Protein AF-A0A4Q3ESS9-F1 (afdb_monomer)

Nearest PDB structures (foldseek):
  6jr7-assembly4_D  TM=2.085E-01  e=3.904E-06  Flavobacterium johnsoniae UW101
  3m6d-assembly1_A  TM=2.127E-01  e=8.753E-04  Blautia obeum ATCC 29174
  5dky-assembly1_A  TM=2.239E-01  e=2.500E-03  Thermochaetoides thermophila DSM 1495
  4e2g-assembly2_D  TM=2.349E-01  e=6.991E-01  Sphaerobacter thermophilus DSM 20745
  2yc4-assembly1_B  TM=2.174E-01  e=2.939E+00  Chlamydomonas reinhardtii

Foldseek 3Di:
DDADDDDDDDEDDDDDDFDFDQPPDDPDRQWTWGFDDDDQKTKTKIFGQAWHQAQWDKDKYKAFADDWKWWQDLLRDTDTQDAKDKDQALFWGWMWGHDPNFIKTKTFQFFDFIKMWGDPDRIITIMTTQFHLLQQFAAALVVLARDRPQSDTDGHGDMFIGMIGIDTFDPLQPDWGFDLDFQLALAAEEEAAEQQQADLLLLVQLCVLFAPLLFEYAYEFAQDEAPDDDPRGGDHCVDPSNVVSVVRNLVSPYAYEHAQRYNDDEDDLVCNLVSVVVNCVVRVHQEHRYNDDHYCCGVNNPVCPDPNVNQVSSLVSPRAAYASPAAQQADLLVALFSLDPHHQDLVQLVVCVVVVVNVLSVVSVLRNVVLVPQASLVNVLSVVLVVVVVVCVVVVHDPVVSVVSNVVSVVPRPGDHHPDGSVSSSRNHRQKDWSHRGRLLPDDSSTYIYGYAHEQQQCLSNQALVNVVVSLSSSGYGYYHAHASDQDSNRYQQADNPDSHGDPRNSNSSNSVSVCVVVSNYDRDYPCVSSVLSNQSSQWGWADPDNFKIKIFRAAQAKNARRKIKAALSNPPDWDWAPDDWDWDQDPVNIIMTTGMAGHGGMTMTGD

pLDDT: mean 82.89, std 17.15, range [20.33, 98.75]

Sequence (608 aa):
MAGAYLRYHTSFSGEVLTKRFTANELNGELFDVELVPQGNTFALRIKLLGELVIELLAISFHISKQGAVQCLNKQYQLQHLQGEIHNNDLTPLHIQYQYEGQHYLISNTHGWFSWSAKDEGDQINFTIYPDAAAMHPAWSHRESQRKPDAVAMQNRDHEYALSFACNEIDLALAPPILSRYPFGAEAGFIITDHCDYDQADTLRTFLDAWLGKGLKMTKGVFALKSNYAKDGLAATLEDEDYHRLINELYNDGSEIAPHALNQSGQISKKQFDAALDSISKAYNCRTWIDHGSYQKYTYSVGGSGNEYQLSKRLKDLGYTSLWSYYDAAIDPTRSLNIFAATHTSYKQFTKHLLRGNFATAGHYLKTVLEQRAQTSGRRSTMSKLMGAVRKNLVAKKSIGGLVKDIGKVFRYSAAQALPYTEEELNYFSPVLHTELKQPLYTREAHELVLFATQEVVHTQDAYTETALEQMIAERGLHIGHTYLLNKLPYLNGVFDKGSNELSEGWITFVESLSGQVKAGNIWNPTMQEFVGYMLQLQSLRVTHLSPRSMLIENKRNKDIVGLSFMAGSNVLIGLAWGSVQPQYKQTSNGQILFWGNIPAGNSITVSW

Secondary structure (DSSP, 8-state):
-------------------EEE-TTSSS--EEEEEEEETTEEEEEEEESS-B--SEEEEEEEEE-EEEEEEE-TTS-EEE--SEEEE-SSPPPEEEEEETTEEEEEEEEES--EEEEEE-SSEEEEEEEEEEGGGS---BGGGTB---TT-PPBPTT-EEEEEEEEEE--GGGPPPEEPSSSTT-SEEEEEEE--TT--HHHHHHHHHHHTTSS---EEEE-SS--SS--TTPPP-TTSHHHHHHHHHHHHTT-EEEEBSSSSSS---HHHHHHHHHHHHHHH---EEB---TT-TTSGGGTTTSSTT-HHHHHHHTT--EEEEEEE-S--TTT-S-TT---PPPHHHHHHHHHTT-HHHHHHHHHHHHHHH--SHHHHHHHHHHHHHHHHHHHTT--HHHHHHHHHHHTT----PPPSS-HHHHHHH--SEEESSSS-GGG--TTSPEEEEEEEE--HHHHS-HHHHHHHHHTT-EEEEEE-TT---TTT--SB-TTSSSBPHHHHHHHHHHHHHHHTTSEE---HHHHHHHHHHHHTEEEEEEETTEEEEEE-SSS-EEEEEEEE-TT-TTS-EETTBPPEEEE-TTSPEEEEEEE-TT-EEEEE-

Solvent-accessible surface area (backbone atoms only — not comparable to full-atom values): 32242 Å² total; per-residue (Å²): 133,85,82,74,85,67,86,76,86,63,85,60,82,94,72,100,62,92,56,79,44,74,57,86,87,53,102,61,70,50,43,44,43,37,63,43,76,59,82,55,32,38,37,40,36,41,29,26,62,41,70,42,68,68,62,52,44,63,51,54,43,56,43,77,41,41,80,71,42,32,30,55,44,79,58,74,42,79,39,70,56,78,52,75,48,76,43,48,73,76,60,61,57,43,38,37,37,27,44,96,93,40,39,36,35,39,31,49,26,42,33,67,74,34,35,36,40,26,62,67,75,58,29,33,46,37,31,37,36,65,34,40,44,49,34,39,62,29,45,31,50,88,73,72,38,71,40,48,83,48,72,56,67,40,53,54,66,43,67,50,77,48,37,35,28,55,40,75,47,46,81,96,46,56,75,63,41,71,46,86,38,47,62,42,20,45,17,39,44,30,42,41,32,48,32,79,50,31,40,49,69,51,50,50,50,52,42,75,74,42,64,90,50,82,62,34,28,23,37,27,36,20,55,36,75,46,82,58,97,59,90,85,67,42,52,22,56,76,37,67,70,35,33,53,53,50,50,52,48,39,74,63,63,24,39,52,22,44,28,45,49,36,87,44,64,80,74,54,67,69,54,49,53,54,46,51,54,50,50,39,68,74,53,70,35,27,39,41,38,58,72,44,81,79,34,64,56,25,63,40,51,47,2,49,81,45,97,59,26,32,59,59,52,39,34,77,70,58,29,44,35,34,43,42,82,39,58,50,84,35,30,35,67,79,42,45,22,74,78,47,96,39,69,64,58,69,64,59,22,52,53,27,46,76,70,67,38,53,68,40,12,54,48,44,47,50,51,42,52,51,72,69,39,78,32,64,43,47,54,64,37,47,54,52,45,51,52,48,50,52,51,35,62,76,63,70,58,58,71,69,59,55,55,55,54,52,60,55,48,74,73,69,50,75,75,57,79,52,88,62,52,71,65,50,35,70,66,41,40,33,54,65,30,37,66,57,87,48,41,63,52,76,56,59,92,71,49,44,32,28,35,46,30,30,57,42,53,43,36,55,67,27,52,36,57,68,41,52,53,49,22,41,73,41,35,20,41,29,41,31,40,32,44,68,62,31,78,51,80,46,39,32,26,42,40,36,93,92,54,72,45,71,20,70,61,34,53,52,24,50,51,48,51,33,50,36,38,77,70,36,40,30,39,52,40,26,61,52,55,46,53,53,50,55,56,50,57,25,54,32,35,49,42,80,76,51,65,46,31,32,39,38,35,34,77,44,93,54,63,43,72,25,50,18,32,37,33,59,67,87,46,75,90,50,61,34,45,53,97,41,79,53,51,71,48,75,44,99,87,51,34,32,26,32,22,41,70,43,53,44,66,36,71,39,48,39,33,74

Mean predicted aligned error: 8.26 Å

Radius of gyration: 25.33 Å; Cα contacts (8 Å, |Δi|>4): 1353; chains: 1; bounding box: 65×62×71 Å

Structure (mmCIF, N/CA/C/O backbone):
data_AF-A0A4Q3ESS9-F1
#
_entry.id   AF-A0A4Q3ESS9-F1
#
loop_
_atom_site.group_PDB
_atom_site.id
_atom_site.type_symbol
_atom_site.label_atom_id
_atom_site.label_alt_id
_atom_site.label_comp_id
_atom_site.label_asym_id
_atom_site.label_entity_id
_atom_site.label_seq_id
_atom_site.pdbx_PDB_ins_code
_atom_site.Cartn_x
_atom_site.Cartn_y
_atom_site.Cartn_z
_atom_site.occupancy
_atom_site.B_iso_or_equiv
_atom_site.auth_seq_id
_atom_site.auth_comp_id
_atom_site.auth_asym_id
_atom_site.auth_atom_id
_atom_site.pdbx_PDB_model_num
ATOM 1 N N . MET A 1 1 ? -27.242 21.278 -15.028 1.00 25.30 1 MET A N 1
ATOM 2 C CA . MET A 1 1 ? -27.163 20.508 -13.773 1.00 25.30 1 MET A CA 1
ATOM 3 C C . MET A 1 1 ? -26.239 21.274 -12.849 1.00 25.30 1 MET A C 1
ATOM 5 O O . MET A 1 1 ? -25.050 21.342 -13.129 1.00 25.30 1 MET A O 1
ATOM 9 N N . ALA A 1 2 ? -26.796 21.983 -11.869 1.00 20.33 2 ALA A N 1
ATOM 10 C CA . ALA A 1 2 ? -26.003 22.672 -10.858 1.00 20.33 2 ALA A CA 1
ATOM 11 C C . ALA A 1 2 ? -25.476 21.608 -9.885 1.00 20.33 2 ALA A C 1
ATOM 13 O O . ALA A 1 2 ? -26.277 20.892 -9.292 1.00 20.33 2 ALA A O 1
ATOM 14 N N . GLY A 1 3 ? -24.153 21.453 -9.792 1.00 23.19 3 GLY A N 1
ATOM 15 C CA . GLY A 1 3 ? -23.531 20.613 -8.771 1.00 23.19 3 GLY A CA 1
ATOM 16 C C . GLY A 1 3 ? -23.811 21.222 -7.402 1.00 23.19 3 GLY A C 1
ATOM 17 O O . GLY A 1 3 ? -23.500 22.390 -7.171 1.00 23.19 3 GLY A O 1
ATOM 18 N N . ALA A 1 4 ? -24.468 20.467 -6.528 1.00 22.62 4 ALA A N 1
ATOM 19 C CA . ALA A 1 4 ? -24.655 20.867 -5.145 1.00 22.62 4 ALA A CA 1
ATOM 20 C C . ALA A 1 4 ? -23.333 20.640 -4.398 1.00 22.62 4 ALA A C 1
ATOM 22 O O . ALA A 1 4 ? -22.893 19.504 -4.248 1.00 22.62 4 ALA A O 1
ATOM 23 N N . TYR A 1 5 ? -22.700 21.723 -3.950 1.00 27.77 5 TYR A N 1
ATOM 24 C CA . TYR A 1 5 ? -21.599 21.673 -2.991 1.00 27.77 5 TYR A CA 1
ATOM 25 C C . TYR A 1 5 ? -22.204 21.495 -1.602 1.00 27.77 5 TYR A C 1
ATOM 27 O O . TYR A 1 5 ? -22.880 22.396 -1.106 1.00 27.77 5 TYR A O 1
ATOM 35 N N . LEU A 1 6 ? -22.000 20.336 -0.983 1.00 30.77 6 LEU A N 1
ATOM 36 C CA . LEU A 1 6 ? -22.538 20.038 0.341 1.00 30.77 6 LEU A CA 1
ATOM 37 C C . LEU A 1 6 ? -21.380 19.837 1.322 1.00 30.77 6 LEU A C 1
ATOM 39 O O . LEU A 1 6 ? -20.637 18.867 1.239 1.00 30.77 6 LEU A O 1
ATOM 43 N N . ARG A 1 7 ? -21.234 20.789 2.249 1.00 31.88 7 ARG A N 1
ATOM 44 C CA . ARG A 1 7 ? -20.410 20.689 3.459 1.00 31.88 7 ARG A CA 1
ATOM 45 C C . ARG A 1 7 ? -21.401 20.710 4.623 1.00 31.88 7 ARG A C 1
ATOM 47 O O . ARG A 1 7 ? -21.978 21.759 4.901 1.00 31.88 7 ARG A O 1
ATOM 54 N N . TYR A 1 8 ? -21.688 19.551 5.211 1.00 34.88 8 TYR A N 1
ATOM 55 C CA . TYR A 1 8 ? -22.741 19.397 6.221 1.00 34.88 8 TYR A CA 1
ATOM 56 C C . TYR A 1 8 ? -22.145 19.194 7.618 1.00 34.88 8 TYR A C 1
ATOM 58 O O . TYR A 1 8 ? -21.204 18.423 7.784 1.00 34.88 8 TYR A O 1
ATOM 66 N N . HIS A 1 9 ? -22.701 19.896 8.608 1.00 30.31 9 HIS A N 1
ATOM 67 C CA . HIS A 1 9 ? -22.378 19.777 10.030 1.00 30.31 9 HIS A CA 1
ATOM 68 C C . HIS A 1 9 ? -23.671 19.452 10.787 1.00 30.31 9 HIS A C 1
ATOM 70 O O . HIS A 1 9 ? -24.604 20.253 10.760 1.00 30.31 9 HIS A O 1
ATOM 76 N N . THR A 1 10 ? -23.722 18.324 11.496 1.00 31.20 10 THR A N 1
ATOM 77 C CA . THR A 1 10 ? -24.777 18.040 12.486 1.00 31.20 10 THR A CA 1
ATOM 78 C C . THR A 1 10 ? -24.171 17.736 13.837 1.00 31.20 10 THR A C 1
ATOM 80 O O . THR A 1 10 ? -23.229 16.955 13.923 1.00 31.20 10 THR A O 1
ATOM 83 N N . SER A 1 11 ? -24.740 18.328 14.886 1.00 27.80 11 SER A N 1
ATOM 84 C CA . SER A 1 11 ? -24.399 18.073 16.282 1.00 27.80 11 SER A CA 1
ATOM 85 C C . SER A 1 11 ? -25.496 17.255 16.971 1.00 27.80 11 SER A C 1
ATOM 87 O O . SER A 1 11 ? -26.685 17.430 16.702 1.00 27.80 11 SER A O 1
ATOM 89 N N . PHE A 1 12 ? -25.096 16.368 17.886 1.00 31.53 12 PHE A N 1
ATOM 90 C CA . PHE A 1 12 ? -26.000 15.615 18.757 1.00 31.53 12 PHE A CA 1
ATOM 91 C C . PHE A 1 12 ? -25.479 15.617 20.197 1.00 31.53 12 PHE A C 1
ATOM 93 O O . PHE A 1 12 ? -24.292 15.399 20.425 1.00 31.53 12 PHE A O 1
ATOM 100 N N . SER A 1 13 ? -26.386 15.829 21.156 1.00 31.09 13 SER A N 1
ATOM 101 C CA . SER A 1 13 ? -26.189 15.627 22.598 1.00 31.09 13 SER A CA 1
ATOM 102 C C . SER A 1 13 ? -27.100 14.488 23.076 1.00 31.09 13 SER A C 1
ATOM 104 O O . SER A 1 13 ? -28.268 14.432 22.685 1.00 31.09 13 SER A O 1
ATOM 106 N N . GLY A 1 14 ? -26.551 13.567 23.868 1.00 28.00 14 GLY A N 1
ATOM 107 C CA . GLY A 1 14 ? -27.090 12.224 24.099 1.00 28.00 14 GLY A CA 1
ATOM 108 C C . GLY A 1 14 ? -28.379 12.100 24.925 1.00 28.00 14 GLY A C 1
ATOM 109 O O . GLY A 1 14 ? -28.511 12.676 25.995 1.00 28.00 14 GLY A O 1
ATOM 110 N N . GLU A 1 15 ? -29.280 11.257 24.417 1.00 27.17 15 GLU A N 1
ATOM 111 C CA . GLU A 1 15 ? -29.949 10.135 25.099 1.00 27.17 15 GLU A CA 1
ATOM 112 C C . GLU A 1 15 ? -30.293 9.125 23.982 1.00 27.17 15 GLU A C 1
ATOM 114 O O . GLU A 1 15 ? -30.761 9.531 22.912 1.00 27.17 15 GLU A O 1
ATOM 119 N N . VAL A 1 16 ? -29.985 7.831 24.164 1.00 33.44 16 VAL A N 1
ATOM 120 C CA . VAL A 1 16 ? -30.105 6.800 23.109 1.00 33.44 16 VAL A CA 1
ATOM 121 C C . VAL A 1 16 ? -31.580 6.492 22.837 1.00 33.44 16 VAL A C 1
ATOM 123 O O . VAL A 1 16 ? -32.174 5.576 23.396 1.00 33.44 16 VAL A O 1
ATOM 126 N N . LEU A 1 17 ? -32.168 7.280 21.944 1.00 26.69 17 LEU A N 1
ATOM 127 C CA . LEU A 1 17 ? -33.402 6.981 21.231 1.00 26.69 17 LEU A CA 1
ATOM 128 C C . LEU A 1 17 ? -33.016 6.485 19.838 1.00 26.69 17 LEU A C 1
ATOM 130 O O . LEU A 1 17 ? -32.198 7.118 19.171 1.00 26.69 17 LEU A O 1
ATOM 134 N N . THR A 1 18 ? -33.621 5.391 19.372 1.00 27.84 18 THR A N 1
ATOM 135 C CA . THR A 1 18 ? -33.609 5.006 17.954 1.00 27.84 18 THR A CA 1
ATOM 136 C C . THR A 1 18 ? -34.223 6.160 17.154 1.00 27.84 18 THR A C 1
ATOM 138 O O . THR A 1 18 ? -35.440 6.261 17.021 1.00 27.84 18 THR A O 1
ATOM 141 N N . LYS A 1 19 ? -33.402 7.108 16.700 1.00 32.62 19 LYS A N 1
ATOM 142 C CA . LYS A 1 19 ? -33.840 8.245 15.893 1.00 32.62 19 LYS A CA 1
ATOM 143 C C . LYS A 1 19 ? -33.400 7.998 14.460 1.00 32.62 19 LYS A C 1
ATOM 145 O O . LYS A 1 19 ? -32.213 7.941 14.162 1.00 32.62 19 LYS A O 1
ATOM 150 N N . ARG A 1 20 ? -34.389 7.848 13.585 1.00 30.88 20 ARG A N 1
ATOM 151 C CA . ARG A 1 20 ? -34.220 7.956 12.140 1.00 30.88 20 ARG A CA 1
ATOM 152 C C . ARG A 1 20 ? -34.108 9.441 11.810 1.00 30.88 20 ARG A C 1
ATOM 154 O O . ARG A 1 20 ? -35.007 10.200 12.179 1.00 30.88 20 ARG A O 1
ATOM 161 N N . PHE A 1 21 ? -33.018 9.861 11.178 1.00 39.19 21 PHE A N 1
ATOM 162 C CA . PHE A 1 21 ? -32.810 11.261 10.822 1.00 39.19 21 PHE A CA 1
ATOM 163 C C . PHE A 1 21 ? -33.030 11.444 9.323 1.00 39.19 21 PHE A C 1
ATOM 165 O O . PHE A 1 21 ? -32.187 11.075 8.509 1.00 39.19 21 PHE A O 1
ATOM 172 N N . THR A 1 22 ? -34.161 12.044 8.953 1.00 37.97 22 THR A N 1
ATOM 173 C CA . THR A 1 22 ? -34.316 12.675 7.641 1.00 37.97 22 THR A CA 1
ATOM 174 C C . THR A 1 22 ? -33.581 14.011 7.676 1.00 37.97 22 THR A C 1
ATOM 176 O O . THR A 1 22 ? -33.834 14.840 8.552 1.00 37.97 22 THR A O 1
ATOM 179 N N . ALA A 1 23 ? -32.648 14.210 6.745 1.00 37.25 23 ALA A N 1
ATOM 180 C CA . ALA A 1 23 ? -31.874 15.439 6.605 1.00 37.25 23 ALA A CA 1
ATOM 181 C C . ALA A 1 23 ? -32.786 16.637 6.260 1.00 37.25 23 ALA A C 1
ATOM 183 O O . ALA A 1 23 ? -32.956 16.993 5.098 1.00 37.25 23 ALA A O 1
ATOM 184 N N . ASN A 1 24 ? -33.392 17.268 7.266 1.00 34.78 24 ASN A N 1
ATOM 185 C CA . ASN A 1 24 ? -34.130 18.515 7.100 1.00 34.78 24 ASN A CA 1
ATOM 186 C C . ASN A 1 24 ? -33.171 19.693 7.268 1.00 34.78 24 ASN A C 1
ATOM 188 O O . ASN A 1 24 ? -32.921 20.137 8.381 1.00 34.78 24 ASN A O 1
ATOM 192 N N . GLU A 1 25 ? -32.594 20.123 6.146 1.00 36.81 25 GLU A N 1
ATOM 193 C CA . GLU A 1 25 ? -32.532 21.524 5.681 1.00 36.81 25 GLU A CA 1
ATOM 194 C C . GLU A 1 25 ? -31.593 21.645 4.468 1.00 36.81 25 GLU A C 1
ATOM 196 O O . GLU A 1 25 ? -30.629 22.397 4.439 1.00 36.81 25 GLU A O 1
ATOM 201 N N . LEU A 1 26 ? -31.913 20.892 3.419 1.00 39.16 26 LEU A N 1
ATOM 202 C CA . LEU A 1 26 ? -31.814 21.320 2.027 1.00 39.16 26 LEU A CA 1
ATOM 203 C C . LEU A 1 26 ? -33.043 20.702 1.363 1.00 39.16 26 LEU A C 1
ATOM 205 O O . LEU A 1 26 ? -33.350 19.543 1.613 1.00 39.16 26 LEU A O 1
ATOM 209 N N . ASN A 1 27 ? -33.802 21.481 0.598 1.00 39.00 27 ASN A N 1
ATOM 210 C CA . ASN A 1 27 ? -35.029 21.023 -0.055 1.00 39.00 27 ASN A CA 1
ATOM 211 C C . ASN A 1 27 ? -34.775 19.745 -0.885 1.00 39.00 27 ASN A C 1
ATOM 213 O O . ASN A 1 27 ? -34.305 19.835 -2.018 1.00 39.00 27 ASN A O 1
ATOM 217 N N . GLY A 1 28 ? -35.088 18.576 -0.317 1.00 46.88 28 GLY A N 1
ATOM 218 C CA . GLY A 1 28 ? -34.950 17.260 -0.939 1.00 46.88 28 GLY A CA 1
ATOM 219 C C . GLY A 1 28 ? -34.231 16.249 -0.041 1.00 46.88 28 GLY A C 1
ATOM 220 O O . GLY A 1 28 ? -33.062 16.408 0.284 1.00 46.88 28 GLY A O 1
ATOM 221 N N . GLU A 1 29 ? -34.938 15.186 0.326 1.00 67.19 29 GLU A N 1
ATOM 222 C CA . GLU A 1 29 ? -34.448 13.974 0.985 1.00 67.19 29 GLU A CA 1
ATOM 223 C C . GLU A 1 29 ? -33.257 13.363 0.211 1.00 67.19 29 GLU A C 1
ATOM 225 O O . GLU A 1 29 ? -33.464 12.623 -0.746 1.00 67.19 29 GLU A O 1
ATOM 230 N N . LEU A 1 30 ? -32.008 13.692 0.562 1.00 71.19 30 LEU A N 1
ATOM 231 C CA . LEU A 1 30 ? -30.817 13.175 -0.141 1.00 71.19 30 LEU A CA 1
ATOM 232 C C . LEU A 1 30 ? -30.172 11.969 0.551 1.00 71.19 30 LEU A C 1
ATOM 234 O O . LEU A 1 30 ? -29.610 11.109 -0.127 1.00 71.19 30 LEU A O 1
ATOM 238 N N . PHE A 1 31 ? -30.281 11.890 1.877 1.00 77.12 31 PHE A N 1
ATOM 239 C CA . PHE A 1 31 ? -29.695 10.829 2.693 1.00 77.12 31 PHE A CA 1
ATOM 240 C C . PHE A 1 31 ? -30.683 10.377 3.777 1.00 77.12 31 PHE A C 1
ATOM 242 O O . PHE A 1 31 ? -31.363 11.211 4.379 1.00 77.12 31 PHE A O 1
ATOM 249 N N . ASP A 1 32 ? -30.724 9.074 4.048 1.00 80.31 32 ASP A N 1
ATOM 250 C CA . ASP A 1 32 ? -31.294 8.479 5.263 1.00 80.31 32 ASP A CA 1
ATOM 251 C C . ASP A 1 32 ? -30.119 8.025 6.134 1.00 80.31 32 ASP A C 1
ATOM 253 O O . ASP A 1 32 ? -29.331 7.174 5.711 1.00 80.31 32 ASP A O 1
ATOM 257 N N . VAL A 1 33 ? -29.950 8.647 7.303 1.00 79.25 33 VAL A N 1
ATOM 258 C CA . VAL A 1 33 ? -28.863 8.322 8.235 1.00 79.25 33 VAL A CA 1
ATOM 259 C C . VAL A 1 33 ? -29.452 7.648 9.463 1.00 79.25 33 VAL A C 1
ATOM 261 O O . VAL A 1 33 ? -30.271 8.224 10.184 1.00 79.25 33 VAL A O 1
ATOM 264 N N . GLU A 1 34 ? -29.003 6.426 9.714 1.00 81.25 34 GLU A N 1
ATOM 265 C CA . GLU A 1 34 ? -29.454 5.597 10.819 1.00 81.25 34 GLU A CA 1
ATOM 266 C C . GLU A 1 34 ? -28.249 5.163 11.657 1.00 81.25 34 GLU A C 1
ATOM 268 O O . GLU A 1 34 ? -27.321 4.531 11.157 1.00 81.25 34 GLU A O 1
ATOM 273 N N . LEU A 1 35 ? -28.262 5.489 12.950 1.00 79.44 35 LEU A N 1
ATOM 274 C CA . LEU A 1 35 ? -27.321 4.937 13.921 1.00 79.44 35 LEU A CA 1
ATOM 275 C C . LEU A 1 35 ? -28.059 3.886 14.753 1.00 79.44 35 LEU A C 1
ATOM 277 O O . LEU A 1 35 ? -28.871 4.221 15.616 1.00 79.44 35 LEU A O 1
ATOM 281 N N . VAL A 1 36 ? -27.791 2.612 14.478 1.00 79.62 36 VAL A N 1
ATOM 282 C CA . VAL A 1 36 ? -28.464 1.478 15.116 1.00 79.62 36 VAL A CA 1
ATOM 283 C C . VAL A 1 36 ? -27.590 0.930 16.245 1.00 79.62 36 VAL A C 1
ATOM 285 O O . VAL A 1 36 ? -26.533 0.353 15.965 1.00 79.62 36 VAL A O 1
ATOM 288 N N . PRO A 1 37 ? -28.006 1.059 17.517 1.00 80.44 37 PRO A N 1
ATOM 289 C CA . PRO A 1 37 ? -27.335 0.379 18.616 1.00 80.44 37 PRO A CA 1
ATOM 290 C C . PRO A 1 37 ? -27.594 -1.135 18.548 1.00 80.44 37 PRO A C 1
ATOM 292 O O . PRO A 1 37 ? -28.718 -1.590 18.334 1.00 80.44 37 PRO A O 1
ATOM 295 N N . GLN A 1 38 ? -26.543 -1.922 18.750 1.00 78.50 38 GLN A N 1
ATOM 296 C CA . GLN A 1 38 ? -26.535 -3.385 18.771 1.00 78.50 38 GLN A CA 1
ATOM 297 C C . GLN A 1 38 ? -25.714 -3.855 19.982 1.00 78.50 38 GLN A C 1
ATOM 299 O O . GLN A 1 38 ? -24.595 -4.355 19.854 1.00 78.50 38 GLN A O 1
ATOM 304 N N . GLY A 1 39 ? -26.246 -3.623 21.186 1.00 82.38 39 GLY A N 1
ATOM 305 C CA . GLY A 1 39 ? -25.477 -3.758 22.428 1.00 82.38 39 GLY A CA 1
ATOM 306 C C . GLY A 1 39 ? -24.407 -2.667 22.516 1.00 82.38 39 GLY A C 1
ATOM 307 O O . GLY A 1 39 ? -24.723 -1.495 22.342 1.00 82.38 39 GLY A O 1
ATOM 308 N N . ASN A 1 40 ? -23.144 -3.053 22.718 1.00 77.12 40 ASN A N 1
ATOM 309 C CA . ASN A 1 40 ? -21.998 -2.127 22.751 1.00 77.12 40 ASN A CA 1
ATOM 310 C C . ASN A 1 40 ? -21.478 -1.746 21.351 1.00 77.12 40 ASN A C 1
ATOM 312 O O . ASN A 1 40 ? -20.503 -1.006 21.217 1.00 77.12 40 ASN A O 1
ATOM 316 N N . THR A 1 41 ? -22.088 -2.291 20.295 1.00 79.88 41 THR A N 1
ATOM 317 C CA . THR A 1 41 ? -21.753 -1.977 18.902 1.00 79.88 41 THR A CA 1
ATOM 318 C C . THR A 1 41 ? -22.743 -0.967 18.341 1.00 79.88 41 THR A C 1
ATOM 320 O O . THR A 1 41 ? -23.935 -1.026 18.622 1.00 79.88 41 THR A O 1
ATOM 323 N N . PHE A 1 42 ? -22.252 -0.073 17.499 1.00 81.75 42 PHE A N 1
ATOM 324 C CA . PHE A 1 42 ? -23.019 0.901 16.747 1.00 81.75 42 PHE A CA 1
ATOM 325 C C . PHE A 1 42 ? -22.838 0.611 15.261 1.00 81.75 42 PHE A C 1
ATOM 327 O O . PHE A 1 42 ? -21.711 0.544 14.763 1.00 81.75 42 PHE A O 1
ATOM 334 N N . ALA A 1 43 ? -23.949 0.439 14.552 1.00 83.00 43 ALA A N 1
ATOM 335 C CA . ALA A 1 43 ? -23.964 0.380 13.098 1.00 83.00 43 ALA A CA 1
ATOM 336 C C . ALA A 1 43 ? -24.462 1.723 12.559 1.00 83.00 43 ALA A C 1
ATOM 338 O O . ALA A 1 43 ? -25.602 2.104 12.809 1.00 83.00 43 ALA A O 1
ATOM 339 N N . LEU A 1 44 ? -23.609 2.440 11.834 1.00 83.62 44 LEU A N 1
ATOM 340 C CA . LEU A 1 44 ? -23.970 3.665 11.131 1.00 83.62 44 LEU A CA 1
ATOM 341 C C . LEU A 1 44 ? -24.290 3.315 9.679 1.00 83.62 44 LEU A C 1
ATOM 343 O O . LEU A 1 44 ? -23.414 2.853 8.952 1.00 83.62 44 LEU A O 1
ATOM 347 N N . ARG A 1 45 ? -25.530 3.549 9.258 1.00 84.06 45 ARG A N 1
ATOM 348 C CA . ARG A 1 45 ? -25.996 3.363 7.884 1.00 84.06 45 ARG A CA 1
ATOM 349 C C . ARG A 1 45 ? -26.325 4.709 7.271 1.00 84.06 45 ARG A C 1
ATOM 351 O O . ARG A 1 45 ? -27.020 5.516 7.881 1.00 84.06 45 ARG A O 1
ATOM 358 N N . ILE A 1 46 ? -25.820 4.946 6.071 1.00 82.50 46 ILE A N 1
ATOM 359 C CA . ILE A 1 46 ? -26.049 6.164 5.300 1.00 82.50 46 ILE A CA 1
ATOM 360 C C . ILE A 1 46 ? -26.556 5.712 3.942 1.00 82.50 46 ILE A C 1
ATOM 362 O O . ILE A 1 46 ? -25.783 5.204 3.134 1.00 82.50 46 ILE A O 1
ATOM 366 N N . LYS A 1 47 ? -27.846 5.885 3.682 1.00 84.25 47 LYS A N 1
ATOM 367 C CA . LYS A 1 47 ? -28.456 5.491 2.417 1.00 84.25 47 LYS A CA 1
ATOM 368 C C . LYS A 1 47 ? -28.729 6.712 1.550 1.00 84.25 47 LYS A C 1
ATOM 370 O O . LYS A 1 47 ? -29.377 7.651 2.002 1.00 84.25 47 LYS A O 1
ATOM 375 N N . LEU A 1 48 ? -28.285 6.687 0.297 1.00 80.81 48 LEU A N 1
ATOM 376 C CA . LEU A 1 48 ? -28.605 7.721 -0.682 1.00 80.81 48 LEU A CA 1
ATOM 377 C C . LEU A 1 48 ? -30.057 7.591 -1.137 1.00 80.81 48 LEU A C 1
ATOM 379 O O . LEU A 1 48 ? -30.500 6.530 -1.576 1.00 80.81 48 LEU A O 1
ATOM 383 N N . LEU A 1 49 ? -30.801 8.687 -1.073 1.00 83.19 49 LEU A N 1
ATOM 384 C CA . LEU A 1 49 ? -32.204 8.746 -1.489 1.00 83.19 49 LEU A CA 1
ATOM 385 C C . LEU A 1 49 ? -32.368 9.249 -2.935 1.00 83.19 49 LEU A C 1
ATOM 387 O O . LEU A 1 49 ? -33.448 9.120 -3.517 1.00 83.19 49 LEU A O 1
ATOM 391 N N . GLY A 1 50 ? -31.276 9.720 -3.546 1.00 80.88 50 GLY A N 1
ATOM 392 C CA . GLY A 1 50 ? -31.179 10.111 -4.952 1.00 80.88 50 GLY A CA 1
ATOM 393 C C . GLY A 1 50 ? -29.787 9.856 -5.532 1.00 80.88 50 GLY A C 1
ATOM 394 O O . GLY A 1 50 ? -28.878 9.426 -4.826 1.00 80.88 50 GLY A O 1
ATOM 395 N N . GLU A 1 51 ? -29.631 10.116 -6.829 1.00 78.19 51 GLU A N 1
ATOM 396 C CA . GLU A 1 51 ? -28.335 10.032 -7.506 1.00 78.19 51 GLU A CA 1
ATOM 397 C C . GLU A 1 51 ? -27.513 11.298 -7.241 1.00 78.19 51 GLU A C 1
ATOM 399 O O . GLU A 1 51 ? -27.999 12.413 -7.449 1.00 78.19 51 GLU A O 1
ATOM 404 N N . LEU A 1 52 ? -26.275 11.145 -6.762 1.00 75.25 52 LEU A N 1
ATOM 405 C CA . LEU A 1 52 ? -25.467 12.268 -6.280 1.00 75.25 52 LEU A CA 1
ATOM 406 C C . LEU A 1 52 ? -24.005 12.153 -6.688 1.00 75.25 52 LEU A C 1
ATOM 408 O O . LEU A 1 52 ? -23.406 11.083 -6.673 1.00 75.25 52 LEU A O 1
ATOM 412 N N . VAL A 1 53 ? -23.398 13.297 -6.984 1.00 71.25 53 VAL A N 1
ATOM 413 C CA . VAL A 1 53 ? -21.945 13.420 -7.058 1.00 71.25 53 VAL A CA 1
ATOM 414 C C . VAL A 1 53 ? -21.443 13.884 -5.696 1.00 71.25 53 VAL A C 1
ATOM 416 O O . VAL A 1 53 ? -21.756 14.991 -5.269 1.00 71.25 53 VAL A O 1
ATOM 419 N N . ILE A 1 54 ? -20.659 13.041 -5.026 1.00 69.31 54 ILE A N 1
ATOM 420 C CA . ILE A 1 54 ? -20.096 13.336 -3.705 1.00 69.31 54 ILE A CA 1
ATOM 421 C C . ILE A 1 54 ? -18.648 13.820 -3.869 1.00 69.31 54 ILE A C 1
ATOM 423 O O . ILE A 1 54 ? -17.798 13.121 -4.436 1.00 69.31 54 ILE A O 1
ATOM 427 N N . GLU A 1 55 ? -18.375 15.042 -3.403 1.00 69.56 55 GLU A N 1
ATOM 428 C CA . GLU A 1 55 ? -17.011 15.579 -3.271 1.00 69.56 55 GLU A CA 1
ATOM 429 C C . GLU A 1 55 ? -16.381 15.201 -1.929 1.00 69.56 55 GLU A C 1
ATOM 431 O O . GLU A 1 55 ? -15.213 14.829 -1.884 1.00 69.56 55 GLU A O 1
ATOM 436 N N . LEU A 1 56 ? -17.158 15.272 -0.851 1.00 76.44 56 LEU A N 1
ATOM 437 C CA . LEU A 1 56 ? -16.779 14.846 0.489 1.00 76.44 56 LEU A CA 1
ATOM 438 C C . LEU A 1 56 ? -18.050 14.459 1.241 1.00 76.44 56 LEU A C 1
ATOM 440 O O . LEU A 1 56 ? -18.949 15.284 1.399 1.00 76.44 56 LEU A O 1
ATOM 444 N N . LEU A 1 57 ? -18.110 13.223 1.719 1.00 79.50 57 LEU A N 1
ATOM 445 C CA . LEU A 1 57 ? -19.078 12.787 2.710 1.00 79.50 57 LEU A CA 1
ATOM 446 C C . LEU A 1 57 ? -18.338 12.669 4.041 1.00 79.50 57 LEU A C 1
ATOM 448 O O . LEU A 1 57 ? -17.363 11.932 4.162 1.00 79.50 57 LEU A O 1
ATOM 452 N N . ALA A 1 58 ? -18.794 13.420 5.035 1.00 84.06 58 ALA A N 1
ATOM 453 C CA . ALA A 1 58 ? -18.256 13.385 6.384 1.00 84.06 58 ALA A CA 1
ATOM 454 C C . ALA A 1 58 ? -19.413 13.388 7.383 1.00 84.06 58 ALA A C 1
ATOM 456 O O . ALA A 1 58 ? -20.402 14.093 7.181 1.00 84.06 58 ALA A O 1
ATOM 457 N N . ILE A 1 59 ? -19.292 12.600 8.449 1.00 83.50 59 ILE A N 1
ATOM 458 C CA . ILE A 1 59 ? -20.263 12.567 9.544 1.00 83.50 59 ILE A CA 1
ATOM 459 C C . ILE A 1 59 ? -19.526 12.779 10.852 1.00 83.50 59 ILE A C 1
ATOM 461 O O . ILE A 1 59 ? -18.680 11.968 11.222 1.00 83.50 59 ILE A O 1
ATOM 465 N N . SER A 1 60 ? -19.869 13.862 11.543 1.00 84.94 60 SER A N 1
ATOM 466 C CA . SER A 1 60 ? -19.284 14.225 12.830 1.00 84.94 60 SER A CA 1
ATOM 467 C C . SER A 1 60 ? -20.217 13.876 13.987 1.00 84.94 60 SER A C 1
ATOM 469 O O . SER A 1 60 ? -21.437 14.012 13.893 1.00 84.94 60 SER A O 1
ATOM 471 N N . PHE A 1 61 ? -19.620 13.449 15.093 1.00 83.62 61 PHE A N 1
ATOM 472 C CA . PHE A 1 61 ? -20.269 13.106 16.349 1.00 83.62 61 PHE A CA 1
ATOM 473 C C . PHE A 1 61 ? -19.547 13.815 17.489 1.00 83.62 61 PHE A C 1
ATOM 475 O O . PHE A 1 61 ? -18.321 13.927 17.479 1.00 83.62 61 PHE A O 1
ATOM 482 N N . HIS A 1 62 ? -20.303 14.229 18.501 1.00 87.56 62 HIS A N 1
ATOM 483 C CA . HIS A 1 62 ? -19.741 14.733 19.747 1.00 87.56 62 HIS A CA 1
ATOM 484 C C . HIS A 1 62 ? -19.877 13.664 20.825 1.00 87.56 62 HIS A C 1
ATOM 486 O O . HIS A 1 62 ? -20.968 13.147 21.062 1.00 87.56 62 HIS A O 1
ATOM 492 N N . ILE A 1 63 ? -18.763 13.325 21.468 1.00 87.81 63 ILE A N 1
ATOM 493 C CA . ILE A 1 63 ? -18.714 12.306 22.517 1.00 87.81 63 ILE A CA 1
ATOM 494 C C . ILE A 1 63 ? -18.289 12.988 23.805 1.00 87.81 63 ILE A C 1
ATOM 496 O O . ILE A 1 63 ? -17.160 13.464 23.907 1.00 87.81 63 ILE A O 1
ATOM 500 N N . SER A 1 64 ? -19.193 13.054 24.779 1.00 90.31 64 SER A N 1
ATOM 501 C CA . SER A 1 64 ? -18.879 13.604 26.096 1.00 90.31 64 SER A CA 1
ATOM 502 C C . SER A 1 64 ? -17.781 12.793 26.776 1.00 90.31 64 SER A C 1
ATOM 504 O O . SER A 1 64 ? -17.773 11.562 26.728 1.00 90.31 64 SER A O 1
ATOM 506 N N . LYS A 1 65 ? -16.865 13.492 27.441 1.00 93.00 65 LYS A N 1
ATOM 507 C CA . LYS A 1 65 ? -15.747 12.886 28.156 1.00 93.00 65 LYS A CA 1
ATOM 508 C C . LYS A 1 65 ? -15.397 13.638 29.432 1.00 93.00 65 LYS A C 1
ATOM 510 O O . LYS A 1 65 ? -15.782 14.780 29.658 1.00 93.00 65 LYS A O 1
ATOM 515 N N . GLN A 1 66 ? -14.578 12.987 30.235 1.00 93.69 66 GLN A N 1
ATOM 516 C CA . GLN A 1 66 ? -13.842 13.529 31.359 1.00 93.69 66 GLN A CA 1
ATOM 517 C C . GLN A 1 66 ? -12.358 13.227 31.127 1.00 93.69 66 GLN A C 1
ATOM 519 O O . GLN A 1 66 ? -11.998 12.196 30.565 1.00 93.69 66 GLN A O 1
ATOM 524 N N . GLY A 1 67 ? -11.483 14.139 31.541 1.00 91.62 67 GLY A N 1
ATOM 525 C CA . GLY A 1 67 ? -10.041 13.918 31.468 1.00 91.62 67 GLY A CA 1
ATOM 526 C C . GLY A 1 67 ? -9.464 13.855 30.048 1.00 91.62 67 GLY A C 1
ATOM 527 O O . GLY A 1 67 ? -10.002 14.412 29.084 1.00 91.62 67 GLY A O 1
ATOM 528 N N . ALA A 1 68 ? -8.291 13.230 29.959 1.00 93.12 68 ALA A N 1
ATOM 529 C CA . ALA A 1 68 ? -7.504 13.166 28.738 1.00 93.12 68 ALA A CA 1
ATOM 530 C C . ALA A 1 68 ? -7.981 12.040 27.814 1.00 93.12 68 ALA A C 1
ATOM 532 O O . ALA A 1 68 ? -8.342 10.955 28.264 1.00 93.12 68 ALA A O 1
ATOM 533 N N . VAL A 1 69 ? -7.905 12.294 26.511 1.00 94.81 69 VAL A N 1
ATOM 534 C CA . VAL A 1 69 ? -8.161 11.296 25.469 1.00 94.81 69 VAL A CA 1
ATOM 535 C C . VAL A 1 69 ? -6.835 10.743 24.996 1.00 94.81 69 VAL A C 1
ATOM 537 O O . VAL A 1 69 ? -5.880 11.501 24.803 1.00 94.81 69 VAL A O 1
ATOM 540 N N . GLN A 1 70 ? -6.774 9.435 24.791 1.00 95.06 70 GLN A N 1
ATOM 541 C CA . GLN A 1 70 ? -5.665 8.784 24.113 1.00 95.06 70 GLN A CA 1
ATOM 542 C C . GLN A 1 70 ? -6.159 8.170 22.812 1.00 95.06 70 GLN A C 1
ATOM 544 O O . GLN A 1 70 ? -7.261 7.638 22.737 1.00 95.06 70 GLN A O 1
ATOM 549 N N . CYS A 1 71 ? -5.346 8.240 21.773 1.00 94.50 71 CYS A N 1
ATOM 550 C CA . CYS A 1 71 ? -5.645 7.624 20.492 1.00 94.50 71 CYS A CA 1
ATOM 551 C C . CYS A 1 71 ? -4.419 6.880 19.983 1.00 94.50 71 CYS A C 1
ATOM 553 O O . CYS A 1 71 ? -3.277 7.236 20.292 1.00 94.50 71 CYS A O 1
ATOM 555 N N . LEU A 1 72 ? -4.668 5.826 19.219 1.00 92.62 72 LEU A N 1
ATOM 556 C CA . LEU A 1 72 ? -3.616 5.081 18.554 1.00 92.62 72 LEU A CA 1
ATOM 557 C C . LEU A 1 72 ? -3.093 5.871 17.352 1.00 92.62 72 LEU A C 1
ATOM 559 O O . LEU A 1 72 ? -3.859 6.246 16.465 1.00 92.62 72 LEU A O 1
ATOM 563 N N . ASN A 1 73 ? -1.786 6.112 17.323 1.00 91.44 73 ASN A N 1
ATOM 564 C CA . ASN A 1 73 ? -1.116 6.725 16.182 1.00 91.44 73 ASN A CA 1
ATOM 565 C C . ASN A 1 73 ? -0.632 5.676 15.166 1.00 91.44 73 ASN A C 1
ATOM 567 O O . ASN A 1 73 ? -0.676 4.470 15.406 1.00 91.44 73 ASN A O 1
ATOM 571 N N . LYS A 1 74 ? -0.097 6.148 14.039 1.00 88.94 74 LYS A N 1
ATOM 572 C CA . LYS A 1 74 ? 0.391 5.315 12.929 1.00 88.94 74 LYS A CA 1
ATOM 573 C C . LYS A 1 74 ? 1.595 4.426 13.245 1.00 88.94 74 LYS A C 1
ATOM 575 O O . LYS A 1 74 ? 1.872 3.486 12.500 1.00 88.94 74 LYS A O 1
ATOM 580 N N . GLN A 1 75 ? 2.309 4.727 14.331 1.00 89.06 75 GLN A N 1
ATOM 581 C CA . GLN A 1 75 ? 3.373 3.899 14.907 1.00 89.06 75 GLN A CA 1
ATOM 582 C C . GLN A 1 75 ? 2.831 2.890 15.929 1.00 89.06 75 GLN A C 1
ATOM 584 O O . GLN A 1 75 ? 3.610 2.229 16.618 1.00 89.06 75 GLN A O 1
ATOM 589 N N . TYR A 1 76 ? 1.505 2.762 16.038 1.00 89.75 76 TYR A N 1
ATOM 590 C CA . TYR A 1 76 ? 0.835 1.896 16.998 1.00 89.75 76 TYR A CA 1
ATOM 591 C C . TYR A 1 76 ? 1.182 2.240 18.458 1.00 89.75 76 TYR A C 1
ATOM 593 O O . TYR A 1 76 ? 1.370 1.374 19.316 1.00 89.75 76 TYR A O 1
ATOM 601 N N . GLN A 1 77 ? 1.270 3.533 18.757 1.00 89.38 77 GLN A N 1
ATOM 602 C CA . GLN A 1 77 ? 1.454 4.042 20.111 1.00 89.38 77 GLN A CA 1
ATOM 603 C C . GLN A 1 77 ? 0.210 4.809 20.548 1.00 89.38 77 GLN A C 1
ATOM 605 O O . GLN A 1 77 ? -0.321 5.628 19.797 1.00 89.38 77 GLN A O 1
ATOM 610 N N . LEU A 1 78 ? -0.245 4.547 21.774 1.00 90.62 78 LEU A N 1
ATOM 611 C CA . LEU A 1 78 ? -1.263 5.372 22.411 1.00 90.62 78 LEU A CA 1
ATOM 612 C C . LEU A 1 78 ? -0.630 6.708 22.794 1.00 90.62 78 LEU A C 1
ATOM 614 O O . LEU A 1 78 ? 0.327 6.753 23.565 1.00 90.62 78 LEU A O 1
ATOM 618 N N . GLN A 1 79 ? -1.170 7.791 22.250 1.00 93.19 79 GLN A N 1
ATOM 619 C CA . GLN A 1 79 ? -0.734 9.149 22.546 1.00 93.19 79 GLN A CA 1
ATOM 620 C C . GLN A 1 79 ? -1.920 10.005 22.962 1.00 93.19 79 GLN A C 1
ATOM 622 O O . GLN A 1 79 ? -3.046 9.780 22.516 1.00 93.19 79 GLN A O 1
ATOM 627 N N . HIS A 1 80 ? -1.664 11.011 23.793 1.00 95.31 80 HIS A N 1
ATOM 628 C CA . HIS A 1 80 ? -2.682 12.003 24.106 1.00 95.31 80 HIS A CA 1
ATOM 629 C C . HIS A 1 80 ? -3.139 12.716 22.832 1.00 95.31 80 HIS A C 1
ATOM 631 O O . HIS A 1 80 ? -2.312 13.120 22.013 1.00 95.31 80 HIS A O 1
ATOM 637 N N . LEU A 1 81 ? -4.451 12.874 22.678 1.00 93.38 81 LEU A N 1
ATOM 638 C CA . LEU A 1 81 ? -5.038 13.611 21.567 1.00 93.38 81 LEU A CA 1
ATOM 639 C C . LEU A 1 81 ? -4.724 15.105 21.734 1.00 93.38 81 LEU A C 1
ATOM 641 O O . LEU A 1 81 ? -5.387 15.814 22.486 1.00 93.38 81 LEU A O 1
ATOM 645 N N . GLN A 1 82 ? -3.666 15.570 21.069 1.00 89.00 82 GLN A N 1
ATOM 646 C CA . GLN A 1 82 ? -3.252 16.972 21.051 1.00 89.00 82 GLN A CA 1
ATOM 647 C C . GLN A 1 82 ? -3.627 17.590 19.702 1.00 89.00 82 GLN A C 1
ATOM 649 O O . GLN A 1 82 ? -2.909 17.432 18.719 1.00 89.00 82 GLN A O 1
ATOM 654 N N . GLY A 1 83 ? -4.761 18.291 19.660 1.00 90.31 83 GLY A N 1
ATOM 655 C CA . GLY A 1 83 ? -5.317 18.833 18.418 1.00 90.31 83 GLY A CA 1
ATOM 656 C C . GLY A 1 83 ? -6.164 17.811 17.663 1.00 90.31 83 GLY A C 1
ATOM 657 O O . GLY A 1 83 ? -6.782 16.941 18.276 1.00 90.31 83 GLY A O 1
ATOM 658 N N . GLU A 1 84 ? -6.233 17.962 16.342 1.00 91.31 84 GLU A N 1
ATOM 659 C CA . GLU A 1 84 ? -6.942 17.027 15.472 1.00 91.31 84 GLU A CA 1
ATOM 660 C C . GLU A 1 84 ? -5.981 15.955 14.951 1.00 91.31 84 GLU A C 1
ATOM 662 O O . GLU A 1 84 ? -4.872 16.254 14.505 1.00 91.31 84 GLU A O 1
ATOM 667 N N . ILE A 1 85 ? -6.404 14.697 15.035 1.00 90.31 85 ILE A N 1
ATOM 668 C CA . ILE A 1 85 ? -5.699 13.550 14.471 1.00 90.31 85 ILE A CA 1
ATOM 669 C C . ILE A 1 85 ? -6.550 12.963 13.364 1.00 90.31 85 ILE A C 1
ATOM 671 O O . ILE A 1 85 ? -7.759 12.824 13.517 1.00 90.31 85 ILE A O 1
ATOM 675 N N . HIS A 1 86 ? -5.887 12.577 12.281 1.00 88.50 86 HIS A N 1
ATOM 676 C CA . HIS A 1 86 ? -6.486 11.957 11.109 1.00 88.50 86 HIS A CA 1
ATOM 677 C C . HIS A 1 86 ? -5.926 10.560 10.935 1.00 88.50 86 HIS A C 1
ATOM 679 O O . HIS A 1 86 ? -4.729 10.338 11.124 1.00 88.50 86 HIS A O 1
ATOM 685 N N . ASN A 1 87 ? -6.793 9.640 10.544 1.00 88.06 87 ASN A N 1
ATOM 686 C CA . ASN A 1 87 ? -6.438 8.267 10.263 1.00 88.06 87 ASN A CA 1
ATOM 687 C C . ASN A 1 87 ? -6.879 7.915 8.841 1.00 88.06 87 ASN A C 1
ATOM 689 O O . ASN A 1 87 ? -8.069 7.864 8.523 1.00 88.06 87 ASN A O 1
ATOM 693 N N . ASN A 1 88 ? -5.889 7.703 7.981 1.00 84.06 88 ASN A N 1
ATOM 694 C CA . ASN A 1 88 ? -6.025 7.238 6.601 1.00 84.06 88 ASN A CA 1
ATOM 695 C C . ASN A 1 88 ? -4.931 6.206 6.246 1.00 84.06 88 ASN A C 1
ATOM 697 O O . ASN A 1 88 ? -4.707 5.883 5.080 1.00 84.06 88 ASN A O 1
ATOM 701 N N . ASP A 1 89 ? -4.249 5.684 7.266 1.00 85.44 89 ASP A N 1
ATOM 702 C CA . ASP A 1 89 ? -2.987 4.945 7.181 1.00 85.44 89 ASP A CA 1
ATOM 703 C C . ASP A 1 89 ? -3.136 3.464 7.557 1.00 85.44 89 ASP A C 1
ATOM 705 O O . ASP A 1 89 ? -2.179 2.805 7.984 1.00 85.44 89 ASP A O 1
ATOM 709 N N . LEU A 1 90 ? -4.357 2.942 7.388 1.00 86.56 90 LEU A N 1
ATOM 710 C CA . LEU A 1 90 ? -4.725 1.560 7.689 1.00 86.56 90 LEU A CA 1
ATOM 711 C C . LEU A 1 90 ? -4.577 1.197 9.183 1.00 86.56 90 LEU A C 1
ATOM 713 O O . LEU A 1 90 ? -4.576 0.018 9.535 1.00 86.56 90 LEU A O 1
ATOM 717 N N . THR A 1 91 ? -4.447 2.186 10.073 1.00 88.88 91 THR A N 1
ATOM 718 C CA . THR A 1 91 ? -4.422 1.963 11.522 1.00 88.88 91 THR A CA 1
ATOM 719 C C . THR A 1 91 ? -5.856 1.761 12.034 1.00 88.88 91 THR A C 1
ATOM 721 O O . THR A 1 91 ? -6.733 2.563 11.707 1.00 88.88 91 THR A O 1
ATOM 724 N N . PRO A 1 92 ? -6.141 0.732 12.854 1.00 89.75 92 PRO A N 1
ATOM 725 C CA . PRO A 1 92 ? -7.466 0.541 13.440 1.00 89.75 92 PRO A CA 1
ATOM 726 C C . PRO A 1 92 ? -7.948 1.770 14.218 1.00 89.75 92 PRO A C 1
ATOM 728 O O . PRO A 1 92 ? -7.156 2.486 14.836 1.00 89.75 92 PRO A O 1
ATOM 731 N N . LEU A 1 93 ? -9.264 1.987 14.235 1.00 91.94 93 LEU A N 1
ATOM 732 C CA . LEU A 1 93 ? -9.868 2.956 15.144 1.00 91.94 93 LEU A CA 1
ATOM 733 C C . LEU A 1 93 ? -9.638 2.462 16.575 1.00 91.94 93 LEU A C 1
ATOM 735 O O . LEU A 1 93 ? -10.032 1.347 16.907 1.00 91.94 93 LEU A O 1
ATOM 739 N N . HIS A 1 94 ? -8.983 3.273 17.403 1.00 93.06 94 HIS A N 1
ATOM 740 C CA . HIS A 1 94 ? -8.730 2.959 18.809 1.00 93.06 94 HIS A CA 1
ATOM 741 C C . HIS A 1 94 ? -8.580 4.263 19.594 1.00 93.06 94 HIS A C 1
ATOM 743 O O . HIS A 1 94 ? -7.505 4.869 19.624 1.00 93.06 94 HIS A O 1
ATOM 749 N N . ILE A 1 95 ? -9.676 4.712 20.207 1.00 94.25 95 ILE A N 1
ATOM 750 C CA . ILE A 1 95 ? -9.734 5.940 21.011 1.00 94.25 95 ILE A CA 1
ATOM 751 C C . ILE A 1 95 ? -10.152 5.575 22.431 1.00 94.25 95 ILE A C 1
ATOM 753 O O . ILE A 1 95 ? -11.240 5.047 22.641 1.00 94.25 95 ILE A O 1
ATOM 757 N N . GLN A 1 96 ? -9.289 5.869 23.397 1.00 94.75 96 GLN A N 1
ATOM 758 C CA . GLN A 1 96 ? -9.538 5.679 24.819 1.00 94.75 96 GLN A CA 1
ATOM 759 C C . GLN A 1 96 ? -9.901 7.010 25.470 1.00 94.75 96 GLN A C 1
ATOM 761 O O . GLN A 1 96 ? -9.217 8.017 25.274 1.00 94.75 96 GLN A O 1
ATOM 766 N N . TYR A 1 97 ? -10.962 7.017 26.266 1.00 94.81 97 TYR A N 1
ATOM 767 C CA . TYR A 1 97 ? -11.407 8.198 27.002 1.00 94.81 97 TYR A CA 1
ATOM 768 C C . TYR A 1 97 ? -12.032 7.794 28.338 1.00 94.81 97 TYR A C 1
ATOM 770 O O . TYR A 1 97 ? -12.291 6.615 28.577 1.00 94.81 97 TYR A O 1
ATOM 778 N N . GLN A 1 98 ? -12.240 8.761 29.231 1.00 94.25 98 GLN A N 1
ATOM 779 C CA . GLN A 1 98 ? -12.938 8.541 30.496 1.00 94.25 98 GLN A CA 1
ATOM 780 C C . GLN A 1 98 ? -14.303 9.233 30.459 1.00 94.25 98 GLN A C 1
ATOM 782 O O . GLN A 1 98 ? -14.438 10.300 29.867 1.00 94.25 98 GLN A O 1
ATOM 787 N N . TYR A 1 99 ? -15.320 8.647 31.080 1.00 92.69 99 TYR A N 1
ATOM 788 C CA . TYR A 1 99 ? -16.634 9.258 31.271 1.00 92.69 99 TYR A CA 1
ATOM 789 C C . TYR A 1 99 ? -17.273 8.689 32.541 1.00 92.69 99 TYR A C 1
ATOM 791 O O . TYR A 1 99 ? -17.225 7.484 32.768 1.00 92.69 99 TYR A O 1
ATOM 799 N N . GLU A 1 100 ? -17.806 9.558 33.401 1.00 92.75 100 GLU A N 1
ATOM 800 C CA . GLU A 1 100 ? -18.387 9.184 34.705 1.00 92.75 100 GLU A CA 1
ATOM 801 C C . GLU A 1 100 ? -17.481 8.272 35.555 1.00 92.75 100 GLU A C 1
ATOM 803 O O . GLU A 1 100 ? -17.920 7.320 36.194 1.00 92.75 100 GLU A O 1
ATOM 808 N N . GLY A 1 101 ? -16.176 8.556 35.552 1.00 92.06 101 GLY A N 1
ATOM 809 C CA . GLY A 1 101 ? -15.183 7.766 36.283 1.00 92.06 101 GLY A CA 1
ATOM 810 C C . GLY A 1 101 ? -14.765 6.448 35.619 1.00 92.06 101 GLY A C 1
ATOM 811 O O . GLY A 1 101 ? -13.760 5.889 36.047 1.00 92.06 101 GLY A O 1
ATOM 812 N N . GLN A 1 102 ? -15.445 5.996 34.560 1.00 92.75 102 GLN A N 1
ATOM 813 C CA . GLN A 1 102 ? -15.133 4.762 33.829 1.00 92.75 102 GLN A CA 1
ATOM 814 C C . GLN A 1 102 ? -14.313 5.023 32.566 1.00 92.75 102 GLN A C 1
ATOM 816 O O . GLN A 1 102 ? -14.391 6.104 31.981 1.00 92.75 102 GLN A O 1
ATOM 821 N N . HIS A 1 103 ? -13.535 4.031 32.130 1.00 92.62 103 HIS A N 1
ATOM 822 C CA . HIS A 1 103 ? -12.758 4.100 30.894 1.00 92.62 103 HIS A CA 1
ATOM 823 C C . HIS A 1 103 ? -13.480 3.398 29.750 1.00 92.62 103 HIS A C 1
ATOM 825 O O . HIS A 1 103 ? -13.987 2.291 29.901 1.00 92.62 103 HIS A O 1
ATOM 831 N N . TYR A 1 104 ? -13.469 4.032 28.584 1.00 92.44 104 TYR A N 1
ATOM 832 C CA . TYR A 1 104 ? -14.125 3.546 27.381 1.00 92.44 104 TYR A CA 1
ATOM 833 C C . TYR A 1 104 ? -13.138 3.462 26.222 1.00 92.44 104 TYR A C 1
ATOM 835 O O . TYR A 1 104 ? -12.185 4.239 26.139 1.00 92.44 104 TYR A O 1
ATOM 843 N N . LEU A 1 105 ? -13.396 2.524 25.315 1.00 92.81 105 LEU A N 1
ATOM 844 C CA . LEU A 1 105 ? -12.692 2.332 24.058 1.00 92.81 105 LEU A CA 1
ATOM 845 C C . LEU A 1 105 ? -13.669 2.408 22.893 1.00 92.81 105 LEU A C 1
ATOM 847 O O . LEU A 1 105 ? -14.569 1.575 22.786 1.00 92.81 105 LEU A O 1
ATOM 851 N N . ILE A 1 106 ? -13.408 3.335 21.978 1.00 92.56 106 ILE A N 1
ATOM 852 C CA . ILE A 1 106 ? -13.997 3.336 20.643 1.00 92.56 106 ILE A CA 1
ATOM 853 C C . ILE A 1 106 ? -13.088 2.525 19.727 1.00 92.56 106 ILE A C 1
ATOM 855 O O . ILE A 1 106 ? -11.922 2.890 19.548 1.00 92.56 106 ILE A O 1
ATOM 859 N N . SER A 1 107 ? -13.615 1.452 19.139 1.00 91.62 107 SER A N 1
ATOM 860 C CA . SER A 1 107 ? -12.880 0.611 18.193 1.00 91.62 107 SER A CA 1
ATOM 861 C C . SER A 1 107 ? -13.704 0.219 16.972 1.00 91.62 107 SER A C 1
ATOM 863 O O . SER A 1 107 ? -14.931 0.169 17.022 1.00 91.62 107 SER A O 1
ATOM 865 N N . ASN A 1 108 ? -13.054 -0.051 15.840 1.00 86.69 108 ASN A N 1
ATOM 866 C CA . ASN A 1 108 ? -13.750 -0.598 14.677 1.00 86.69 108 ASN A CA 1
ATOM 867 C C . ASN A 1 108 ? -14.110 -2.070 14.930 1.00 86.69 108 ASN A C 1
ATOM 869 O O . ASN A 1 108 ? -13.276 -2.861 15.365 1.00 86.69 108 ASN A O 1
ATOM 873 N N . THR A 1 109 ? -15.351 -2.450 14.622 1.00 80.00 109 THR A N 1
ATOM 874 C CA . THR A 1 109 ? -15.776 -3.863 14.706 1.00 80.00 109 THR A CA 1
ATOM 875 C C . THR A 1 109 ? -15.622 -4.578 13.378 1.00 80.00 109 THR A C 1
ATOM 877 O O . THR A 1 109 ? -15.469 -5.796 13.356 1.00 80.00 109 THR A O 1
ATOM 880 N N . HIS A 1 110 ? -15.669 -3.835 12.272 1.00 81.31 110 HIS A N 1
ATOM 881 C CA . HIS A 1 110 ? -15.569 -4.358 10.920 1.00 81.31 110 HIS A CA 1
ATOM 882 C C . HIS A 1 110 ? -14.982 -3.302 9.987 1.00 81.31 110 HIS A C 1
ATOM 884 O O . HIS A 1 110 ? -15.424 -2.153 10.019 1.00 81.31 110 HIS A O 1
ATOM 890 N N . GLY A 1 111 ? -14.019 -3.700 9.153 1.00 79.06 111 GLY A N 1
ATOM 891 C CA . GLY A 1 111 ? -13.387 -2.811 8.180 1.00 79.06 111 GLY A CA 1
ATOM 892 C C . GLY A 1 111 ? -12.579 -1.665 8.798 1.00 79.06 111 GLY A C 1
ATOM 893 O O . GLY A 1 111 ? -12.677 -1.346 9.984 1.00 79.06 111 GLY A O 1
ATOM 894 N N . TRP A 1 112 ? -11.745 -1.044 7.975 1.00 82.56 112 TRP A N 1
ATOM 895 C CA . TRP A 1 112 ? -11.129 0.245 8.249 1.00 82.56 112 TRP A CA 1
ATOM 896 C C . TRP A 1 112 ? -11.853 1.310 7.436 1.00 82.56 112 TRP A C 1
ATOM 898 O O . TRP A 1 112 ? -12.281 1.082 6.305 1.00 82.56 112 TRP A O 1
ATOM 908 N N . PHE A 1 113 ? -11.976 2.487 8.024 1.00 83.81 113 PHE A N 1
ATOM 909 C CA . PHE A 1 113 ? -12.518 3.667 7.375 1.00 83.81 113 PHE A CA 1
ATOM 910 C C . PHE A 1 113 ? -11.713 4.871 7.831 1.00 83.81 113 PHE A C 1
ATOM 912 O O . PHE A 1 113 ? -11.107 4.843 8.904 1.00 83.81 113 PHE A O 1
ATOM 919 N N . SER A 1 114 ? -11.701 5.922 7.020 1.00 86.88 114 SER A N 1
ATOM 920 C CA . SER A 1 114 ? -11.014 7.147 7.397 1.00 86.88 114 SER A CA 1
ATOM 921 C C . SER A 1 114 ? -11.802 7.900 8.457 1.00 86.88 114 SER A C 1
ATOM 923 O O . SER A 1 114 ? -13.029 7.991 8.394 1.00 86.88 114 SER A O 1
ATOM 925 N N . TRP A 1 115 ? -11.095 8.453 9.434 1.00 89.94 115 TRP A N 1
ATOM 926 C CA . TRP A 1 115 ? -11.699 9.234 10.508 1.00 89.94 115 TRP A CA 1
ATOM 927 C C . TRP A 1 115 ? -10.760 10.338 10.989 1.00 89.94 115 TRP A C 1
ATOM 929 O O . TRP A 1 115 ? -9.553 10.298 10.749 1.00 89.94 115 TRP A O 1
ATOM 939 N N . SER A 1 116 ? -11.319 11.334 11.669 1.00 92.25 116 SER A N 1
ATOM 940 C CA . SER A 1 116 ? -10.574 12.281 12.483 1.00 92.25 116 SER A CA 1
ATOM 941 C C . SER A 1 116 ? -11.179 12.416 13.868 1.00 92.25 116 SER A C 1
ATOM 943 O O . SER A 1 116 ? -12.362 12.157 14.081 1.00 92.25 116 SER A O 1
ATOM 945 N N . ALA A 1 117 ? -10.345 12.762 14.835 1.00 93.62 117 ALA A N 1
ATOM 946 C CA . ALA A 1 117 ? -10.772 13.039 16.193 1.00 93.62 117 ALA A CA 1
ATOM 947 C C . ALA A 1 117 ? -10.085 14.306 16.676 1.00 93.62 117 ALA A C 1
ATOM 949 O O . ALA A 1 117 ? -8.898 14.501 16.420 1.00 93.62 117 ALA A O 1
ATOM 950 N N . LYS A 1 118 ? -10.815 15.138 17.410 1.00 94.75 118 LYS A N 1
ATOM 951 C CA . LYS A 1 118 ? -10.290 16.346 18.035 1.00 94.75 118 LYS A CA 1
ATOM 952 C C . LYS A 1 118 ? -10.819 16.460 19.456 1.00 94.75 118 LYS A C 1
ATOM 954 O O . LYS A 1 118 ? -12.017 16.315 19.686 1.00 94.75 118 LYS A O 1
ATOM 959 N N . ASP A 1 119 ? -9.922 16.709 20.404 1.00 94.06 119 ASP A N 1
ATOM 960 C CA . ASP A 1 119 ? -10.302 17.035 21.779 1.00 94.06 119 ASP A CA 1
ATOM 961 C C . ASP A 1 119 ? -10.796 18.490 21.830 1.00 94.06 119 ASP A C 1
ATOM 963 O O . ASP A 1 119 ? -10.056 19.416 21.487 1.00 94.06 119 ASP A O 1
ATOM 967 N N . GLU A 1 120 ? -12.054 18.688 22.227 1.00 94.00 120 GLU A N 1
ATOM 968 C CA . GLU A 1 120 ? -12.700 19.999 22.356 1.00 94.00 120 GLU A CA 1
ATOM 969 C C . GLU A 1 120 ? -13.075 20.310 23.816 1.00 94.00 120 GLU A C 1
ATOM 971 O O . GLU A 1 120 ? -14.008 21.059 24.087 1.00 94.00 120 GLU A O 1
ATOM 976 N N . GLY A 1 121 ? -12.320 19.766 24.778 1.00 92.25 121 GLY A N 1
ATOM 977 C CA . GLY A 1 121 ? -12.471 20.063 26.202 1.00 92.25 121 GLY A CA 1
ATOM 978 C C . GLY A 1 121 ? -13.284 19.001 26.932 1.00 92.25 121 GLY A C 1
ATOM 979 O O . GLY A 1 121 ? -12.727 18.015 27.408 1.00 92.25 121 GLY A O 1
ATOM 980 N N . ASP A 1 122 ? -14.592 19.190 27.062 1.00 92.56 122 ASP A N 1
ATOM 981 C CA . ASP A 1 122 ? -15.509 18.210 27.666 1.00 92.56 122 ASP A CA 1
ATOM 982 C C . ASP A 1 122 ? -16.063 17.207 26.640 1.00 92.56 122 ASP A C 1
ATOM 984 O O . ASP A 1 122 ? -16.844 16.315 26.980 1.00 92.56 122 ASP A O 1
ATOM 988 N N . GLN A 1 123 ? -15.647 17.336 25.378 1.00 93.00 123 GLN A N 1
ATOM 989 C CA . GLN A 1 123 ? -16.115 16.520 24.267 1.00 93.00 123 GLN A CA 1
ATOM 990 C C . GLN A 1 123 ? -14.971 16.098 23.343 1.00 93.00 123 GLN A C 1
ATOM 992 O O . GLN A 1 123 ? -13.919 16.734 23.270 1.00 93.00 123 GLN A O 1
ATOM 997 N N . ILE A 1 124 ? -15.205 15.011 22.616 1.00 90.50 124 ILE A N 1
ATOM 998 C CA . ILE A 1 124 ? -14.434 14.596 21.447 1.00 90.50 124 ILE A CA 1
ATOM 999 C C . ILE A 1 124 ? -15.297 14.886 20.228 1.00 90.50 124 ILE A C 1
ATOM 1001 O O . ILE A 1 124 ? -16.398 14.348 20.125 1.00 90.50 124 ILE A O 1
ATOM 1005 N N . ASN A 1 125 ? -14.795 15.698 19.305 1.00 91.88 125 ASN A N 1
ATOM 1006 C CA . ASN A 1 125 ? -15.365 15.804 17.970 1.00 91.88 125 ASN A CA 1
ATOM 1007 C C . ASN A 1 125 ? -14.766 14.687 17.109 1.00 91.88 125 ASN A C 1
ATOM 1009 O O . ASN A 1 125 ? -13.584 14.726 16.764 1.00 91.88 125 ASN A O 1
ATOM 1013 N N . PHE A 1 126 ? -15.565 13.661 16.831 1.00 89.25 126 PHE A N 1
ATOM 1014 C CA . PHE A 1 126 ? -15.182 12.490 16.054 1.00 89.25 126 PHE A CA 1
ATOM 1015 C C . PHE A 1 126 ? -15.855 12.541 14.687 1.00 89.25 126 PHE A C 1
ATOM 1017 O O . PHE A 1 126 ? -17.077 12.506 14.603 1.00 89.25 126 PHE A O 1
ATOM 1024 N N . THR A 1 127 ? -15.075 12.607 13.614 1.00 89.25 127 THR A N 1
ATOM 1025 C CA . THR A 1 127 ? -15.577 12.672 12.239 1.00 89.25 127 THR A CA 1
ATOM 1026 C C . THR A 1 127 ? -15.207 11.407 11.484 1.00 89.25 127 THR A C 1
ATOM 1028 O O . THR A 1 127 ? -14.046 11.025 11.450 1.00 89.25 127 THR A O 1
ATOM 1031 N N . ILE A 1 128 ? -16.178 10.760 10.849 1.00 87.31 128 ILE A N 1
ATOM 1032 C CA . ILE A 1 128 ? -15.957 9.651 9.920 1.00 87.31 128 ILE A CA 1
ATOM 1033 C C . ILE A 1 128 ? -16.038 10.189 8.495 1.00 87.31 128 ILE A C 1
ATOM 1035 O O . ILE A 1 128 ? -16.913 10.999 8.193 1.00 87.31 128 ILE A O 1
ATOM 1039 N N . TYR A 1 129 ? -15.164 9.698 7.622 1.00 85.44 129 TYR A N 1
ATOM 1040 C CA . TYR A 1 129 ? -15.140 9.997 6.194 1.00 85.44 129 TYR A CA 1
ATOM 1041 C C . TYR A 1 129 ? -15.465 8.713 5.417 1.00 85.44 129 TYR A C 1
ATOM 1043 O O . TYR A 1 129 ? -14.551 7.948 5.098 1.00 85.44 129 TYR A O 1
ATOM 1051 N N . PRO A 1 130 ? -16.755 8.419 5.148 1.00 77.88 130 PRO A N 1
ATOM 1052 C CA . PRO A 1 130 ? -17.128 7.251 4.356 1.00 77.88 130 PRO A CA 1
ATOM 1053 C C . PRO A 1 130 ? -16.607 7.350 2.919 1.00 77.88 130 PRO A C 1
ATOM 1055 O O . PRO A 1 130 ? -16.259 6.335 2.324 1.00 77.88 130 PRO A O 1
ATOM 1058 N N . ASP A 1 131 ? -16.556 8.566 2.371 1.00 73.19 131 ASP A N 1
ATOM 1059 C CA . ASP A 1 131 ? -16.067 8.816 1.022 1.00 73.19 131 ASP A CA 1
ATOM 1060 C C . ASP A 1 131 ? -15.585 10.265 0.855 1.00 73.19 131 ASP A C 1
ATOM 1062 O O . ASP A 1 131 ? -16.168 11.204 1.399 1.00 73.19 131 ASP A O 1
ATOM 1066 N N . ALA A 1 132 ? -14.542 10.464 0.056 1.00 66.31 132 ALA A N 1
ATOM 1067 C CA . ALA A 1 132 ? -14.124 11.776 -0.414 1.00 66.31 132 ALA A CA 1
ATOM 1068 C C . ALA A 1 132 ? -13.537 11.647 -1.812 1.00 66.31 132 ALA A C 1
ATOM 1070 O O . ALA A 1 132 ? -12.765 10.742 -2.096 1.00 66.31 132 ALA A O 1
ATOM 1071 N N . ALA A 1 133 ? -13.807 12.597 -2.696 1.00 63.50 133 ALA A N 1
ATOM 1072 C CA . ALA A 1 133 ? -13.241 12.590 -4.038 1.00 63.50 133 ALA A CA 1
ATOM 1073 C C . ALA A 1 133 ? -11.701 12.647 -4.030 1.00 63.50 133 ALA A C 1
ATOM 1075 O O . ALA A 1 133 ? -11.069 12.061 -4.904 1.00 63.50 133 ALA A O 1
ATOM 1076 N N . ALA A 1 134 ? -11.103 13.275 -3.012 1.00 65.56 134 ALA A N 1
ATOM 1077 C CA . ALA A 1 134 ? -9.659 13.260 -2.782 1.00 65.56 134 ALA A CA 1
ATOM 1078 C C . ALA A 1 134 ? -9.107 11.879 -2.352 1.00 65.56 134 ALA A C 1
ATOM 1080 O O . ALA A 1 134 ? -7.905 11.664 -2.481 1.00 65.56 134 ALA A O 1
ATOM 1081 N N . MET A 1 135 ? -9.962 10.937 -1.919 1.00 69.44 135 MET A N 1
ATOM 1082 C CA . MET A 1 135 ? -9.604 9.520 -1.718 1.00 69.44 135 MET A CA 1
ATOM 1083 C C . MET A 1 135 ? -9.434 8.757 -3.034 1.00 69.44 135 MET A C 1
ATOM 1085 O O . MET A 1 135 ? -8.855 7.676 -3.032 1.00 69.44 135 MET A O 1
ATOM 1089 N N . HIS A 1 136 ? -9.912 9.316 -4.150 1.00 71.56 136 HIS A N 1
ATOM 1090 C CA . HIS A 1 136 ? -9.898 8.684 -5.473 1.00 71.56 136 HIS A CA 1
ATOM 1091 C C . HIS A 1 136 ? -9.165 9.565 -6.490 1.00 71.56 136 HIS A C 1
ATOM 1093 O O . HIS A 1 136 ? -9.766 10.013 -7.478 1.00 71.56 136 HIS A O 1
ATOM 1099 N N . PRO A 1 137 ? -7.879 9.893 -6.257 1.00 63.47 137 PRO A N 1
ATOM 1100 C CA . PRO A 1 137 ? -7.137 10.727 -7.182 1.00 63.47 137 PRO A CA 1
ATOM 1101 C C . PRO A 1 137 ? -6.951 9.970 -8.499 1.00 63.47 137 PRO A C 1
ATOM 1103 O O . PRO A 1 137 ? -6.182 9.019 -8.583 1.00 63.47 137 PRO A O 1
ATOM 1106 N N . ALA A 1 138 ? -7.626 10.422 -9.554 1.00 61.62 138 ALA A N 1
ATOM 1107 C CA . ALA A 1 138 ? -7.282 10.041 -10.915 1.00 61.62 138 ALA A CA 1
ATOM 1108 C C . ALA A 1 138 ? -6.549 11.198 -11.599 1.00 61.62 138 ALA A C 1
ATOM 1110 O O . ALA A 1 138 ? -6.783 12.384 -11.330 1.00 61.62 138 ALA A O 1
ATOM 1111 N N . TRP A 1 139 ? -5.619 10.843 -12.476 1.00 59.66 139 TRP A N 1
ATOM 1112 C CA . TRP A 1 139 ? -4.904 11.799 -13.300 1.00 59.66 139 TRP A CA 1
ATOM 1113 C C . TRP A 1 139 ? -5.319 11.617 -14.756 1.00 59.66 139 TRP A C 1
ATOM 1115 O O . TRP A 1 139 ? -5.068 10.562 -15.330 1.00 59.66 139 TRP A O 1
ATOM 1125 N N . SER A 1 140 ? -5.888 12.664 -15.364 1.00 57.72 140 SER A N 1
ATOM 1126 C CA . SER A 1 140 ? -6.220 12.672 -16.788 1.00 57.72 140 SER A CA 1
ATOM 1127 C C . SER A 1 140 ? -5.144 13.421 -17.570 1.00 57.72 140 SER A C 1
ATOM 1129 O O . SER A 1 140 ? -5.095 14.658 -17.617 1.00 57.72 140 SER A O 1
ATOM 1131 N N . HIS A 1 141 ? -4.252 12.675 -18.227 1.00 56.56 141 HIS A N 1
ATOM 1132 C CA . HIS A 1 141 ? -3.201 13.292 -19.051 1.00 56.56 141 HIS A CA 1
ATOM 1133 C C . HIS A 1 141 ? -3.746 13.980 -20.296 1.00 56.56 141 HIS A C 1
ATOM 1135 O O . HIS A 1 141 ? -3.180 14.984 -20.733 1.00 56.56 141 HIS A O 1
ATOM 1141 N N . ARG A 1 142 ? -4.868 13.490 -20.839 1.00 57.78 142 ARG A N 1
ATOM 1142 C CA . ARG A 1 142 ? -5.527 14.075 -22.015 1.00 57.78 142 ARG A CA 1
ATOM 1143 C C . ARG A 1 142 ? -5.843 15.554 -21.811 1.00 57.78 142 ARG A C 1
ATOM 1145 O O . ARG A 1 142 ? -5.751 16.340 -22.749 1.00 57.78 142 ARG A O 1
ATOM 1152 N N . GLU A 1 143 ? -6.188 15.923 -20.586 1.00 57.19 143 GLU A N 1
ATOM 1153 C CA . GLU A 1 143 ? -6.592 17.279 -20.237 1.00 57.19 143 GLU A CA 1
ATOM 1154 C C . GLU A 1 143 ? -5.493 18.049 -19.500 1.00 57.19 143 GLU A C 1
ATOM 1156 O O . GLU A 1 143 ? -5.663 19.229 -19.206 1.00 57.19 143 GLU A O 1
ATOM 1161 N N . SER A 1 144 ? -4.344 17.410 -19.226 1.00 56.28 144 SER A N 1
ATOM 1162 C CA . SER A 1 144 ? -3.270 17.966 -18.387 1.00 56.28 144 SER A CA 1
ATOM 1163 C C . SER A 1 144 ? -3.778 18.475 -17.028 1.00 56.28 144 SER A C 1
ATOM 1165 O O . SER A 1 144 ? -3.224 19.419 -16.455 1.00 56.28 144 SER A O 1
ATOM 1167 N N . GLN A 1 145 ? -4.843 17.857 -16.516 1.00 56.16 145 GLN A N 1
ATOM 1168 C CA . GLN A 1 145 ? -5.514 18.232 -15.279 1.00 56.16 145 GLN A CA 1
ATOM 1169 C C . GLN A 1 145 ? -5.615 17.014 -14.358 1.00 56.16 145 GLN A C 1
ATOM 1171 O O . GLN A 1 145 ? -5.873 15.894 -14.798 1.00 56.16 145 GLN A O 1
ATOM 1176 N N . ARG A 1 146 ? -5.469 17.255 -13.048 1.00 57.31 146 ARG A N 1
ATOM 1177 C CA . ARG A 1 146 ? -6.044 16.360 -12.041 1.00 57.31 146 ARG A CA 1
ATOM 1178 C C . ARG A 1 146 ? -7.548 16.508 -12.176 1.00 57.31 146 ARG A C 1
ATOM 1180 O O . ARG A 1 146 ? -8.101 17.473 -11.663 1.00 57.31 146 ARG A O 1
ATOM 1187 N N . LYS A 1 147 ? -8.186 15.620 -12.920 1.00 53.81 147 LYS A N 1
ATOM 1188 C CA . LYS A 1 147 ? -9.616 15.399 -12.791 1.00 53.81 147 LYS A CA 1
ATOM 1189 C C . LYS A 1 147 ? -9.776 14.007 -12.217 1.00 53.81 147 LYS A C 1
ATOM 1191 O O . LYS A 1 147 ? -9.174 13.087 -12.769 1.00 53.81 147 LYS A O 1
ATOM 1196 N N . PRO A 1 148 ? -10.559 13.834 -11.144 1.00 53.03 148 PRO A N 1
ATOM 1197 C CA . PRO A 1 148 ? -11.013 12.509 -10.803 1.00 53.03 148 PRO A CA 1
ATOM 1198 C C . PRO A 1 148 ? -11.892 12.043 -11.970 1.00 53.03 148 PR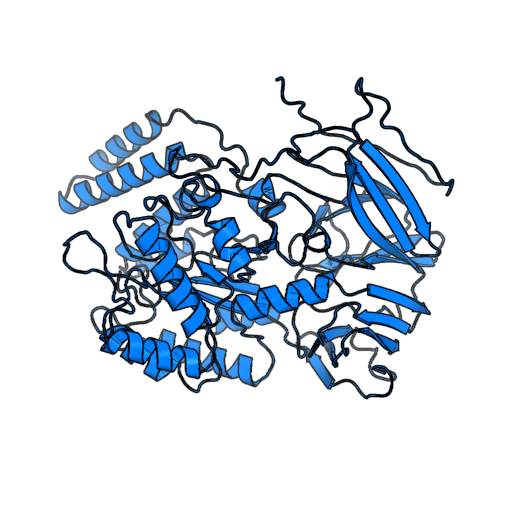O A C 1
ATOM 1200 O O . PRO A 1 148 ? -13.070 12.365 -12.040 1.00 53.03 148 PRO A O 1
ATOM 1203 N N . ASP A 1 149 ? -11.338 11.277 -12.907 1.00 48.00 149 ASP A N 1
ATOM 1204 C CA . ASP A 1 149 ? -12.146 10.474 -13.834 1.00 48.00 149 ASP A CA 1
ATOM 1205 C C . ASP A 1 149 ? -13.056 9.506 -13.037 1.00 48.00 149 ASP A C 1
ATOM 1207 O O . ASP A 1 149 ? -14.073 9.040 -13.538 1.00 48.00 149 ASP A O 1
ATOM 1211 N N . ALA A 1 150 ? -12.743 9.300 -11.749 1.00 49.72 150 ALA A N 1
ATOM 1212 C CA . ALA A 1 150 ? -13.547 8.614 -10.749 1.00 49.72 150 ALA A CA 1
ATOM 1213 C C . ALA A 1 150 ? -14.651 9.470 -10.088 1.00 49.72 150 ALA A C 1
ATOM 1215 O O . ALA A 1 150 ? -15.201 9.032 -9.080 1.00 49.72 150 ALA A O 1
ATOM 1216 N N . VAL A 1 151 ? -15.027 10.668 -10.583 1.00 54.38 151 VAL A N 1
ATOM 1217 C CA . VAL A 1 151 ? -16.287 11.320 -10.147 1.00 54.38 151 VAL A CA 1
ATOM 1218 C C . VAL A 1 151 ? -17.482 10.522 -10.682 1.00 54.38 151 VAL A C 1
ATOM 1220 O O . VAL A 1 151 ? -18.191 10.936 -11.594 1.00 54.38 151 VAL A O 1
ATOM 1223 N N . ALA A 1 152 ? -17.690 9.341 -10.110 1.00 61.56 152 ALA A N 1
ATOM 1224 C CA . ALA A 1 152 ? -18.851 8.521 -10.354 1.00 61.56 152 ALA A CA 1
ATOM 1225 C C . ALA A 1 152 ? -20.038 9.130 -9.610 1.00 61.56 152 ALA A C 1
ATOM 1227 O O . ALA A 1 152 ? -19.959 9.430 -8.412 1.00 61.56 152 ALA A O 1
ATOM 1228 N N . MET A 1 153 ? -21.132 9.309 -10.344 1.00 70.44 153 MET A N 1
ATOM 1229 C CA . MET A 1 153 ? -22.444 9.501 -9.753 1.00 70.44 153 MET A CA 1
ATOM 1230 C C . MET A 1 153 ? -22.741 8.276 -8.889 1.00 70.44 153 MET A C 1
ATOM 1232 O O . MET A 1 153 ? -22.697 7.146 -9.374 1.00 70.44 153 MET A O 1
ATOM 1236 N N . GLN A 1 154 ? -22.985 8.502 -7.607 1.00 75.25 154 GLN A N 1
ATOM 1237 C CA . GLN A 1 154 ? -23.466 7.466 -6.715 1.00 75.25 154 GLN A CA 1
ATOM 1238 C C . GLN A 1 154 ? -24.937 7.231 -7.014 1.00 75.25 154 GLN A C 1
ATOM 1240 O O . GLN A 1 154 ? -25.706 8.185 -7.157 1.00 75.25 154 GLN A O 1
ATOM 1245 N N . ASN A 1 155 ? -25.310 5.963 -7.148 1.00 80.19 155 ASN A N 1
ATOM 1246 C CA . ASN A 1 155 ? -26.674 5.595 -7.484 1.00 80.19 155 ASN A CA 1
ATOM 1247 C C . ASN A 1 155 ? -27.605 5.851 -6.297 1.00 80.19 155 ASN A C 1
ATOM 1249 O O . ASN A 1 155 ? -27.210 5.744 -5.132 1.00 80.19 155 ASN A O 1
ATOM 1253 N N . ARG A 1 156 ? -28.878 6.104 -6.608 1.00 83.06 156 ARG A N 1
ATOM 1254 C CA . ARG A 1 156 ? -29.948 6.002 -5.618 1.00 83.06 156 ARG A CA 1
ATOM 1255 C C . ARG A 1 156 ? -29.872 4.639 -4.919 1.00 83.06 156 ARG A C 1
ATOM 1257 O O . ARG A 1 156 ? -29.538 3.638 -5.545 1.00 83.06 156 ARG A O 1
ATOM 1264 N N . ASP A 1 157 ? -30.190 4.625 -3.630 1.00 83.62 157 ASP A N 1
ATOM 1265 C CA . ASP A 1 157 ? -30.161 3.460 -2.745 1.00 83.62 157 ASP A CA 1
ATOM 1266 C C . ASP A 1 157 ? -28.767 2.914 -2.399 1.00 83.62 157 ASP A C 1
ATOM 1268 O O . ASP A 1 157 ? -28.688 1.928 -1.667 1.00 83.62 157 ASP A O 1
ATOM 1272 N N . HIS A 1 158 ? -27.678 3.556 -2.842 1.00 82.06 158 HIS A N 1
ATOM 1273 C CA . HIS A 1 158 ? -26.339 3.221 -2.354 1.00 82.06 158 HIS A CA 1
ATOM 1274 C C . HIS A 1 158 ? -26.266 3.411 -0.832 1.00 82.06 158 HIS A C 1
ATOM 1276 O O . HIS A 1 158 ? -26.724 4.430 -0.311 1.00 82.06 158 HIS A O 1
ATOM 1282 N N . GLU A 1 159 ? -25.708 2.433 -0.119 1.00 84.44 159 GLU A N 1
ATOM 1283 C CA . GLU A 1 159 ? -25.644 2.420 1.342 1.00 84.44 159 GLU A CA 1
ATOM 1284 C C . GLU A 1 159 ? -24.193 2.324 1.819 1.00 84.44 159 GLU A C 1
ATOM 1286 O O . GLU A 1 159 ? -23.498 1.346 1.550 1.00 84.44 159 GLU A O 1
ATOM 1291 N N . TYR A 1 160 ? -23.759 3.313 2.596 1.00 82.38 160 TYR A N 1
ATOM 1292 C CA . TYR A 1 160 ? -22.535 3.232 3.382 1.00 82.38 160 TYR A CA 1
ATOM 1293 C C . TYR A 1 160 ? -22.878 2.643 4.753 1.00 82.38 160 TYR A C 1
ATOM 1295 O O . TYR A 1 160 ? -23.655 3.237 5.499 1.00 82.38 160 TYR A O 1
ATOM 1303 N N . ALA A 1 161 ? -22.299 1.495 5.105 1.00 82.06 161 ALA A N 1
ATOM 1304 C CA . ALA A 1 161 ? -22.615 0.791 6.350 1.00 82.06 161 ALA A CA 1
ATOM 1305 C C . ALA A 1 161 ? -21.368 0.599 7.213 1.00 82.06 161 ALA A C 1
ATOM 1307 O O . ALA A 1 161 ? -20.614 -0.345 7.002 1.00 82.06 161 ALA A O 1
ATOM 1308 N N . LEU A 1 162 ? -21.125 1.484 8.173 1.00 84.81 162 LEU A N 1
ATOM 1309 C CA . LEU A 1 162 ? -19.954 1.486 9.056 1.00 84.81 162 LEU A CA 1
ATOM 1310 C C . LEU A 1 162 ? -20.300 0.828 10.394 1.00 84.81 162 LEU A C 1
ATOM 1312 O O . LEU A 1 162 ? -21.441 0.893 10.852 1.00 84.81 162 LEU A O 1
ATOM 1316 N N . SER A 1 163 ? -19.338 0.174 11.048 1.00 85.31 163 SER A N 1
ATOM 1317 C CA . SER A 1 163 ? -19.576 -0.426 12.367 1.00 85.31 163 SER A CA 1
ATOM 1318 C C . SER A 1 163 ? -18.396 -0.237 13.312 1.00 85.31 163 SER A C 1
ATOM 1320 O O . SER A 1 163 ? -17.278 -0.694 13.063 1.00 85.31 163 SER A O 1
ATOM 1322 N N . PHE A 1 164 ? -18.665 0.387 14.450 1.00 89.50 164 PHE A N 1
ATOM 1323 C CA . PHE A 1 164 ? -17.708 0.607 15.530 1.00 89.50 164 PHE A CA 1
ATOM 1324 C C . PHE A 1 164 ? -18.353 0.232 16.862 1.00 89.50 164 PHE A C 1
ATOM 1326 O O . PHE A 1 164 ? -19.571 0.155 16.965 1.00 89.50 164 PHE A O 1
ATOM 1333 N N . ALA A 1 165 ? -17.558 -0.047 17.881 1.00 88.31 165 ALA A N 1
ATOM 1334 C CA . ALA A 1 165 ? -18.040 -0.344 19.218 1.00 88.31 165 ALA A CA 1
ATOM 1335 C C . ALA A 1 165 ? -17.526 0.698 20.199 1.00 88.31 165 ALA A C 1
ATOM 1337 O O . ALA A 1 165 ? -16.434 1.231 20.016 1.00 88.31 165 ALA A O 1
ATOM 1338 N N . CYS A 1 166 ? -18.317 0.957 21.237 1.00 90.06 166 CYS A N 1
ATOM 1339 C CA . CYS A 1 166 ? -17.869 1.658 22.429 1.00 90.06 166 CYS A CA 1
ATOM 1340 C C . CYS A 1 166 ? -17.962 0.682 23.596 1.00 90.06 166 CYS A C 1
ATOM 1342 O O . CYS A 1 166 ? -19.058 0.288 23.993 1.00 90.06 166 CYS A O 1
ATOM 1344 N N . ASN A 1 167 ? -16.813 0.245 24.101 1.00 89.19 167 ASN A N 1
ATOM 1345 C CA . ASN A 1 167 ? -16.739 -0.739 25.172 1.00 89.19 167 ASN A CA 1
ATOM 1346 C C . ASN A 1 167 ? -16.136 -0.101 26.414 1.00 89.19 167 ASN A C 1
ATOM 1348 O O . ASN A 1 167 ? -15.127 0.592 26.314 1.00 89.19 167 ASN A O 1
ATOM 1352 N N . GLU A 1 168 ? -16.711 -0.382 27.578 1.00 88.38 168 GLU A N 1
ATOM 1353 C CA . GLU A 1 168 ? -16.017 -0.163 28.844 1.00 88.38 168 GLU A CA 1
ATOM 1354 C C . GLU A 1 168 ? -14.761 -1.048 28.884 1.00 88.38 168 GLU A C 1
ATOM 1356 O O . GLU A 1 168 ? -14.797 -2.218 28.485 1.00 88.38 168 GLU A O 1
ATOM 1361 N N . ILE A 1 169 ? -13.636 -0.483 29.317 1.00 88.75 169 ILE A N 1
ATOM 1362 C CA . ILE A 1 169 ? -12.348 -1.173 29.387 1.00 88.75 169 ILE A CA 1
ATOM 1363 C C . ILE A 1 169 ? -11.682 -0.961 30.742 1.00 88.75 169 ILE A C 1
ATOM 1365 O O . ILE A 1 169 ? -11.831 0.075 31.382 1.00 88.75 169 ILE A O 1
ATOM 1369 N N . ASP A 1 170 ? -10.859 -1.928 31.134 1.00 86.69 170 ASP A N 1
ATOM 1370 C CA . ASP A 1 170 ? -9.877 -1.753 32.199 1.00 86.69 170 ASP A CA 1
ATOM 1371 C C . ASP A 1 170 ? -8.533 -1.392 31.552 1.00 86.69 170 ASP A C 1
ATOM 1373 O O . ASP A 1 170 ? -7.993 -2.164 30.756 1.00 86.69 170 ASP A O 1
ATOM 1377 N N . LEU A 1 171 ? -7.980 -0.217 31.872 1.00 83.50 171 LEU A N 1
ATOM 1378 C CA . LEU A 1 171 ? -6.688 0.227 31.335 1.00 83.50 171 LEU A CA 1
ATOM 1379 C C . LEU A 1 171 ? -5.536 -0.713 31.714 1.00 83.50 171 LEU A C 1
ATOM 1381 O O . LEU A 1 171 ? -4.578 -0.831 30.950 1.00 83.50 171 LEU A O 1
ATOM 1385 N N . ALA A 1 172 ? -5.629 -1.410 32.851 1.00 81.81 172 ALA A N 1
ATOM 1386 C CA . ALA A 1 172 ? -4.643 -2.417 33.238 1.00 81.81 172 ALA A CA 1
ATOM 1387 C C . ALA A 1 172 ? -4.681 -3.655 32.324 1.00 81.81 172 ALA A C 1
ATOM 1389 O O . ALA A 1 172 ? -3.723 -4.427 32.288 1.00 81.81 172 ALA A O 1
ATOM 1390 N N . LEU A 1 173 ? -5.771 -3.830 31.573 1.00 80.69 173 LEU A N 1
ATOM 1391 C CA . LEU A 1 173 ? -6.061 -4.966 30.701 1.00 80.69 173 LEU A CA 1
ATOM 1392 C C . LEU A 1 173 ? -6.429 -4.498 29.290 1.00 80.69 173 LEU A C 1
ATOM 1394 O O . LEU A 1 173 ? -7.266 -5.118 28.631 1.00 80.69 173 LEU A O 1
ATOM 1398 N N . ALA A 1 174 ? -5.838 -3.388 28.837 1.00 82.44 174 ALA A N 1
ATOM 1399 C CA . ALA A 1 174 ? -6.185 -2.786 27.558 1.00 82.44 174 ALA A CA 1
ATOM 1400 C C . ALA A 1 174 ? -6.171 -3.838 26.430 1.00 82.44 174 ALA A C 1
ATOM 1402 O O . ALA A 1 174 ? -5.211 -4.611 26.323 1.00 82.44 174 ALA A O 1
ATOM 1403 N N . PRO A 1 175 ? -7.223 -3.887 25.595 1.00 88.00 175 PRO A N 1
ATOM 1404 C CA . PRO A 1 175 ? -7.360 -4.937 24.605 1.00 88.00 175 PRO A CA 1
ATOM 1405 C C . PRO A 1 175 ? -6.239 -4.895 23.564 1.00 88.00 175 PRO A C 1
ATOM 1407 O O . PRO A 1 175 ? -5.810 -3.801 23.175 1.00 88.00 175 PRO A O 1
ATOM 1410 N N . PRO A 1 176 ? -5.789 -6.063 23.072 1.00 91.25 176 PRO A N 1
ATOM 1411 C CA . PRO A 1 176 ? -4.853 -6.134 21.974 1.00 91.25 176 PRO A CA 1
ATOM 1412 C C . PRO A 1 176 ? -5.388 -5.437 20.727 1.00 91.25 176 PRO A C 1
ATOM 1414 O O . PRO A 1 176 ? -6.565 -5.523 20.382 1.00 91.25 176 PRO A O 1
ATOM 1417 N N . ILE A 1 177 ? -4.480 -4.784 20.021 1.00 91.50 177 ILE A N 1
ATOM 1418 C CA . ILE A 1 177 ? -4.753 -3.965 18.849 1.00 91.50 177 ILE A CA 1
ATOM 1419 C C . ILE A 1 177 ? -4.427 -4.777 17.602 1.00 91.50 177 ILE A C 1
ATOM 1421 O O . ILE A 1 177 ? -3.330 -5.321 17.492 1.00 91.50 177 ILE A O 1
ATOM 1425 N N . LEU A 1 178 ? -5.351 -4.845 16.645 1.00 92.62 178 LEU A N 1
ATOM 1426 C CA . LEU A 1 178 ? -5.122 -5.531 15.374 1.00 92.62 178 LEU A CA 1
ATOM 1427 C C . LEU A 1 178 ? -3.956 -4.887 14.596 1.00 92.62 178 LEU A C 1
ATOM 1429 O O . LEU A 1 178 ? -4.009 -3.712 14.235 1.00 92.62 178 LEU A O 1
ATOM 1433 N N . SER A 1 179 ? -2.907 -5.653 14.303 1.00 92.88 179 SER A N 1
ATOM 1434 C CA . SER A 1 179 ? -1.758 -5.176 13.527 1.00 92.88 179 SER A CA 1
ATOM 1435 C C . SER A 1 179 ? -2.054 -5.158 12.025 1.00 92.88 179 SER A C 1
ATOM 1437 O O . SER A 1 179 ? -2.767 -6.016 11.502 1.00 92.88 179 SER A O 1
ATOM 1439 N N . ARG A 1 180 ? -1.448 -4.195 11.319 1.00 92.44 180 ARG A N 1
ATOM 1440 C CA . ARG A 1 180 ? -1.493 -4.077 9.855 1.00 92.44 180 ARG A CA 1
ATOM 1441 C C . ARG A 1 180 ? -0.822 -5.238 9.146 1.00 92.44 180 ARG A C 1
ATOM 1443 O O . ARG A 1 180 ? -1.223 -5.541 8.033 1.00 92.44 180 ARG A O 1
ATOM 1450 N N . TYR A 1 181 ? 0.218 -5.833 9.722 1.00 96.12 181 TYR A N 1
ATOM 1451 C CA . TYR A 1 181 ? 1.067 -6.793 9.012 1.00 96.12 181 TYR A CA 1
ATOM 1452 C C . TYR A 1 181 ? 0.931 -8.194 9.604 1.00 96.12 181 TYR A C 1
ATOM 1454 O O . TYR A 1 181 ? 0.716 -8.318 10.811 1.00 96.12 181 TYR A O 1
ATOM 1462 N N . PRO A 1 182 ? 1.037 -9.247 8.778 1.00 97.25 182 PRO A N 1
ATOM 1463 C CA . PRO A 1 182 ? 0.951 -10.614 9.252 1.00 97.25 182 PRO A CA 1
ATOM 1464 C C . PRO A 1 182 ? 2.255 -11.069 9.922 1.00 97.25 182 PRO A C 1
ATOM 1466 O O . PRO A 1 182 ? 3.291 -10.410 9.834 1.00 97.25 182 PRO A O 1
ATOM 1469 N N . PHE A 1 183 ? 2.206 -12.243 10.550 1.00 96.94 183 PHE A N 1
ATOM 1470 C CA . PHE A 1 183 ? 3.357 -12.970 11.099 1.00 96.94 183 PHE A CA 1
ATOM 1471 C C . PHE A 1 183 ? 4.165 -12.199 12.150 1.00 96.94 183 PHE A C 1
ATOM 1473 O O . PHE A 1 183 ? 5.365 -12.416 12.300 1.00 96.94 183 PHE A O 1
ATOM 1480 N N . GLY A 1 184 ? 3.528 -11.260 12.852 1.00 95.56 184 GLY A N 1
ATOM 1481 C CA . GLY A 1 184 ? 4.204 -10.381 13.799 1.00 95.56 184 GLY A CA 1
ATOM 1482 C C . GLY A 1 184 ? 5.222 -9.448 13.145 1.00 95.56 184 GLY A C 1
ATOM 1483 O O . GLY A 1 184 ? 6.118 -8.966 13.836 1.00 95.56 184 GLY A O 1
ATOM 1484 N N . ALA A 1 185 ? 5.126 -9.190 11.838 1.00 97.25 185 ALA A N 1
ATOM 1485 C CA . ALA A 1 185 ? 5.965 -8.192 11.193 1.00 97.25 185 ALA A CA 1
ATOM 1486 C C . ALA A 1 185 ? 5.659 -6.790 11.737 1.00 97.25 185 ALA A C 1
ATOM 1488 O O . ALA A 1 185 ? 4.523 -6.457 12.083 1.00 97.25 185 ALA A O 1
ATOM 1489 N N . GLU A 1 186 ? 6.694 -5.959 11.815 1.00 96.31 186 GLU A N 1
ATOM 1490 C CA . GLU A 1 186 ? 6.590 -4.603 12.356 1.00 96.31 186 GLU A CA 1
ATOM 1491 C C . GLU A 1 186 ? 6.410 -3.572 11.248 1.00 96.31 186 GLU A C 1
ATOM 1493 O O . GLU A 1 186 ? 5.746 -2.567 11.474 1.00 96.31 186 GLU A O 1
ATOM 1498 N N . ALA A 1 187 ? 6.938 -3.844 10.055 1.00 97.31 187 ALA A N 1
ATOM 1499 C CA . ALA A 1 187 ? 6.817 -2.996 8.876 1.00 97.31 187 ALA A CA 1
ATOM 1500 C C . ALA A 1 187 ? 6.501 -3.813 7.613 1.00 97.31 187 ALA A C 1
ATOM 1502 O O . ALA A 1 187 ? 6.736 -5.024 7.559 1.00 97.31 187 ALA A O 1
ATOM 1503 N N . GLY A 1 188 ? 5.991 -3.131 6.588 1.00 98.06 188 GLY A N 1
ATOM 1504 C CA . GLY A 1 188 ? 5.774 -3.680 5.249 1.00 98.06 188 GLY A CA 1
ATOM 1505 C C . GLY A 1 188 ? 6.710 -3.033 4.231 1.00 98.06 188 GLY A C 1
ATOM 1506 O O . GLY A 1 188 ? 6.862 -1.813 4.236 1.00 98.06 188 GLY A O 1
ATOM 1507 N N . PHE A 1 189 ? 7.322 -3.821 3.347 1.00 98.62 189 PHE A N 1
ATOM 1508 C CA . PHE A 1 189 ? 8.195 -3.307 2.288 1.00 98.62 189 PHE A CA 1
ATOM 1509 C C . PHE A 1 189 ? 7.833 -3.915 0.934 1.00 98.62 189 PHE A C 1
ATOM 1511 O O . PHE A 1 189 ? 7.950 -5.123 0.743 1.00 98.62 189 PHE A O 1
ATOM 1518 N N . ILE A 1 190 ? 7.401 -3.081 -0.006 1.00 98.69 190 ILE A N 1
ATOM 1519 C CA . ILE A 1 190 ? 6.923 -3.485 -1.329 1.00 98.69 190 ILE A CA 1
ATOM 1520 C C . ILE A 1 190 ? 7.652 -2.652 -2.376 1.00 98.69 190 ILE A C 1
ATOM 1522 O O . ILE A 1 190 ? 7.732 -1.429 -2.264 1.00 98.69 190 ILE A O 1
ATOM 1526 N N . ILE A 1 191 ? 8.147 -3.323 -3.412 1.00 97.81 191 ILE A N 1
ATOM 1527 C CA . ILE A 1 191 ? 8.672 -2.685 -4.620 1.00 97.81 191 ILE A CA 1
ATOM 1528 C C . ILE A 1 191 ? 7.709 -2.967 -5.770 1.00 97.81 191 ILE A C 1
ATOM 1530 O O . ILE A 1 191 ? 7.379 -4.124 -6.040 1.00 97.81 191 ILE A O 1
ATOM 1534 N N . THR A 1 192 ? 7.298 -1.905 -6.456 1.00 97.44 192 THR A N 1
ATOM 1535 C CA . THR A 1 192 ? 6.645 -1.940 -7.766 1.00 97.44 192 THR A CA 1
ATOM 1536 C C . THR A 1 192 ? 7.605 -1.327 -8.783 1.00 97.44 192 THR A C 1
ATOM 1538 O O . THR A 1 192 ? 7.763 -0.106 -8.842 1.00 97.44 192 THR A O 1
ATOM 1541 N N . ASP A 1 193 ? 8.295 -2.181 -9.538 1.00 97.25 193 ASP A N 1
ATOM 1542 C CA . ASP A 1 193 ? 9.371 -1.759 -10.435 1.00 97.25 193 ASP A CA 1
ATOM 1543 C C . ASP A 1 193 ? 8.911 -1.660 -11.884 1.00 97.25 193 ASP A C 1
ATOM 1545 O O . ASP A 1 193 ? 8.288 -2.576 -12.419 1.00 97.25 193 ASP A O 1
ATOM 1549 N N . HIS A 1 194 ? 9.250 -0.549 -12.524 1.00 95.31 194 HIS A N 1
ATOM 1550 C CA . HIS A 1 194 ? 8.897 -0.248 -13.901 1.00 95.31 194 HIS A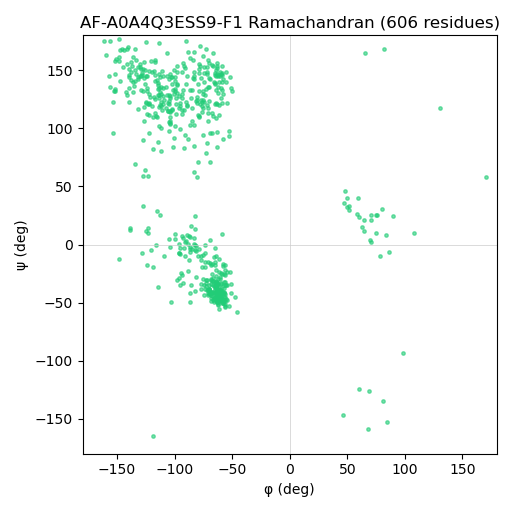 CA 1
ATOM 1551 C C . HIS A 1 194 ? 9.963 -0.741 -14.885 1.00 95.31 194 HIS A C 1
ATOM 1553 O O . HIS A 1 194 ? 11.161 -0.547 -14.675 1.00 95.31 194 HIS A O 1
ATOM 1559 N N . CYS A 1 195 ? 9.528 -1.318 -16.008 1.00 95.06 195 CYS A N 1
ATOM 1560 C CA . CYS A 1 195 ? 10.420 -1.856 -17.039 1.00 95.06 195 CYS A CA 1
ATOM 1561 C C . CYS A 1 195 ? 10.863 -0.848 -18.105 1.00 95.06 195 CYS A C 1
ATOM 1563 O O . CYS A 1 195 ? 11.511 -1.243 -19.069 1.00 95.06 195 CYS A O 1
ATOM 1565 N N . ASP A 1 196 ? 10.555 0.445 -17.978 1.00 92.75 196 ASP A N 1
ATOM 1566 C CA . ASP A 1 196 ? 10.854 1.484 -18.981 1.00 92.75 196 ASP A CA 1
ATOM 1567 C C . ASP A 1 196 ? 12.320 1.537 -19.444 1.00 92.75 196 ASP A C 1
ATOM 1569 O O . ASP A 1 196 ? 12.610 2.036 -20.535 1.00 92.75 196 ASP A O 1
ATOM 1573 N N . TYR A 1 197 ? 13.239 1.044 -18.610 1.00 92.38 197 TYR A N 1
ATOM 1574 C CA . TYR A 1 197 ? 14.687 1.065 -18.826 1.00 92.38 197 TYR A CA 1
ATOM 1575 C C . TYR A 1 197 ? 15.321 -0.326 -18.784 1.00 92.38 197 TYR A C 1
ATOM 1577 O O . TYR A 1 197 ? 16.548 -0.447 -18.754 1.00 92.38 197 TYR A O 1
ATOM 1585 N N . ASP A 1 198 ? 14.500 -1.371 -18.774 1.00 94.88 198 ASP A N 1
ATOM 1586 C CA . ASP A 1 198 ? 14.973 -2.738 -18.667 1.00 94.88 198 ASP A CA 1
ATOM 1587 C C . ASP A 1 198 ? 15.801 -3.142 -19.881 1.00 94.88 198 ASP A C 1
ATOM 1589 O O . ASP A 1 198 ? 15.452 -2.861 -21.028 1.00 94.88 198 ASP A O 1
ATOM 1593 N N . GLN A 1 199 ? 16.889 -3.855 -19.610 1.00 95.19 199 GLN A N 1
ATOM 1594 C CA . GLN A 1 199 ? 17.703 -4.558 -20.592 1.00 95.19 199 GLN A CA 1
ATOM 1595 C C . GLN A 1 199 ? 18.072 -5.918 -19.999 1.00 95.19 199 GLN A C 1
ATOM 1597 O O . GLN A 1 199 ? 18.241 -6.035 -18.784 1.00 95.19 199 GLN A O 1
ATOM 1602 N N . ALA A 1 200 ? 18.227 -6.944 -20.838 1.00 96.25 200 ALA A N 1
ATOM 1603 C CA . ALA A 1 200 ? 18.540 -8.293 -20.360 1.00 96.25 200 ALA A CA 1
ATOM 1604 C C . ALA A 1 200 ? 19.834 -8.331 -19.524 1.00 96.25 200 ALA A C 1
ATOM 1606 O O . ALA A 1 200 ? 19.872 -8.969 -18.478 1.00 96.25 200 ALA A O 1
ATOM 1607 N N . ASP A 1 201 ? 20.872 -7.595 -19.930 1.00 95.44 201 ASP A N 1
ATOM 1608 C CA . ASP A 1 201 ? 22.153 -7.591 -19.215 1.00 95.44 201 ASP A CA 1
ATOM 1609 C C . ASP A 1 201 ? 22.075 -6.931 -17.837 1.00 95.44 201 ASP A C 1
ATOM 1611 O O . ASP A 1 201 ? 22.647 -7.448 -16.882 1.00 95.44 201 ASP A O 1
ATOM 1615 N N . THR A 1 202 ? 21.360 -5.810 -17.704 1.00 95.25 202 THR A N 1
ATOM 1616 C CA . THR A 1 202 ? 21.202 -5.146 -16.401 1.00 95.25 202 THR A CA 1
ATOM 1617 C C . THR A 1 202 ? 20.277 -5.927 -15.487 1.00 95.25 202 THR A C 1
ATOM 1619 O O . THR A 1 202 ? 20.537 -5.989 -14.289 1.00 95.25 202 THR A O 1
ATOM 1622 N N . LEU A 1 203 ? 19.235 -6.554 -16.042 1.00 97.62 203 LEU A N 1
ATOM 1623 C CA . LEU A 1 203 ? 18.368 -7.443 -15.280 1.00 97.62 203 LEU A CA 1
ATOM 1624 C C . LEU A 1 203 ? 19.153 -8.656 -14.776 1.00 97.62 203 LEU A C 1
ATOM 1626 O O . LEU A 1 203 ? 19.023 -8.998 -13.610 1.00 97.62 203 LEU A O 1
ATOM 1630 N N . ARG A 1 204 ? 20.013 -9.262 -15.603 1.00 98.12 204 ARG A N 1
ATOM 1631 C CA . ARG A 1 204 ? 20.864 -10.384 -15.183 1.00 98.12 204 ARG A CA 1
ATOM 1632 C C . ARG A 1 204 ? 21.723 -10.009 -13.975 1.00 98.12 204 ARG A C 1
ATOM 1634 O O . ARG A 1 204 ? 21.613 -10.659 -12.944 1.00 98.12 204 ARG A O 1
ATOM 1641 N N . THR A 1 205 ? 22.483 -8.913 -14.064 1.00 97.06 205 THR A N 1
ATOM 1642 C CA . THR A 1 205 ? 23.308 -8.453 -12.936 1.00 97.06 205 THR A CA 1
ATOM 1643 C C . THR A 1 205 ? 22.464 -8.121 -11.703 1.00 97.06 205 THR A C 1
ATOM 1645 O O . THR A 1 205 ? 22.857 -8.417 -10.580 1.00 97.06 205 THR A O 1
ATOM 1648 N N . PHE A 1 206 ? 21.292 -7.506 -11.886 1.00 97.62 206 PHE A N 1
ATOM 1649 C CA . PHE A 1 206 ? 20.373 -7.237 -10.783 1.00 97.62 206 PHE A CA 1
ATOM 1650 C C . PHE A 1 206 ? 19.933 -8.526 -10.075 1.00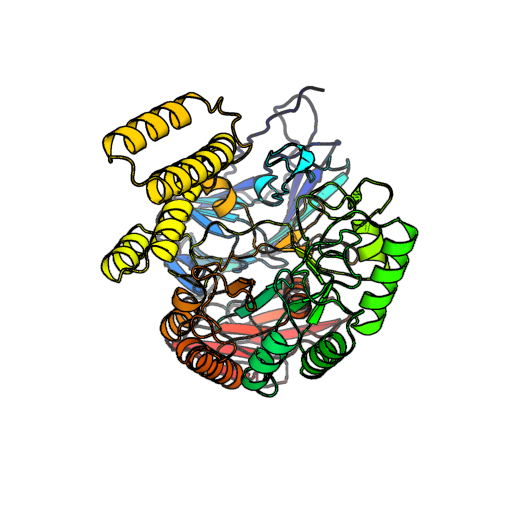 97.62 206 PHE A C 1
ATOM 1652 O O . PHE A 1 206 ? 19.959 -8.599 -8.845 1.00 97.62 206 PHE A O 1
ATOM 1659 N N . LEU A 1 207 ? 19.549 -9.543 -10.850 1.00 98.19 207 LEU A N 1
ATOM 1660 C CA . LEU A 1 207 ? 19.048 -10.814 -10.337 1.00 98.19 207 LEU A CA 1
ATOM 1661 C C . LEU A 1 207 ? 20.118 -11.617 -9.593 1.00 98.19 207 LEU A C 1
ATOM 1663 O O . LEU A 1 207 ? 19.771 -12.260 -8.604 1.00 98.19 207 LEU A O 1
ATOM 1667 N N . ASP A 1 208 ? 21.396 -11.504 -9.969 1.00 96.06 208 ASP A N 1
ATOM 1668 C CA . ASP A 1 208 ? 22.511 -12.149 -9.255 1.00 96.06 208 ASP A CA 1
ATOM 1669 C C . ASP A 1 208 ? 22.571 -11.750 -7.768 1.00 96.06 208 ASP A C 1
ATOM 1671 O O . ASP A 1 208 ? 22.951 -12.554 -6.915 1.00 96.06 208 ASP A O 1
ATOM 1675 N N . ALA A 1 209 ? 22.160 -10.522 -7.432 1.00 96.25 209 ALA A N 1
ATOM 1676 C CA . ALA A 1 209 ? 22.062 -10.067 -6.048 1.00 96.25 209 ALA A CA 1
ATOM 1677 C C . ALA A 1 209 ? 20.660 -10.195 -5.448 1.00 96.25 209 ALA A C 1
ATOM 1679 O O . ALA A 1 209 ? 20.517 -9.953 -4.255 1.00 96.25 209 ALA A O 1
ATOM 1680 N N . TRP A 1 210 ? 19.629 -10.546 -6.214 1.00 97.94 210 TRP A N 1
ATOM 1681 C CA . TRP A 1 210 ? 18.249 -10.588 -5.719 1.00 97.94 210 TRP A CA 1
ATOM 1682 C C . TRP A 1 210 ? 17.757 -12.012 -5.442 1.00 97.94 210 TRP A C 1
ATOM 1684 O O . TRP A 1 210 ? 17.219 -12.280 -4.364 1.00 97.94 210 TRP A O 1
ATOM 1694 N N . LEU A 1 211 ? 17.946 -12.920 -6.402 1.00 98.38 211 LEU A N 1
ATOM 1695 C CA . LEU A 1 211 ? 17.364 -14.263 -6.380 1.00 98.38 211 LEU A CA 1
ATOM 1696 C C . LEU A 1 211 ? 17.854 -15.086 -5.182 1.00 98.38 211 LEU A C 1
ATOM 1698 O O . LEU A 1 211 ? 18.999 -14.969 -4.739 1.00 98.38 211 LEU A O 1
ATOM 1702 N N . GLY A 1 212 ? 16.977 -15.931 -4.631 1.00 97.81 212 GLY A N 1
ATOM 1703 C CA . GLY A 1 212 ? 17.306 -16.816 -3.510 1.00 97.81 212 GLY A CA 1
ATOM 1704 C C . GLY A 1 212 ? 17.510 -16.109 -2.162 1.00 97.81 212 GLY A C 1
ATOM 1705 O O . GLY A 1 212 ? 17.794 -16.763 -1.153 1.00 97.81 212 GLY A O 1
ATOM 1706 N N . LYS A 1 213 ? 17.338 -14.782 -2.088 1.00 98.12 213 LYS A N 1
ATOM 1707 C CA . LYS A 1 213 ? 17.400 -14.037 -0.818 1.00 98.12 213 LYS A CA 1
ATOM 1708 C C . LYS A 1 213 ? 16.074 -14.027 -0.050 1.00 98.12 213 LYS A C 1
ATOM 1710 O O . LYS A 1 213 ? 16.045 -13.561 1.086 1.00 98.12 213 LYS A O 1
ATOM 1715 N N . GLY A 1 214 ? 15.012 -14.606 -0.616 1.00 97.56 214 GLY A N 1
ATOM 1716 C CA . GLY A 1 214 ? 13.666 -14.583 -0.034 1.00 97.56 214 GLY A CA 1
ATOM 1717 C C . GLY A 1 214 ? 12.988 -13.221 -0.183 1.00 97.56 214 GLY A C 1
ATOM 1718 O O . GLY A 1 214 ? 12.140 -12.872 0.635 1.00 97.56 214 GLY A O 1
ATOM 1719 N N . LEU A 1 215 ? 13.402 -12.449 -1.192 1.00 98.56 215 LEU A N 1
ATOM 1720 C CA . LEU A 1 215 ? 12.882 -11.123 -1.492 1.00 98.56 215 LEU A CA 1
ATOM 1721 C C . LEU A 1 215 ? 11.920 -11.181 -2.673 1.00 98.56 215 LEU A C 1
ATOM 1723 O O . LEU A 1 215 ? 12.185 -11.822 -3.687 1.00 98.56 215 LEU A O 1
ATOM 1727 N N . LYS A 1 216 ? 10.820 -10.449 -2.560 1.00 98.44 216 LYS A N 1
ATOM 1728 C CA . LYS A 1 216 ? 9.770 -10.356 -3.566 1.00 98.44 216 LYS A CA 1
ATOM 1729 C C . LYS A 1 216 ? 9.601 -8.924 -4.037 1.00 98.44 216 LYS A C 1
ATOM 1731 O O . LYS A 1 216 ? 9.761 -7.966 -3.275 1.00 98.44 216 LYS A O 1
ATOM 1736 N N . MET A 1 217 ? 9.211 -8.793 -5.296 1.00 98.31 217 MET A N 1
ATOM 1737 C CA . MET A 1 217 ? 8.766 -7.535 -5.883 1.00 98.31 217 MET A CA 1
ATOM 1738 C C . MET A 1 217 ? 7.578 -7.757 -6.813 1.00 98.31 217 MET A C 1
ATOM 1740 O O . MET A 1 217 ? 7.251 -8.885 -7.177 1.00 98.31 217 MET A O 1
ATOM 1744 N N . THR A 1 218 ? 6.963 -6.659 -7.228 1.00 98.75 218 THR A N 1
ATOM 1745 C CA . THR A 1 218 ? 6.038 -6.629 -8.361 1.00 98.75 218 THR A CA 1
ATOM 1746 C C . THR A 1 218 ? 6.774 -6.006 -9.533 1.00 98.75 218 THR A C 1
ATOM 1748 O O . THR A 1 218 ? 6.999 -4.796 -9.553 1.00 98.75 218 THR A O 1
ATOM 1751 N N . LYS A 1 219 ? 7.202 -6.834 -10.482 1.00 98.50 219 LYS A N 1
ATOM 1752 C CA . LYS A 1 219 ? 7.954 -6.404 -11.656 1.00 98.50 219 LYS A CA 1
ATOM 1753 C C . LYS A 1 219 ? 6.991 -6.117 -12.800 1.00 98.50 219 LYS A C 1
ATOM 1755 O O . LYS A 1 219 ? 6.319 -7.021 -13.291 1.00 98.50 219 LYS A O 1
ATOM 1760 N N . GLY A 1 220 ? 6.939 -4.862 -13.224 1.00 98.06 220 GLY A N 1
ATOM 1761 C CA . GLY A 1 220 ? 6.306 -4.457 -14.468 1.00 98.06 220 GLY A CA 1
ATOM 1762 C C . GLY A 1 220 ? 7.060 -5.025 -15.664 1.00 98.06 220 GLY A C 1
ATOM 1763 O O . GLY A 1 220 ? 8.288 -5.046 -15.650 1.00 98.06 220 GLY A O 1
ATOM 1764 N N . VAL A 1 221 ? 6.343 -5.482 -16.689 1.00 98.12 221 VAL A N 1
ATOM 1765 C CA . VAL A 1 221 ? 6.927 -5.926 -17.964 1.00 98.12 221 VAL A CA 1
ATOM 1766 C C . VAL A 1 221 ? 6.090 -5.460 -19.153 1.00 98.12 221 VAL A C 1
ATOM 1768 O O . VAL A 1 221 ? 4.864 -5.343 -19.072 1.00 98.12 221 VAL A O 1
ATOM 1771 N N . PHE A 1 222 ? 6.752 -5.266 -20.292 1.00 97.06 222 PHE A N 1
ATOM 1772 C CA . PHE A 1 222 ? 6.096 -5.084 -21.582 1.00 97.06 222 PHE A CA 1
ATOM 1773 C C . PHE A 1 222 ? 5.902 -6.430 -22.272 1.00 97.06 222 PHE A C 1
ATOM 1775 O O . PHE A 1 222 ? 6.867 -7.145 -22.542 1.00 97.06 222 PHE A O 1
ATOM 1782 N N . ALA A 1 223 ? 4.655 -6.759 -22.605 1.00 96.88 223 ALA A N 1
ATOM 1783 C CA . ALA A 1 223 ? 4.338 -7.976 -23.344 1.00 96.88 223 ALA A CA 1
ATOM 1784 C C . ALA A 1 223 ? 4.768 -7.900 -24.818 1.00 96.88 223 ALA A C 1
ATOM 1786 O O . ALA A 1 223 ? 5.092 -8.925 -25.405 1.00 96.88 223 ALA A O 1
ATOM 1787 N N . LEU A 1 224 ? 4.757 -6.701 -25.407 1.00 95.69 224 LEU A N 1
ATOM 1788 C CA . LEU A 1 224 ? 4.972 -6.459 -26.831 1.00 95.69 224 LEU A CA 1
ATOM 1789 C C . LEU A 1 224 ? 6.045 -5.391 -27.061 1.00 95.69 224 LEU A C 1
ATOM 1791 O O . LEU A 1 224 ? 6.125 -4.396 -26.329 1.00 95.69 224 LEU A O 1
ATOM 1795 N N . LYS A 1 225 ? 6.792 -5.528 -28.158 1.00 92.25 225 LYS A N 1
ATOM 1796 C CA . LYS A 1 225 ? 7.657 -4.470 -28.686 1.00 92.25 225 LYS A CA 1
ATOM 1797 C C . LYS A 1 225 ? 6.870 -3.223 -29.053 1.00 92.25 225 LYS A C 1
ATOM 1799 O O . LYS A 1 225 ? 5.701 -3.249 -29.445 1.00 92.25 225 LYS A O 1
ATOM 1804 N N . SER A 1 226 ? 7.536 -2.079 -28.910 1.00 84.81 226 SER A N 1
ATOM 1805 C CA . SER A 1 226 ? 6.989 -0.824 -29.411 1.00 84.81 226 SER A CA 1
ATOM 1806 C C . SER A 1 226 ? 6.882 -0.877 -30.934 1.00 84.81 226 SER A C 1
ATOM 1808 O O . SER A 1 226 ? 7.814 -1.282 -31.624 1.00 84.81 226 SER A O 1
ATOM 1810 N N . ASN A 1 227 ? 5.766 -0.375 -31.464 1.00 75.62 227 ASN A N 1
ATOM 1811 C CA . ASN A 1 227 ? 5.587 -0.170 -32.904 1.00 75.62 227 ASN A CA 1
ATOM 1812 C C . ASN A 1 227 ? 6.394 1.036 -33.427 1.00 75.62 227 ASN A C 1
ATOM 1814 O O . ASN A 1 227 ? 6.318 1.372 -34.609 1.00 75.62 227 ASN A O 1
ATOM 1818 N N . TYR A 1 228 ? 7.125 1.733 -32.553 1.00 74.38 228 TYR A N 1
ATOM 1819 C CA . TYR A 1 228 ? 7.961 2.874 -32.895 1.00 74.38 228 TYR A CA 1
ATOM 1820 C C . TYR A 1 228 ? 9.432 2.454 -32.942 1.00 74.38 228 TYR A C 1
ATOM 1822 O O . TYR A 1 228 ? 10.016 2.099 -31.923 1.00 74.38 228 TYR A O 1
ATOM 1830 N N . ALA A 1 229 ? 10.055 2.548 -34.118 1.00 53.97 229 ALA A N 1
ATOM 1831 C CA . ALA A 1 229 ? 11.482 2.293 -34.284 1.00 53.97 229 ALA A CA 1
ATOM 1832 C C . ALA A 1 229 ? 12.297 3.473 -33.729 1.00 53.97 229 ALA A C 1
ATOM 1834 O O . ALA A 1 229 ? 12.511 4.479 -34.410 1.00 53.97 229 ALA A O 1
ATOM 1835 N N . LYS A 1 230 ? 12.717 3.378 -32.469 1.00 59.34 230 LYS A N 1
ATOM 1836 C CA . LYS A 1 230 ? 13.770 4.222 -31.896 1.00 59.34 230 LYS A CA 1
ATOM 1837 C C . LYS A 1 230 ? 14.796 3.332 -31.212 1.00 59.34 230 LYS A C 1
ATOM 1839 O O . LYS A 1 230 ? 14.431 2.324 -30.621 1.00 59.34 230 LYS A O 1
ATOM 1844 N N . ASP A 1 231 ? 16.060 3.727 -31.276 1.00 54.28 231 ASP A N 1
ATOM 1845 C CA . ASP A 1 231 ? 17.121 3.080 -30.509 1.00 54.28 231 ASP A CA 1
ATOM 1846 C C . ASP A 1 231 ? 16.842 3.197 -29.000 1.00 54.28 231 ASP A C 1
ATOM 1848 O O . ASP A 1 231 ? 16.328 4.221 -28.536 1.00 54.28 231 ASP A O 1
ATOM 1852 N N . GLY A 1 232 ? 17.205 2.163 -28.233 1.00 65.81 232 GLY A N 1
ATOM 1853 C CA . GLY A 1 232 ? 17.101 2.167 -26.768 1.00 65.81 232 GLY A CA 1
ATOM 1854 C C . GLY A 1 232 ? 15.706 1.872 -26.206 1.00 65.81 232 GLY A C 1
ATOM 1855 O O . GLY A 1 232 ? 15.365 2.401 -25.149 1.00 65.81 232 GLY A O 1
ATOM 1856 N N . LEU A 1 233 ? 14.899 1.063 -26.902 1.00 80.00 233 LEU A N 1
ATOM 1857 C CA . LEU A 1 233 ? 13.662 0.518 -26.336 1.00 80.00 233 LEU A CA 1
ATOM 1858 C C . LEU A 1 233 ? 13.968 -0.424 -25.166 1.00 80.00 233 LEU A C 1
ATOM 1860 O O . LEU A 1 233 ? 14.987 -1.119 -25.162 1.00 80.00 233 LEU A O 1
ATOM 1864 N N . ALA A 1 234 ? 13.062 -0.447 -24.194 1.00 90.56 234 ALA A N 1
ATOM 1865 C CA . ALA A 1 234 ? 13.065 -1.437 -23.130 1.00 90.56 234 ALA A CA 1
ATOM 1866 C C . ALA A 1 234 ? 12.931 -2.853 -23.703 1.00 90.56 234 ALA A C 1
ATOM 1868 O O . ALA A 1 234 ? 12.235 -3.059 -24.702 1.00 90.56 234 ALA A O 1
ATOM 1869 N N . ALA A 1 235 ? 13.570 -3.818 -23.046 1.00 94.94 235 ALA A N 1
ATOM 1870 C CA . ALA A 1 235 ? 13.354 -5.228 -23.330 1.00 94.94 235 ALA A CA 1
ATOM 1871 C C . ALA A 1 235 ? 11.901 -5.639 -23.024 1.00 94.94 235 ALA A C 1
ATOM 1873 O O . ALA A 1 235 ? 11.211 -5.030 -22.204 1.00 94.94 235 ALA A O 1
ATOM 1874 N N . THR A 1 236 ? 11.432 -6.670 -23.718 1.00 96.19 236 THR A N 1
ATOM 1875 C CA . THR A 1 236 ? 10.038 -7.130 -23.692 1.00 96.19 236 THR A CA 1
ATOM 1876 C C . THR A 1 236 ? 9.973 -8.643 -23.548 1.00 96.19 236 THR A C 1
ATOM 1878 O O . THR A 1 236 ? 10.967 -9.337 -23.750 1.00 96.19 236 THR A O 1
ATOM 1881 N N . LEU A 1 237 ? 8.789 -9.191 -23.277 1.00 97.81 237 LEU A N 1
ATOM 1882 C CA . LEU A 1 237 ? 8.589 -10.646 -23.259 1.00 97.81 237 LEU A CA 1
ATOM 1883 C C . LEU A 1 237 ? 8.762 -11.316 -24.639 1.00 97.81 237 LEU A C 1
ATOM 1885 O O . LEU A 1 237 ? 8.847 -12.543 -24.715 1.00 97.81 237 LEU A O 1
ATOM 1889 N N . GLU A 1 238 ? 8.844 -10.538 -25.725 1.00 95.88 238 GLU A N 1
ATOM 1890 C CA . GLU A 1 238 ? 9.219 -11.030 -27.059 1.00 95.88 238 GLU A CA 1
ATOM 1891 C C . GLU A 1 238 ? 10.741 -11.210 -27.218 1.00 95.88 238 GLU A C 1
ATOM 1893 O O . GLU A 1 238 ? 11.191 -11.781 -28.213 1.00 95.88 238 GLU A O 1
ATOM 1898 N N . ASP A 1 239 ? 11.544 -10.725 -26.265 1.00 96.62 239 ASP A N 1
ATOM 1899 C CA . ASP A 1 239 ? 12.992 -10.920 -26.222 1.00 96.62 239 ASP A CA 1
ATOM 1900 C C . ASP A 1 239 ? 13.324 -12.142 -25.355 1.00 96.62 239 ASP A C 1
ATOM 1902 O O . ASP A 1 239 ? 13.132 -12.132 -24.139 1.00 96.62 239 ASP A O 1
ATOM 1906 N N . GLU A 1 240 ? 13.836 -13.205 -25.982 1.00 97.50 240 GLU A N 1
ATOM 1907 C CA . GLU A 1 240 ? 14.013 -14.527 -25.360 1.00 97.50 240 GLU A CA 1
ATOM 1908 C C . GLU A 1 240 ? 14.854 -14.487 -24.073 1.00 97.50 240 GLU A C 1
ATOM 1910 O O . GLU A 1 240 ? 14.440 -15.016 -23.039 1.00 97.50 240 GLU A O 1
ATOM 1915 N N . ASP A 1 241 ? 15.999 -13.797 -24.104 1.00 97.62 241 ASP A N 1
ATOM 1916 C CA . ASP A 1 241 ? 16.886 -13.677 -22.943 1.00 97.62 241 ASP A CA 1
ATOM 1917 C C . ASP A 1 241 ? 16.237 -12.933 -21.774 1.00 97.62 241 ASP A C 1
ATOM 1919 O O . ASP A 1 241 ? 16.392 -13.336 -20.620 1.00 97.62 241 ASP A O 1
ATOM 1923 N N . TYR A 1 242 ? 15.503 -11.857 -22.059 1.00 98.25 242 TYR A N 1
ATOM 1924 C CA . TYR A 1 242 ? 14.803 -11.088 -21.035 1.00 98.25 242 TYR A CA 1
ATOM 1925 C C . TYR A 1 242 ? 13.648 -11.896 -20.444 1.00 98.25 242 TYR A C 1
ATOM 1927 O O . TYR A 1 242 ? 13.528 -12.002 -19.226 1.00 98.25 242 TYR A O 1
ATOM 1935 N N . HIS A 1 243 ? 12.842 -12.537 -21.291 1.00 98.56 243 HIS A N 1
ATOM 1936 C CA . HIS A 1 243 ? 11.733 -13.379 -20.859 1.00 98.56 243 HIS A CA 1
ATOM 1937 C C . HIS A 1 243 ? 12.218 -14.541 -19.973 1.00 98.56 243 HIS A C 1
ATOM 1939 O O . HIS A 1 243 ? 11.614 -14.813 -18.935 1.00 98.56 243 HIS A O 1
ATOM 1945 N N . ARG A 1 244 ? 13.350 -15.183 -20.297 1.00 98.69 244 ARG A N 1
ATOM 1946 C CA . ARG A 1 244 ? 13.954 -16.200 -19.419 1.00 98.69 244 ARG A CA 1
ATOM 1947 C C . ARG A 1 244 ? 14.268 -15.644 -18.024 1.00 98.69 244 ARG A C 1
ATOM 1949 O O . ARG A 1 244 ? 13.900 -16.274 -17.038 1.00 98.69 244 ARG A O 1
ATOM 1956 N N . LEU A 1 245 ? 14.893 -14.468 -17.936 1.00 98.75 245 LEU A N 1
ATOM 1957 C CA . LEU A 1 245 ? 15.215 -13.817 -16.657 1.00 98.75 245 LEU A CA 1
ATOM 1958 C C . LEU A 1 245 ? 13.951 -13.420 -15.871 1.00 98.75 245 LEU A C 1
ATOM 1960 O O . LEU A 1 245 ? 13.900 -13.574 -14.654 1.00 98.75 245 LEU A O 1
ATOM 1964 N N . ILE A 1 246 ? 12.897 -12.970 -16.558 1.00 98.75 246 ILE A N 1
ATOM 1965 C CA . ILE A 1 246 ? 11.589 -12.714 -15.937 1.00 98.75 246 ILE A CA 1
ATOM 1966 C C . ILE A 1 246 ? 10.976 -14.000 -15.371 1.00 98.75 246 ILE A C 1
ATOM 1968 O O . ILE A 1 246 ? 10.426 -13.982 -14.271 1.00 98.75 246 ILE A O 1
ATOM 1972 N N . ASN A 1 247 ? 11.110 -15.128 -16.071 1.00 98.75 247 ASN A N 1
ATOM 1973 C CA . ASN A 1 247 ? 10.647 -16.419 -15.564 1.00 98.75 247 ASN A CA 1
ATOM 1974 C C . ASN A 1 247 ? 11.441 -16.873 -14.332 1.00 98.75 247 ASN A C 1
ATOM 1976 O O . ASN A 1 247 ? 10.856 -17.451 -13.421 1.00 98.75 247 ASN A O 1
ATOM 1980 N N . GLU A 1 248 ? 12.743 -16.591 -14.263 1.00 98.69 248 GLU A N 1
ATOM 1981 C CA . GLU A 1 248 ? 13.545 -16.841 -13.056 1.00 98.69 248 GLU A CA 1
ATOM 1982 C C . GLU A 1 248 ? 13.035 -16.022 -11.866 1.00 98.69 248 GLU A C 1
ATOM 1984 O O . GLU A 1 248 ? 12.778 -16.587 -10.804 1.00 98.69 248 GLU A O 1
ATOM 1989 N N . LEU A 1 249 ? 12.788 -14.724 -12.064 1.00 98.69 249 LEU A N 1
ATOM 1990 C CA . LEU A 1 249 ? 12.237 -13.844 -11.031 1.00 98.69 249 LEU A CA 1
ATOM 1991 C C . LEU A 1 249 ? 10.832 -14.276 -10.569 1.00 98.69 249 LEU A C 1
ATOM 1993 O O . LEU A 1 249 ? 10.539 -14.258 -9.372 1.00 98.69 249 LEU A O 1
ATOM 1997 N N . TYR A 1 250 ? 9.972 -14.700 -11.499 1.00 98.62 250 TYR A N 1
ATOM 1998 C CA . TYR A 1 250 ? 8.650 -15.249 -11.184 1.00 98.62 250 TYR A CA 1
ATOM 1999 C C . TYR A 1 250 ? 8.746 -16.534 -10.355 1.00 98.62 250 TYR A C 1
ATOM 2001 O O . TYR A 1 250 ? 8.063 -16.677 -9.341 1.00 98.62 250 TYR A O 1
ATOM 2009 N N . ASN A 1 251 ? 9.625 -17.457 -10.754 1.00 98.38 251 ASN A N 1
ATOM 2010 C CA . ASN A 1 251 ? 9.814 -18.734 -10.067 1.00 98.38 251 ASN A CA 1
ATOM 2011 C C . ASN A 1 251 ? 10.421 -18.571 -8.661 1.00 98.38 251 ASN A C 1
ATOM 2013 O O . ASN A 1 251 ? 10.169 -19.411 -7.800 1.00 98.38 251 ASN A O 1
ATOM 2017 N N . ASP A 1 252 ? 11.168 -17.490 -8.410 1.00 98.44 252 ASP A N 1
ATOM 2018 C CA . ASP A 1 252 ? 11.664 -17.113 -7.074 1.00 98.44 252 ASP A CA 1
ATOM 2019 C C . ASP A 1 252 ? 10.561 -16.508 -6.175 1.00 98.44 252 ASP A C 1
ATOM 2021 O O . ASP A 1 252 ? 10.742 -16.347 -4.969 1.00 98.44 252 ASP A O 1
ATOM 2025 N N . GLY A 1 253 ? 9.376 -16.230 -6.736 1.00 97.88 253 GLY A N 1
ATOM 2026 C CA . GLY A 1 253 ? 8.172 -15.843 -5.995 1.00 97.88 253 GLY A CA 1
ATOM 2027 C C . GLY A 1 253 ? 7.757 -14.378 -6.136 1.00 97.88 253 GLY A C 1
ATOM 2028 O O . GLY A 1 253 ? 6.878 -13.933 -5.393 1.00 97.88 253 GLY A O 1
ATOM 2029 N N . SER A 1 254 ? 8.365 -13.626 -7.057 1.00 98.56 254 SER A N 1
ATOM 2030 C CA . SER A 1 254 ? 7.924 -12.267 -7.394 1.00 98.56 254 SER A CA 1
ATOM 2031 C C . SER A 1 254 ? 6.699 -12.272 -8.317 1.00 98.56 254 SER A C 1
ATOM 2033 O O . SER A 1 254 ? 6.451 -13.220 -9.059 1.00 98.56 254 SER A O 1
ATOM 2035 N N . GLU A 1 255 ? 5.923 -11.189 -8.293 1.00 98.62 255 GLU A N 1
ATOM 2036 C CA . GLU A 1 255 ? 4.787 -10.987 -9.196 1.00 98.62 255 GLU A CA 1
ATOM 2037 C C . GLU A 1 255 ? 5.274 -10.348 -10.499 1.00 98.62 255 GLU A C 1
ATOM 2039 O O . GLU A 1 255 ? 5.993 -9.350 -10.465 1.00 98.62 255 GLU A O 1
ATOM 2044 N N . ILE A 1 256 ? 4.845 -10.884 -11.645 1.00 98.62 256 ILE A N 1
ATOM 2045 C CA . ILE A 1 256 ? 5.094 -10.287 -12.964 1.00 98.62 256 ILE A CA 1
ATOM 2046 C C . ILE A 1 256 ? 3.811 -9.623 -13.452 1.00 98.62 256 ILE A C 1
ATOM 2048 O O . ILE A 1 256 ? 2.853 -10.295 -13.833 1.00 98.62 256 ILE A O 1
ATOM 2052 N N . ALA A 1 257 ? 3.785 -8.297 -13.428 1.00 98.19 257 ALA A N 1
ATOM 2053 C CA . ALA A 1 257 ? 2.622 -7.495 -13.769 1.00 98.19 257 ALA A CA 1
ATOM 2054 C C . ALA A 1 257 ? 2.782 -6.855 -15.158 1.00 98.19 257 ALA A C 1
ATOM 2056 O O . ALA A 1 257 ? 3.873 -6.397 -15.501 1.00 98.19 257 ALA A O 1
ATOM 2057 N N . PRO A 1 258 ? 1.716 -6.755 -15.970 1.00 97.62 258 PRO A N 1
ATOM 2058 C CA . PRO A 1 258 ? 1.742 -5.891 -17.145 1.00 97.62 258 PRO A CA 1
ATOM 2059 C C . PRO A 1 258 ? 2.005 -4.440 -16.726 1.00 97.62 258 PRO A C 1
ATOM 2061 O O . PRO A 1 258 ? 1.277 -3.887 -15.895 1.00 97.62 258 PRO A O 1
ATOM 2064 N N . HIS A 1 259 ? 3.032 -3.831 -17.320 1.00 95.88 259 HIS A N 1
ATOM 2065 C CA . HIS A 1 259 ? 3.235 -2.390 -17.281 1.00 95.88 259 HIS A CA 1
ATOM 2066 C C . HIS A 1 259 ? 2.765 -1.787 -18.600 1.00 95.88 259 HIS A C 1
ATOM 2068 O O . HIS A 1 259 ? 3.501 -1.794 -19.584 1.00 95.88 259 HIS A O 1
ATOM 2074 N N . ALA A 1 260 ? 1.496 -1.376 -18.670 1.00 93.69 260 ALA A N 1
ATOM 2075 C CA . ALA A 1 260 ? 0.799 -1.353 -19.957 1.00 93.69 260 ALA A CA 1
ATOM 2076 C C . ALA A 1 260 ? 1.039 -2.683 -20.722 1.00 93.69 260 ALA A C 1
ATOM 2078 O O . ALA A 1 260 ? 1.127 -3.743 -20.105 1.00 93.69 260 ALA A O 1
ATOM 2079 N N . LEU A 1 261 ? 1.114 -2.666 -22.057 1.00 95.38 261 LEU A N 1
ATOM 2080 C CA . LEU A 1 261 ? 1.470 -3.857 -22.850 1.00 95.38 261 LEU A CA 1
ATOM 2081 C C . LEU A 1 261 ? 2.674 -3.635 -23.764 1.00 95.38 261 LEU A C 1
ATOM 2083 O O . LEU A 1 261 ? 3.285 -4.601 -24.205 1.00 95.38 261 LEU A O 1
ATOM 2087 N N . ASN A 1 262 ? 3.034 -2.385 -24.034 1.00 93.31 262 ASN A N 1
ATOM 2088 C CA . ASN A 1 262 ? 4.241 -1.997 -24.750 1.00 93.31 262 ASN A CA 1
ATOM 2089 C C . ASN A 1 262 ? 4.772 -0.676 -24.183 1.00 93.31 262 ASN A C 1
ATOM 2091 O O . ASN A 1 262 ? 4.063 0.000 -23.450 1.00 93.31 262 ASN A O 1
ATOM 2095 N N . GLN A 1 263 ? 5.995 -0.283 -24.538 1.00 91.06 263 GLN A N 1
ATOM 2096 C CA . GLN A 1 263 ? 6.588 0.967 -24.037 1.00 91.06 263 GLN A CA 1
ATOM 2097 C C . GLN A 1 263 ? 6.000 2.223 -24.698 1.00 91.06 263 GLN A C 1
ATOM 2099 O O . GLN A 1 263 ? 5.924 3.301 -24.116 1.00 91.06 263 GLN A O 1
ATOM 2104 N N . SER A 1 264 ? 5.658 2.140 -25.985 1.00 88.19 264 SER A N 1
ATOM 2105 C CA . SER A 1 264 ? 5.173 3.300 -26.735 1.00 88.19 264 SER A CA 1
ATOM 2106 C C . SER A 1 264 ? 4.390 2.909 -27.984 1.00 88.19 264 SER A C 1
ATOM 2108 O O . SER A 1 264 ? 4.458 1.783 -28.472 1.00 88.19 264 SER A O 1
ATOM 2110 N N . GLY A 1 265 ? 3.634 3.871 -28.517 1.00 86.38 265 GLY A N 1
ATOM 2111 C CA . GLY A 1 265 ? 2.740 3.657 -29.654 1.00 86.38 265 GLY A CA 1
ATOM 2112 C C . GLY A 1 265 ? 1.397 3.044 -29.249 1.00 86.38 265 GLY A C 1
ATOM 2113 O O . GLY A 1 265 ? 1.201 2.611 -28.118 1.00 86.38 265 GLY A O 1
ATOM 2114 N N . GLN A 1 266 ? 0.449 3.044 -30.187 1.00 90.75 266 GLN A N 1
ATOM 2115 C CA . GLN A 1 266 ? -0.833 2.358 -30.007 1.00 90.75 266 GLN A CA 1
ATOM 2116 C C . GLN A 1 266 ? -0.736 0.926 -30.529 1.00 90.75 266 GLN A C 1
ATOM 2118 O O . GLN A 1 266 ? 0.007 0.651 -31.475 1.00 90.75 266 GLN A O 1
ATOM 2123 N N . ILE A 1 267 ? -1.540 0.047 -29.947 1.00 93.50 267 ILE A N 1
ATOM 2124 C CA . ILE A 1 267 ? -1.797 -1.307 -30.439 1.00 93.50 267 ILE A CA 1
ATOM 2125 C C . ILE A 1 267 ? -3.277 -1.417 -30.792 1.00 93.50 267 ILE A C 1
ATOM 2127 O O . ILE A 1 267 ? -4.077 -0.620 -30.319 1.00 93.50 267 ILE A O 1
ATOM 2131 N N . SER A 1 268 ? -3.660 -2.370 -31.634 1.00 95.75 268 SER A N 1
ATOM 2132 C CA . SER A 1 268 ? -5.082 -2.628 -31.896 1.00 95.75 268 SER A CA 1
ATOM 2133 C C . SER A 1 268 ? -5.769 -3.276 -30.688 1.00 95.75 268 SER A C 1
ATOM 2135 O O . SER A 1 268 ? -5.118 -3.956 -29.894 1.00 95.75 268 SER A O 1
ATOM 2137 N N . LYS A 1 269 ? -7.103 -3.169 -30.594 1.00 96.62 269 LYS A N 1
ATOM 2138 C CA . LYS A 1 269 ? -7.902 -3.899 -29.590 1.00 96.62 269 LYS A CA 1
ATOM 2139 C C . LYS A 1 269 ? -7.597 -5.402 -29.568 1.00 96.62 269 LYS A C 1
ATOM 2141 O O . LYS A 1 269 ? -7.430 -5.979 -28.503 1.00 96.62 269 LYS A O 1
ATOM 2146 N N . LYS A 1 270 ? -7.446 -6.018 -30.746 1.00 97.56 270 LYS A N 1
ATOM 2147 C CA . LYS A 1 270 ? -7.096 -7.441 -30.878 1.00 97.56 270 LYS A CA 1
ATOM 2148 C C . LYS A 1 270 ? -5.726 -7.762 -30.271 1.00 97.56 270 LYS A C 1
ATOM 2150 O O . LYS A 1 270 ? -5.583 -8.788 -29.617 1.00 97.56 270 LYS A O 1
ATOM 2155 N N . GLN A 1 271 ? -4.725 -6.910 -30.503 1.00 97.12 271 GLN A N 1
ATOM 2156 C CA . GLN A 1 271 ? -3.395 -7.075 -29.904 1.00 97.12 271 GLN A CA 1
ATOM 2157 C C . GLN A 1 271 ? -3.435 -6.872 -28.390 1.00 97.12 271 GLN A C 1
ATOM 2159 O O . GLN A 1 271 ? -2.810 -7.646 -27.675 1.00 97.12 271 GLN A O 1
ATOM 2164 N N . PHE A 1 272 ? -4.187 -5.874 -27.916 1.00 97.56 272 PHE A N 1
ATOM 2165 C CA . PHE A 1 272 ? -4.402 -5.638 -26.489 1.00 97.56 272 PHE A CA 1
ATOM 2166 C C . PHE A 1 272 ? -4.985 -6.877 -25.800 1.00 97.56 272 PHE A C 1
ATOM 2168 O O . PHE A 1 272 ? -4.396 -7.364 -24.841 1.00 97.56 272 PHE A O 1
ATOM 2175 N N . ASP A 1 273 ? -6.084 -7.425 -26.329 1.00 97.94 273 ASP A N 1
ATOM 2176 C CA . ASP A 1 273 ? -6.737 -8.602 -25.745 1.00 97.94 273 ASP A CA 1
ATOM 2177 C C . ASP A 1 273 ? -5.806 -9.813 -25.724 1.00 97.94 273 ASP A C 1
ATOM 2179 O O . ASP A 1 273 ? -5.637 -10.447 -24.688 1.00 97.94 273 ASP A O 1
ATOM 2183 N N . ALA A 1 274 ? -5.155 -10.104 -26.853 1.00 98.12 274 ALA A N 1
ATOM 2184 C CA . ALA A 1 274 ? -4.276 -11.261 -26.965 1.00 98.12 274 ALA A CA 1
ATOM 2185 C C . ALA A 1 274 ? -3.060 -11.169 -26.029 1.00 98.12 274 ALA A C 1
ATOM 2187 O O . ALA A 1 274 ? -2.700 -12.157 -25.390 1.00 98.12 274 ALA A O 1
ATOM 2188 N N . ALA A 1 275 ? -2.427 -9.996 -25.939 1.00 97.75 275 ALA A N 1
ATOM 2189 C CA . ALA A 1 275 ? -1.257 -9.805 -25.092 1.00 97.75 275 ALA A CA 1
ATOM 2190 C C . ALA A 1 275 ? -1.620 -9.821 -23.603 1.00 97.75 275 ALA A C 1
ATOM 2192 O O . ALA A 1 275 ? -0.915 -10.463 -22.824 1.00 97.75 275 ALA A O 1
ATOM 2193 N N . LEU A 1 276 ? -2.732 -9.182 -23.220 1.00 97.88 276 LEU A N 1
ATOM 2194 C CA . LEU A 1 276 ? -3.216 -9.210 -21.844 1.00 97.88 276 LEU A CA 1
ATOM 2195 C C . LEU A 1 276 ? -3.610 -10.635 -21.426 1.00 97.88 276 LEU A C 1
ATOM 2197 O O . LEU A 1 276 ? -3.148 -11.113 -20.398 1.00 97.88 276 LEU A O 1
ATOM 2201 N N . ASP A 1 277 ? -4.358 -11.367 -22.254 1.00 97.88 277 ASP A N 1
ATOM 2202 C CA . ASP A 1 277 ? -4.702 -12.765 -21.970 1.00 97.88 277 ASP A CA 1
ATOM 2203 C C . ASP A 1 277 ? -3.452 -13.648 -21.822 1.00 97.88 277 ASP A C 1
ATOM 2205 O O . ASP A 1 277 ? -3.381 -14.493 -20.924 1.00 97.88 277 ASP A O 1
ATOM 2209 N N . SER A 1 278 ? -2.452 -13.445 -22.687 1.00 97.56 278 SER A N 1
ATOM 2210 C CA . SER A 1 278 ? -1.200 -14.203 -22.656 1.00 97.56 278 SER A CA 1
ATOM 2211 C C . SER A 1 278 ? -0.433 -13.980 -21.354 1.00 97.56 278 SER A C 1
ATOM 2213 O O . SER A 1 278 ? -0.066 -14.952 -20.691 1.00 97.56 278 SER A O 1
ATOM 2215 N N . ILE A 1 279 ? -0.209 -12.720 -20.960 1.00 97.56 279 ILE A N 1
ATOM 2216 C CA . ILE A 1 279 ? 0.553 -12.408 -19.744 1.00 97.56 279 ILE A CA 1
ATOM 2217 C C . ILE A 1 279 ? -0.203 -12.830 -18.477 1.00 97.56 279 ILE A C 1
ATOM 2219 O O . ILE A 1 279 ? 0.396 -13.436 -17.587 1.00 97.56 279 ILE A O 1
ATOM 2223 N N . SER A 1 280 ? -1.523 -12.614 -18.413 1.00 96.69 280 SER A N 1
ATOM 2224 C CA . SER A 1 280 ? -2.336 -13.039 -17.266 1.00 96.69 280 SER A CA 1
ATOM 2225 C C . SER A 1 280 ? -2.320 -14.552 -17.088 1.00 96.69 280 SER A C 1
ATOM 2227 O O . SER A 1 280 ? -2.241 -15.041 -15.963 1.00 96.69 280 SER A O 1
ATOM 2229 N N . LYS A 1 281 ? -2.367 -15.312 -18.188 1.00 96.44 281 LYS A N 1
ATOM 2230 C CA . LYS A 1 281 ? -2.299 -16.775 -18.140 1.00 96.44 281 LYS A CA 1
ATOM 2231 C C . LYS A 1 281 ? -0.910 -17.279 -17.748 1.00 96.44 281 LYS A C 1
ATOM 2233 O O . LYS A 1 281 ? -0.827 -18.261 -17.016 1.00 96.44 281 LYS A O 1
ATOM 2238 N N . ALA A 1 282 ? 0.154 -16.643 -18.239 1.00 97.75 282 ALA A N 1
ATOM 2239 C CA . ALA A 1 282 ? 1.528 -17.065 -17.974 1.00 97.75 282 ALA A CA 1
ATOM 2240 C C . ALA A 1 282 ? 1.925 -16.873 -16.503 1.00 97.75 282 ALA A C 1
ATOM 2242 O O . ALA A 1 282 ? 2.535 -17.764 -15.917 1.00 97.75 282 ALA A O 1
ATOM 2243 N N . TYR A 1 283 ? 1.531 -15.745 -15.903 1.00 98.25 283 TYR A N 1
ATOM 2244 C CA . TYR A 1 283 ? 2.021 -15.339 -14.580 1.00 98.25 283 TYR A CA 1
ATOM 2245 C C . TYR A 1 283 ? 0.952 -15.273 -13.492 1.00 98.25 283 TYR A C 1
ATOM 2247 O O . TYR A 1 283 ? 1.263 -14.931 -12.354 1.00 98.25 283 TYR A O 1
ATOM 2255 N N . ASN A 1 284 ? -0.313 -15.574 -13.816 1.00 96.19 284 ASN A N 1
ATOM 2256 C CA . ASN A 1 284 ? -1.437 -15.499 -12.875 1.00 96.19 284 ASN A CA 1
ATOM 2257 C C . ASN A 1 284 ? -1.496 -14.150 -12.123 1.00 96.19 284 ASN A C 1
ATOM 2259 O O . ASN A 1 284 ? -1.879 -14.092 -10.953 1.00 96.19 284 ASN A O 1
ATOM 2263 N N . CYS A 1 285 ? -1.075 -13.072 -12.783 1.00 92.69 285 CYS A N 1
ATOM 2264 C CA . CYS A 1 285 ? -0.906 -11.781 -12.141 1.00 92.69 285 CYS A CA 1
ATOM 2265 C C . CYS A 1 285 ? -2.245 -11.135 -11.805 1.00 92.69 285 CYS A C 1
ATOM 2267 O O . CYS A 1 285 ? -3.257 -11.339 -12.485 1.00 92.69 285 CYS A O 1
ATOM 2269 N N . ARG A 1 286 ? -2.249 -10.372 -10.711 1.00 96.44 286 ARG A N 1
ATOM 2270 C CA . ARG A 1 286 ? -3.455 -9.723 -10.188 1.00 96.44 286 ARG A CA 1
ATOM 2271 C C . ARG A 1 286 ? -3.316 -8.207 -10.120 1.00 96.44 286 ARG A C 1
ATOM 2273 O O . ARG A 1 286 ? -4.311 -7.537 -9.845 1.00 96.44 286 ARG A O 1
ATOM 2280 N N . THR A 1 287 ? -2.132 -7.687 -10.440 1.00 97.88 287 THR A N 1
ATOM 2281 C CA . THR A 1 287 ? -1.804 -6.262 -10.459 1.00 97.88 287 THR A CA 1
ATOM 2282 C C . THR A 1 287 ? -1.597 -5.735 -11.880 1.00 97.88 287 THR A C 1
ATOM 2284 O O . THR A 1 287 ? -0.886 -6.340 -12.678 1.00 97.88 287 THR A O 1
ATOM 2287 N N . TRP A 1 288 ? -2.187 -4.579 -12.190 1.00 97.06 288 TRP A N 1
ATOM 2288 C CA . TRP A 1 288 ? -1.884 -3.773 -13.378 1.00 97.06 288 TRP A CA 1
ATOM 2289 C C . TRP A 1 288 ? -1.044 -2.550 -12.995 1.00 97.06 288 TRP A C 1
ATOM 2291 O O . TRP A 1 288 ? -1.450 -1.781 -12.120 1.00 97.06 288 TRP A O 1
ATOM 2301 N N . ILE A 1 289 ? 0.090 -2.336 -13.670 1.00 95.38 289 ILE A N 1
ATOM 2302 C CA . ILE A 1 289 ? 0.921 -1.137 -13.504 1.00 95.38 289 ILE A CA 1
ATOM 2303 C C . ILE A 1 289 ? 0.685 -0.218 -14.704 1.00 95.38 289 ILE A C 1
ATOM 2305 O O . ILE A 1 289 ? 1.016 -0.544 -15.842 1.00 95.38 289 ILE A O 1
ATOM 2309 N N . ASP A 1 290 ? 0.108 0.954 -14.475 1.00 90.25 290 ASP A N 1
ATOM 2310 C CA . ASP A 1 290 ? -0.234 1.873 -15.560 1.00 90.25 290 ASP A CA 1
ATOM 2311 C C . ASP A 1 290 ? 0.995 2.631 -16.099 1.00 90.25 290 ASP A C 1
ATOM 2313 O O . ASP A 1 290 ? 1.867 3.006 -15.332 1.00 90.25 290 ASP A O 1
ATOM 2317 N N . HIS A 1 291 ? 1.083 2.894 -17.407 1.00 81.12 291 HIS A N 1
ATOM 2318 C CA . HIS A 1 291 ? 2.240 3.580 -18.030 1.00 81.12 291 HIS A CA 1
ATOM 2319 C C . HIS A 1 291 ? 2.035 5.093 -18.217 1.00 81.12 291 HIS A C 1
ATOM 2321 O O . HIS A 1 291 ? 2.945 5.838 -18.593 1.00 81.12 291 HIS A O 1
ATOM 2327 N N . GLY A 1 292 ? 0.831 5.604 -17.952 1.00 73.25 292 GLY A N 1
ATOM 2328 C CA . GLY A 1 292 ? 0.559 7.027 -18.104 1.00 73.25 292 GLY A CA 1
ATOM 2329 C C . GLY A 1 292 ? 0.273 7.458 -19.546 1.00 73.25 292 GLY A C 1
ATOM 2330 O O . GLY A 1 292 ? -0.514 6.865 -20.284 1.00 73.25 292 GLY A O 1
ATOM 2331 N N . SER A 1 293 ? 0.905 8.562 -19.936 1.00 65.94 293 SER A N 1
ATOM 2332 C CA . SER A 1 293 ? 0.300 9.645 -20.712 1.00 65.94 293 SER A CA 1
ATOM 2333 C C . SER A 1 293 ? 0.206 9.507 -22.226 1.00 65.94 293 SER A C 1
ATOM 2335 O O . SER A 1 293 ? 0.111 10.535 -22.878 1.00 65.94 293 SER A O 1
ATOM 2337 N N . TYR A 1 294 ? 0.197 8.316 -22.832 1.00 76.75 294 TYR A N 1
ATOM 2338 C CA . TYR A 1 294 ? 0.125 8.243 -24.307 1.00 76.75 294 TYR A CA 1
ATOM 2339 C C . TYR A 1 294 ? -0.598 7.030 -24.895 1.00 76.75 294 TYR A C 1
ATOM 2341 O O . TYR A 1 294 ? -0.891 7.061 -26.087 1.00 76.75 294 TYR A O 1
ATOM 2349 N N . GLN A 1 295 ? -0.911 5.979 -24.138 1.00 87.62 295 GLN A N 1
ATOM 2350 C CA . GLN A 1 295 ? -1.482 4.730 -24.668 1.00 87.62 295 GLN A CA 1
ATOM 2351 C C . GLN A 1 295 ? -2.969 4.646 -24.379 1.00 87.62 295 GLN A C 1
ATOM 2353 O O . GLN A 1 295 ? -3.352 4.498 -23.236 1.00 87.62 295 GLN A O 1
ATOM 2358 N N . LYS A 1 296 ? -3.833 4.683 -25.396 1.00 89.81 296 LYS A N 1
ATOM 2359 C CA . LYS A 1 296 ? -5.289 4.812 -25.197 1.00 89.81 296 LYS A CA 1
ATOM 2360 C C . LYS A 1 296 ? -5.907 3.727 -24.311 1.00 89.81 296 LYS A C 1
ATOM 2362 O O . LYS A 1 296 ? -6.994 3.937 -23.794 1.00 89.81 296 LYS A O 1
ATOM 2367 N N . TYR A 1 297 ? -5.255 2.580 -24.174 1.00 91.12 297 TYR A N 1
ATOM 2368 C CA . TYR A 1 297 ? -5.728 1.467 -23.365 1.00 91.12 297 TYR A CA 1
ATOM 2369 C C . TYR A 1 297 ? -5.325 1.552 -21.883 1.00 91.12 297 TYR A C 1
ATOM 2371 O O . TYR A 1 297 ? -5.781 0.714 -21.117 1.00 91.12 297 TYR A O 1
ATOM 2379 N N . THR A 1 298 ? -4.498 2.521 -21.468 1.00 90.31 298 THR A N 1
ATOM 2380 C CA . THR A 1 298 ? -4.102 2.720 -20.063 1.00 90.31 298 THR A CA 1
ATOM 2381 C C . THR A 1 298 ? -5.196 3.419 -19.262 1.00 90.31 298 THR A C 1
ATOM 2383 O O . THR A 1 298 ? -6.025 4.157 -19.806 1.00 90.31 298 THR A O 1
ATOM 2386 N N . TYR A 1 299 ? -5.214 3.182 -17.952 1.00 87.38 299 TYR A N 1
ATOM 2387 C CA . TYR A 1 299 ? -6.250 3.697 -17.057 1.00 87.38 299 TYR A CA 1
ATOM 2388 C C . TYR A 1 299 ? -6.249 5.233 -17.031 1.00 87.38 299 TYR A C 1
ATOM 2390 O O . TYR A 1 299 ? -7.272 5.862 -17.298 1.00 87.38 299 TYR A O 1
ATOM 2398 N N . SER A 1 300 ? -5.073 5.837 -16.845 1.00 81.62 300 SER A N 1
ATOM 2399 C CA . SER A 1 300 ? -4.835 7.292 -16.741 1.00 81.62 300 SER A CA 1
ATOM 2400 C C . SER A 1 300 ? -5.126 8.122 -18.005 1.00 81.62 300 SER A C 1
ATOM 2402 O O . SER A 1 300 ? -4.982 9.351 -18.009 1.00 81.62 300 SER A O 1
ATOM 2404 N N . VAL A 1 301 ? -5.516 7.486 -19.113 1.00 79.62 301 VAL A N 1
ATOM 2405 C CA . VAL A 1 301 ? -5.972 8.187 -20.327 1.00 79.62 301 VAL A CA 1
ATOM 2406 C C . VAL A 1 301 ? -7.376 7.770 -20.775 1.00 79.62 301 VAL A C 1
ATOM 2408 O O . VAL A 1 301 ? -7.789 8.093 -21.893 1.00 79.62 301 VAL A O 1
ATOM 2411 N N . GLY A 1 302 ? -8.122 7.079 -19.908 1.00 81.88 302 GLY A N 1
ATOM 2412 C CA . GLY A 1 302 ? -9.511 6.686 -20.149 1.00 81.88 302 GLY A CA 1
ATOM 2413 C C . GLY A 1 302 ? -9.687 5.327 -20.833 1.00 81.88 302 GLY A C 1
ATOM 2414 O O . GLY A 1 302 ? -10.716 5.103 -21.473 1.00 81.88 302 GLY A O 1
ATOM 2415 N N . GLY A 1 303 ? -8.718 4.412 -20.707 1.00 88.38 303 GLY A N 1
ATOM 2416 C CA . GLY A 1 303 ? -8.785 3.042 -21.240 1.00 88.38 303 GLY A CA 1
ATOM 2417 C C . GLY A 1 303 ? -9.980 2.227 -20.740 1.00 88.38 303 GLY A C 1
ATOM 2418 O O . GLY A 1 303 ? -10.466 1.332 -21.431 1.00 88.38 303 GLY A O 1
ATOM 2419 N N . SER A 1 304 ? -10.509 2.563 -19.565 1.00 88.19 304 SER A N 1
ATOM 2420 C CA . SER A 1 304 ? -11.693 1.911 -18.996 1.00 88.19 304 SER A CA 1
ATOM 2421 C C . SER A 1 304 ? -12.992 2.292 -19.707 1.00 88.19 304 SER A C 1
ATOM 2423 O O . SER A 1 304 ? -13.901 1.471 -19.786 1.00 88.19 304 SER A O 1
ATOM 2425 N N . GLY A 1 305 ? -13.073 3.510 -20.252 1.00 84.94 305 GLY A N 1
ATOM 2426 C CA . GLY A 1 305 ? -14.283 4.063 -20.872 1.00 84.94 305 GLY A CA 1
ATOM 2427 C C . GLY A 1 305 ? -14.318 3.996 -22.401 1.00 84.94 305 GLY A C 1
ATOM 2428 O O . GLY A 1 305 ? -15.231 4.547 -23.011 1.00 84.94 305 GLY A O 1
ATOM 2429 N N . ASN A 1 306 ? -13.324 3.379 -23.041 1.00 89.00 306 ASN A N 1
ATOM 2430 C CA . ASN A 1 306 ? -13.212 3.337 -24.500 1.00 89.00 306 ASN A CA 1
ATOM 2431 C C . ASN A 1 306 ? -13.269 1.899 -25.047 1.00 89.00 306 ASN A C 1
ATOM 2433 O O . ASN A 1 306 ? -13.677 0.971 -24.352 1.00 89.00 306 ASN A O 1
ATOM 2437 N N . GLU A 1 307 ? -12.875 1.714 -26.312 1.00 94.56 307 GLU A N 1
ATOM 2438 C CA . GLU A 1 307 ? -12.917 0.414 -26.993 1.00 94.56 307 GLU A CA 1
ATOM 2439 C C . GLU A 1 307 ? -12.150 -0.701 -26.267 1.00 94.56 307 GLU A C 1
ATOM 2441 O O . GLU A 1 307 ? -12.511 -1.863 -26.426 1.00 94.56 307 GLU A O 1
ATOM 2446 N N . TYR A 1 308 ? -11.130 -0.375 -25.463 1.00 94.81 308 TYR A N 1
ATOM 2447 C CA . TYR A 1 308 ? -10.322 -1.354 -24.730 1.00 94.81 308 TYR A CA 1
ATOM 2448 C C . TYR A 1 308 ? -11.046 -1.932 -23.518 1.00 94.81 308 TYR A C 1
ATOM 2450 O O . TYR A 1 308 ? -10.813 -3.094 -23.186 1.00 94.81 308 TYR A O 1
ATOM 2458 N N . GLN A 1 309 ? -11.946 -1.157 -22.902 1.00 94.38 309 GLN A N 1
ATOM 2459 C CA . GLN A 1 309 ? -12.668 -1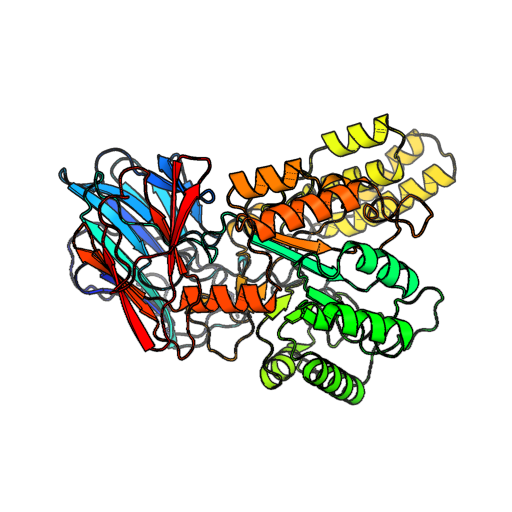.531 -21.684 1.00 94.38 309 GLN A CA 1
ATOM 2460 C C . GLN A 1 309 ? -11.731 -2.100 -20.602 1.00 94.38 309 GLN A C 1
ATOM 2462 O O . GLN A 1 309 ? -12.029 -3.142 -20.012 1.00 94.38 309 GLN A O 1
ATOM 2467 N N . LEU A 1 310 ? -10.591 -1.434 -20.359 1.00 93.81 310 LEU A N 1
ATOM 2468 C CA . LEU A 1 310 ? -9.495 -1.931 -19.514 1.00 93.81 310 LEU A CA 1
ATOM 2469 C C . LEU A 1 310 ? -10.003 -2.522 -18.194 1.00 93.81 310 LEU A C 1
ATOM 2471 O O . LEU A 1 310 ? -9.794 -3.707 -17.945 1.00 93.81 310 LEU A O 1
ATOM 2475 N N . SER A 1 311 ? -10.718 -1.735 -17.381 1.00 92.69 311 SER A N 1
ATOM 2476 C CA . SER A 1 311 ? -11.205 -2.194 -16.073 1.00 92.69 311 SER A CA 1
ATOM 2477 C C . SER A 1 311 ? -12.066 -3.447 -16.175 1.00 92.69 311 SER A C 1
ATOM 2479 O O . SER A 1 311 ? -11.904 -4.365 -15.377 1.00 92.69 311 SER A O 1
ATOM 2481 N N . LYS A 1 312 ? -12.956 -3.532 -17.172 1.00 94.44 312 LYS A N 1
ATOM 2482 C CA . LYS A 1 312 ? -13.772 -4.733 -17.378 1.00 94.44 312 LYS A CA 1
ATOM 2483 C C . LYS A 1 312 ? -12.885 -5.936 -17.702 1.00 94.44 312 LYS A C 1
ATOM 2485 O O . LYS A 1 312 ? -13.061 -6.993 -17.106 1.00 94.44 312 LYS A O 1
ATOM 2490 N N . ARG A 1 313 ? -11.922 -5.779 -18.615 1.00 96.69 313 ARG A N 1
ATOM 2491 C CA . ARG A 1 313 ? -11.037 -6.879 -19.019 1.00 96.69 313 ARG A CA 1
ATOM 2492 C C . ARG A 1 313 ? -10.149 -7.356 -17.870 1.00 96.69 313 ARG A C 1
ATOM 2494 O O . ARG A 1 313 ? -10.024 -8.561 -17.677 1.00 96.69 313 ARG A O 1
ATOM 2501 N N . LEU A 1 314 ? -9.605 -6.430 -17.080 1.00 96.62 314 LEU A N 1
ATOM 2502 C CA . LEU A 1 314 ? -8.858 -6.739 -15.862 1.00 96.62 314 LEU A CA 1
ATOM 2503 C C . LEU A 1 314 ? -9.720 -7.559 -14.886 1.00 96.62 314 LEU A C 1
ATOM 2505 O O . LEU A 1 314 ? -9.297 -8.622 -14.439 1.00 96.62 314 LEU A O 1
ATOM 2509 N N . LYS A 1 315 ? -10.964 -7.141 -14.626 1.00 95.44 315 LYS A N 1
ATOM 2510 C CA . LYS A 1 315 ? -11.897 -7.882 -13.756 1.00 95.44 315 LYS A CA 1
ATOM 2511 C C . LYS A 1 315 ? -12.227 -9.276 -14.298 1.00 95.44 315 LYS A C 1
ATOM 2513 O O . LYS A 1 315 ? -12.185 -10.243 -13.545 1.00 95.44 315 LYS A O 1
ATOM 2518 N N . ASP A 1 316 ? -12.487 -9.402 -15.601 1.00 96.12 316 ASP A N 1
ATOM 2519 C CA . ASP A 1 316 ? -12.777 -10.690 -16.251 1.00 96.12 316 ASP A CA 1
ATOM 2520 C C . ASP A 1 316 ? -11.591 -11.680 -16.156 1.00 96.12 316 ASP A C 1
ATOM 2522 O O . ASP A 1 316 ? -11.793 -12.893 -16.133 1.00 96.12 316 ASP A O 1
ATOM 2526 N N . LEU A 1 317 ? -10.354 -11.174 -16.111 1.00 96.75 317 LEU A N 1
ATOM 2527 C CA . LEU A 1 317 ? -9.125 -11.959 -15.908 1.00 96.75 317 LEU A CA 1
ATOM 2528 C C . LEU A 1 317 ? -8.791 -12.172 -14.420 1.00 96.75 317 LEU A C 1
ATOM 2530 O O . LEU A 1 317 ? -7.859 -12.898 -14.065 1.00 96.75 317 LEU A O 1
ATOM 2534 N N . GLY A 1 318 ? -9.591 -11.573 -13.539 1.00 95.38 318 GLY A N 1
ATOM 2535 C CA . GLY A 1 318 ? -9.488 -11.652 -12.091 1.00 95.38 318 GLY A CA 1
ATOM 2536 C C . GLY A 1 318 ? -8.361 -10.810 -11.503 1.00 95.38 318 GLY A C 1
ATOM 2537 O O . GLY A 1 318 ? -7.859 -11.159 -10.438 1.00 95.38 318 GLY A O 1
ATOM 2538 N N . TYR A 1 319 ? -7.927 -9.741 -12.169 1.00 96.75 319 TYR A N 1
ATOM 2539 C CA . TYR A 1 319 ? -7.091 -8.738 -11.514 1.00 96.75 319 TYR A CA 1
ATOM 2540 C C . TYR A 1 319 ? -7.833 -8.150 -10.316 1.00 96.75 319 TYR A C 1
ATOM 2542 O O . TYR A 1 319 ? -9.054 -7.990 -10.336 1.00 96.75 319 TYR A O 1
ATOM 2550 N N . THR A 1 320 ? -7.080 -7.826 -9.274 1.00 95.12 320 THR A N 1
ATOM 2551 C CA . THR A 1 320 ? -7.604 -7.255 -8.030 1.00 95.12 320 THR A CA 1
ATOM 2552 C C . THR A 1 320 ? -7.036 -5.877 -7.744 1.00 95.12 320 THR A C 1
ATOM 2554 O O . THR A 1 320 ? -7.634 -5.144 -6.961 1.00 95.12 320 THR A O 1
ATOM 2557 N N . SER A 1 321 ? -5.902 -5.525 -8.354 1.00 96.06 321 SER A N 1
ATOM 2558 C CA . SER A 1 321 ? -5.159 -4.300 -8.071 1.00 96.06 321 SER A CA 1
ATOM 2559 C C . SER A 1 321 ? -4.765 -3.539 -9.335 1.00 96.06 321 SER A C 1
ATOM 2561 O O . SER A 1 321 ? -4.418 -4.131 -10.359 1.00 96.06 321 SER A O 1
ATOM 2563 N N . LEU A 1 322 ? -4.793 -2.210 -9.253 1.00 94.56 322 LEU A N 1
ATOM 2564 C CA . LEU A 1 322 ? -4.430 -1.299 -10.337 1.00 94.56 322 LEU A CA 1
ATOM 2565 C C . LEU A 1 322 ? -3.669 -0.097 -9.764 1.00 94.56 322 LEU A C 1
ATOM 2567 O O . LEU A 1 322 ? -4.135 0.537 -8.821 1.00 94.56 322 LEU A O 1
ATOM 2571 N N . TRP A 1 323 ? -2.503 0.235 -10.312 1.00 92.62 323 TRP A N 1
ATOM 2572 C CA . TRP A 1 323 ? -1.783 1.432 -9.874 1.00 92.62 323 TRP A CA 1
ATOM 2573 C C . TRP A 1 323 ? -2.512 2.696 -10.339 1.00 92.62 323 TRP A C 1
ATOM 2575 O O . TRP A 1 323 ? -2.603 2.944 -11.540 1.00 92.62 323 TRP A O 1
ATOM 2585 N N . SER A 1 324 ? -2.991 3.535 -9.417 1.00 77.94 324 SER A N 1
ATOM 2586 C CA . SER A 1 324 ? -3.810 4.714 -9.754 1.00 77.94 324 SER A CA 1
ATOM 2587 C C . SER A 1 324 ? -3.056 5.836 -10.473 1.00 77.94 324 SER A C 1
ATOM 2589 O O . SER A 1 324 ? -3.632 6.896 -10.731 1.00 77.94 324 SER A O 1
ATOM 2591 N N . TYR A 1 325 ? -1.774 5.628 -10.798 1.00 81.31 325 TYR A N 1
ATOM 2592 C CA . TYR A 1 325 ? -0.869 6.659 -11.304 1.00 81.31 325 TYR A CA 1
ATOM 2593 C C . TYR A 1 325 ? -0.688 7.815 -10.298 1.00 81.31 325 TYR A C 1
ATOM 2595 O O . TYR A 1 325 ? -0.380 8.954 -10.661 1.00 81.31 325 TYR A O 1
ATOM 2603 N N . TYR A 1 326 ? -0.927 7.534 -9.014 1.00 82.88 326 TYR A N 1
ATOM 2604 C CA . TYR A 1 326 ? -0.770 8.480 -7.923 1.00 82.88 326 TYR A CA 1
ATOM 2605 C C . TYR A 1 326 ? 0.410 8.077 -7.041 1.00 82.88 326 TYR A C 1
ATOM 2607 O O . TYR A 1 326 ? 0.384 7.052 -6.357 1.00 82.88 326 TYR A O 1
ATOM 2615 N N . ASP A 1 327 ? 1.420 8.940 -7.033 1.00 85.94 327 ASP A N 1
ATOM 2616 C CA . ASP A 1 327 ? 2.491 8.914 -6.050 1.00 85.94 327 ASP A CA 1
ATOM 2617 C C . ASP A 1 327 ? 2.150 9.857 -4.892 1.00 85.94 327 ASP A C 1
ATOM 2619 O O . ASP A 1 327 ? 1.886 11.050 -5.096 1.00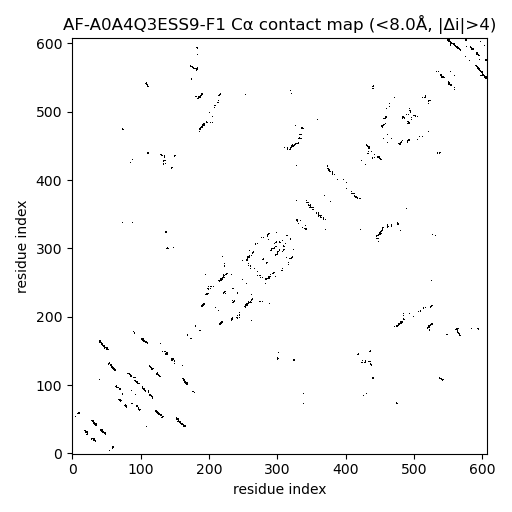 85.94 327 ASP A O 1
ATOM 2623 N N . ALA A 1 328 ? 2.186 9.328 -3.671 1.00 83.50 328 ALA A N 1
ATOM 2624 C CA . ALA A 1 328 ? 2.114 10.108 -2.450 1.00 83.50 328 ALA A CA 1
ATOM 2625 C C . ALA A 1 328 ? 3.269 11.117 -2.416 1.00 83.50 328 ALA A C 1
ATOM 2627 O O . ALA A 1 328 ? 4.405 10.810 -2.791 1.00 83.50 328 ALA A O 1
ATOM 2628 N N . ALA A 1 329 ? 2.993 12.335 -1.951 1.00 79.44 329 ALA A N 1
ATOM 2629 C CA . ALA A 1 329 ? 3.956 13.430 -1.976 1.00 79.44 329 ALA A CA 1
ATOM 2630 C C . ALA A 1 329 ? 4.964 13.353 -0.811 1.00 79.44 329 ALA A C 1
ATOM 2632 O O . ALA A 1 329 ? 5.088 14.265 0.008 1.00 79.44 329 ALA A O 1
ATOM 2633 N N . ILE A 1 330 ? 5.685 12.234 -0.739 1.00 81.31 330 ILE A N 1
ATOM 2634 C CA . ILE A 1 330 ? 6.579 11.865 0.359 1.00 81.31 330 ILE A CA 1
ATOM 2635 C C . ILE A 1 330 ? 7.973 11.638 -0.201 1.00 81.31 330 ILE A C 1
ATOM 2637 O O . ILE A 1 330 ? 8.152 10.878 -1.145 1.00 81.31 330 ILE A O 1
ATOM 2641 N N . ASP A 1 331 ? 8.977 12.261 0.407 1.00 86.19 331 ASP A N 1
ATOM 2642 C CA . ASP A 1 331 ? 10.374 12.074 0.025 1.00 86.19 331 ASP A CA 1
ATOM 2643 C C . ASP A 1 331 ? 10.951 10.756 0.583 1.00 86.19 331 ASP A C 1
ATOM 2645 O O . ASP A 1 331 ? 11.226 10.688 1.790 1.00 86.19 331 ASP A O 1
ATOM 2649 N N . PRO A 1 332 ? 11.224 9.743 -0.263 1.00 85.81 332 PRO A N 1
ATOM 2650 C CA . PRO A 1 332 ? 11.777 8.460 0.181 1.00 85.81 332 PRO A CA 1
ATOM 2651 C C . PRO A 1 332 ? 13.184 8.574 0.768 1.00 85.81 332 PRO A C 1
ATOM 2653 O O . PRO A 1 332 ? 13.634 7.679 1.471 1.00 85.81 332 PRO A O 1
ATOM 2656 N N . THR A 1 333 ? 13.876 9.692 0.548 1.00 87.94 333 THR A N 1
ATOM 2657 C CA . THR A 1 333 ? 15.205 9.954 1.125 1.00 87.94 333 THR A CA 1
ATOM 2658 C C . THR A 1 333 ? 15.132 10.483 2.559 1.00 87.94 333 THR A C 1
ATOM 2660 O O . THR A 1 333 ? 16.160 10.722 3.195 1.00 87.94 333 THR A O 1
ATOM 2663 N N . ARG A 1 334 ? 13.914 10.721 3.064 1.00 89.94 334 ARG A N 1
ATOM 2664 C CA . ARG A 1 334 ? 13.639 11.147 4.442 1.00 89.94 334 ARG A CA 1
ATOM 2665 C C . ARG A 1 334 ? 12.880 10.102 5.243 1.00 89.94 334 ARG A C 1
ATOM 2667 O O . ARG A 1 334 ? 13.112 10.001 6.444 1.00 89.94 334 ARG A O 1
ATOM 2674 N N . SER A 1 335 ? 11.954 9.396 4.605 1.00 92.62 335 SER A N 1
ATOM 2675 C CA . SER A 1 335 ? 11.289 8.237 5.188 1.00 92.62 335 SER A CA 1
ATOM 2676 C C . SER A 1 335 ? 10.760 7.332 4.080 1.00 92.62 335 SER A C 1
ATOM 2678 O O . SER A 1 335 ? 10.144 7.802 3.121 1.00 92.62 335 SER A O 1
ATOM 2680 N N . LEU A 1 336 ? 10.976 6.027 4.241 1.00 95.50 336 LEU A N 1
ATOM 2681 C CA . LEU A 1 336 ? 10.377 4.993 3.394 1.00 95.50 336 LEU A CA 1
ATOM 2682 C C . LEU A 1 336 ? 8.903 4.738 3.739 1.00 95.50 336 LEU A C 1
ATOM 2684 O O . LEU A 1 336 ? 8.217 4.020 3.020 1.00 95.50 336 LEU A O 1
ATOM 2688 N N . ASN A 1 337 ? 8.416 5.308 4.841 1.00 94.69 337 ASN A N 1
ATOM 2689 C CA . ASN A 1 337 ? 7.053 5.143 5.303 1.00 94.69 337 ASN A CA 1
ATOM 2690 C C . ASN A 1 337 ? 6.097 6.037 4.500 1.00 94.69 337 ASN A C 1
ATOM 2692 O O . ASN A 1 337 ? 6.075 7.254 4.680 1.00 94.69 337 ASN A O 1
ATOM 2696 N N . ILE A 1 338 ? 5.246 5.433 3.672 1.00 91.62 338 ILE A N 1
ATOM 2697 C CA . ILE A 1 338 ? 4.215 6.116 2.876 1.00 91.62 338 ILE A CA 1
ATOM 2698 C C . ILE A 1 338 ? 3.140 6.797 3.743 1.00 91.62 338 ILE A C 1
ATOM 2700 O O . ILE A 1 338 ? 2.329 7.569 3.249 1.00 91.62 338 ILE A O 1
ATOM 2704 N N . PHE A 1 339 ? 3.122 6.548 5.052 1.00 88.50 339 PHE A N 1
ATOM 2705 C CA . PHE A 1 339 ? 2.260 7.266 5.991 1.00 88.50 339 PHE A CA 1
ATOM 2706 C C . PHE A 1 339 ? 2.951 8.496 6.601 1.00 88.50 339 PHE A C 1
ATOM 2708 O O . PHE A 1 339 ? 2.366 9.219 7.414 1.00 88.50 339 PHE A O 1
ATOM 2715 N N . ALA A 1 340 ? 4.225 8.744 6.289 1.00 83.81 340 ALA A N 1
ATOM 2716 C CA . ALA A 1 340 ? 4.959 9.899 6.785 1.00 83.81 340 ALA A CA 1
ATOM 2717 C C . ALA A 1 340 ? 4.628 11.155 5.964 1.00 83.81 340 ALA A C 1
ATOM 2719 O O . ALA A 1 340 ? 4.854 11.209 4.764 1.00 83.81 340 ALA A O 1
ATOM 2720 N N . ALA A 1 341 ? 4.168 12.224 6.617 1.00 70.19 341 ALA A N 1
ATOM 2721 C CA . ALA A 1 341 ? 3.997 13.527 5.975 1.00 70.19 341 ALA A CA 1
ATOM 2722 C C . ALA A 1 341 ? 5.354 14.254 5.871 1.00 70.19 341 ALA A C 1
ATOM 2724 O O . ALA A 1 341 ? 5.630 15.198 6.614 1.00 70.19 341 ALA A O 1
ATOM 2725 N N . THR A 1 342 ? 6.257 13.777 5.006 1.00 76.56 342 THR A N 1
ATOM 2726 C CA . THR A 1 342 ? 7.601 14.362 4.860 1.00 76.56 342 THR A CA 1
ATOM 2727 C C . THR A 1 342 ? 7.892 14.823 3.439 1.00 76.56 342 THR A C 1
ATOM 2729 O O . THR A 1 342 ? 8.122 14.010 2.552 1.00 76.56 342 THR A O 1
ATOM 2732 N N . HIS A 1 343 ? 7.998 16.139 3.249 1.00 76.94 343 HIS A N 1
ATOM 2733 C CA . HIS A 1 343 ? 8.410 16.735 1.974 1.00 76.94 343 HIS A CA 1
ATOM 2734 C C . HIS A 1 343 ? 9.932 16.788 1.807 1.00 76.94 343 HIS A C 1
ATOM 2736 O O . HIS A 1 343 ? 10.693 16.825 2.792 1.00 76.94 343 HIS A O 1
ATOM 2742 N N . THR A 1 344 ? 10.368 16.889 0.550 1.00 76.56 344 THR A N 1
ATOM 2743 C CA . THR A 1 344 ? 11.779 17.012 0.193 1.00 76.56 344 THR A CA 1
ATOM 2744 C C . THR A 1 344 ? 12.366 18.303 0.736 1.00 76.56 344 THR A C 1
ATOM 2746 O O . THR A 1 344 ? 11.802 19.393 0.616 1.00 76.56 344 THR A O 1
ATOM 2749 N N . SER A 1 345 ? 13.541 18.187 1.355 1.00 78.19 345 SER A N 1
ATOM 2750 C CA . SER A 1 345 ? 14.249 19.336 1.917 1.00 78.19 345 SER A CA 1
ATOM 2751 C C . SER A 1 345 ? 15.370 19.811 0.994 1.00 78.19 345 SER A C 1
ATOM 2753 O O . SER A 1 345 ? 16.036 19.015 0.333 1.00 78.19 345 SER A O 1
ATOM 2755 N N . TYR A 1 346 ? 15.680 21.110 1.037 1.00 84.31 346 TYR A N 1
ATOM 2756 C CA . TYR A 1 346 ? 16.860 21.653 0.351 1.00 84.31 346 TYR A CA 1
ATOM 2757 C C . TYR A 1 346 ? 18.189 21.062 0.848 1.00 84.31 346 TYR A C 1
ATOM 2759 O O . TYR A 1 346 ? 19.205 21.252 0.183 1.00 84.31 346 TYR A O 1
ATOM 2767 N N . LYS A 1 347 ? 18.213 20.341 1.982 1.00 87.38 347 LYS A N 1
ATOM 2768 C CA . LYS A 1 347 ? 19.444 19.742 2.518 1.00 87.38 347 LYS A CA 1
ATOM 2769 C C . LYS A 1 347 ? 20.057 18.727 1.549 1.00 87.38 347 LYS A C 1
ATOM 2771 O O . LYS A 1 347 ? 21.276 18.677 1.434 1.00 87.38 347 LYS A O 1
ATOM 2776 N N . GLN A 1 348 ? 19.242 17.958 0.822 1.00 87.69 348 GLN A N 1
ATOM 2777 C CA . GLN A 1 348 ? 19.768 17.003 -0.163 1.00 87.69 348 GLN A CA 1
ATOM 2778 C C . GLN A 1 348 ? 20.333 17.715 -1.396 1.00 87.69 348 GLN A C 1
ATOM 2780 O O . GLN A 1 348 ? 21.408 17.363 -1.883 1.00 87.69 348 GLN A O 1
ATOM 2785 N N . PHE A 1 349 ? 19.668 18.785 -1.845 1.00 87.44 349 PHE A N 1
ATOM 2786 C CA . PHE A 1 349 ? 20.201 19.661 -2.886 1.00 87.44 349 PHE A CA 1
ATOM 2787 C C . PHE A 1 349 ? 21.582 20.211 -2.502 1.00 87.44 349 PHE A C 1
ATOM 2789 O O . PHE A 1 349 ? 22.526 20.078 -3.280 1.00 87.44 349 PHE A O 1
ATOM 2796 N N . THR A 1 350 ? 21.727 20.789 -1.304 1.00 86.00 350 THR A N 1
ATOM 2797 C CA . THR A 1 350 ? 23.008 21.359 -0.862 1.00 86.00 350 THR A CA 1
ATOM 2798 C C . THR A 1 350 ? 24.073 20.284 -0.660 1.00 86.00 350 THR A C 1
ATOM 2800 O O . THR A 1 350 ? 25.201 20.480 -1.106 1.00 86.00 350 THR A O 1
ATOM 2803 N N . LYS A 1 351 ? 23.727 19.126 -0.078 1.00 91.38 351 LYS A N 1
ATOM 2804 C CA . LYS A 1 351 ? 24.619 17.959 0.063 1.00 91.38 351 LYS A CA 1
ATOM 2805 C C . LYS A 1 351 ? 25.227 17.556 -1.281 1.00 91.38 351 LYS A C 1
ATOM 2807 O O . LYS A 1 351 ? 26.446 17.451 -1.394 1.00 91.38 351 LYS A O 1
ATOM 2812 N N . HIS A 1 352 ? 24.399 17.353 -2.307 1.00 87.38 352 HIS A N 1
ATOM 2813 C CA . HIS A 1 352 ? 24.872 16.930 -3.630 1.00 87.38 352 HIS A CA 1
ATOM 2814 C C . HIS A 1 352 ? 25.583 18.043 -4.395 1.00 87.38 352 HIS A C 1
ATOM 2816 O O . HIS A 1 352 ? 26.555 17.766 -5.095 1.00 87.38 352 HIS A O 1
ATOM 2822 N N . LEU A 1 353 ? 25.165 19.299 -4.220 1.00 88.25 353 LEU A N 1
ATOM 2823 C CA . LEU A 1 353 ? 25.861 20.451 -4.790 1.00 88.25 353 LEU A CA 1
ATOM 2824 C C . LEU A 1 353 ? 27.297 20.551 -4.252 1.00 88.25 353 LEU A C 1
ATOM 2826 O O . LEU A 1 353 ? 28.231 20.695 -5.036 1.00 88.25 353 LEU A O 1
ATOM 2830 N N . LEU A 1 354 ? 27.478 20.416 -2.933 1.00 89.94 354 LEU A N 1
ATOM 2831 C CA . LEU A 1 354 ? 28.791 20.456 -2.276 1.00 89.94 354 LEU A CA 1
ATOM 2832 C C . LEU A 1 354 ? 29.684 19.265 -2.656 1.00 89.94 354 LEU A C 1
ATOM 2834 O O . LEU A 1 354 ? 30.902 19.403 -2.682 1.00 89.94 354 LEU A O 1
ATOM 2838 N N . ARG A 1 355 ? 29.091 18.112 -2.991 1.00 89.00 355 ARG A N 1
ATOM 2839 C CA . ARG A 1 355 ? 29.803 16.921 -3.489 1.00 89.00 355 ARG A CA 1
ATOM 2840 C C . ARG A 1 355 ? 30.122 16.970 -4.991 1.00 89.00 355 ARG A C 1
ATOM 2842 O O . ARG A 1 355 ? 30.697 16.024 -5.513 1.00 89.00 355 ARG A O 1
ATOM 2849 N N . GLY A 1 356 ? 29.735 18.033 -5.702 1.00 85.62 356 GLY A N 1
ATOM 2850 C CA . GLY A 1 356 ? 29.934 18.150 -7.153 1.00 85.62 356 GLY A CA 1
ATOM 2851 C C . GLY A 1 356 ? 28.978 17.297 -8.001 1.00 85.62 356 GLY A C 1
ATOM 2852 O O . GLY A 1 356 ? 29.132 17.216 -9.221 1.00 85.62 356 GLY A O 1
ATOM 2853 N N . ASN A 1 357 ? 27.946 16.702 -7.395 1.00 86.19 357 ASN A N 1
ATOM 2854 C CA . ASN A 1 357 ? 26.925 15.903 -8.076 1.00 86.19 357 ASN A CA 1
ATOM 2855 C C . ASN A 1 357 ? 25.831 16.807 -8.666 1.00 86.19 357 ASN A C 1
ATOM 2857 O O . ASN A 1 357 ? 24.663 16.746 -8.282 1.00 86.19 357 ASN A O 1
ATOM 2861 N N . PHE A 1 358 ? 26.202 17.677 -9.610 1.00 82.88 358 PHE A N 1
ATOM 2862 C CA . PHE A 1 358 ? 25.318 18.734 -10.122 1.00 82.88 358 PHE A CA 1
ATOM 2863 C C . PHE A 1 358 ? 24.020 18.220 -10.760 1.00 82.88 358 PHE A C 1
ATOM 2865 O O . PHE A 1 358 ? 22.992 18.884 -10.650 1.00 82.88 358 PHE A O 1
ATOM 2872 N N . ALA A 1 359 ? 24.045 17.053 -11.413 1.00 83.31 359 ALA A N 1
ATOM 2873 C CA . ALA A 1 359 ? 22.847 16.459 -12.010 1.00 83.31 359 ALA A CA 1
ATOM 2874 C C . ALA A 1 359 ? 21.831 16.048 -10.933 1.00 83.31 359 ALA A C 1
ATOM 2876 O O . ALA A 1 359 ? 20.668 16.446 -10.999 1.00 83.31 359 ALA A O 1
ATOM 2877 N N . THR A 1 360 ? 22.291 15.326 -9.911 1.00 84.88 360 THR A N 1
ATOM 2878 C CA . THR A 1 360 ? 21.483 14.901 -8.762 1.00 84.88 360 THR A CA 1
ATOM 2879 C C . THR A 1 360 ? 20.990 16.106 -7.966 1.00 84.88 360 THR A C 1
ATOM 2881 O O . THR A 1 360 ? 19.801 16.207 -7.682 1.00 84.88 360 THR A O 1
ATOM 2884 N N . ALA A 1 361 ? 21.859 17.088 -7.700 1.00 84.69 361 ALA A N 1
ATOM 2885 C CA . ALA A 1 361 ? 21.470 18.341 -7.057 1.00 84.69 361 ALA A CA 1
ATOM 2886 C C . ALA A 1 361 ? 20.376 19.073 -7.858 1.00 84.69 361 ALA A C 1
ATOM 2888 O O . ALA A 1 361 ? 19.340 19.445 -7.312 1.00 84.69 361 ALA A O 1
ATOM 2889 N N . GLY A 1 362 ? 20.561 19.235 -9.171 1.00 83.81 362 GLY A N 1
ATOM 2890 C CA . GLY A 1 362 ? 19.561 19.850 -10.044 1.00 83.81 362 GLY A CA 1
ATOM 2891 C C . GLY A 1 362 ? 18.212 19.126 -10.011 1.00 83.81 362 GLY A C 1
ATOM 2892 O O . GLY A 1 362 ? 17.173 19.787 -10.043 1.00 83.81 362 GLY A O 1
ATOM 2893 N N . HIS A 1 363 ? 18.220 17.794 -9.894 1.00 84.88 363 HIS A N 1
ATOM 2894 C CA . HIS A 1 363 ? 17.003 17.002 -9.744 1.00 84.88 363 HIS A CA 1
ATOM 2895 C C . HIS A 1 363 ? 16.315 17.245 -8.393 1.00 84.88 363 HIS A C 1
ATOM 2897 O O . HIS A 1 363 ? 15.141 17.596 -8.386 1.00 84.88 363 HIS A O 1
ATOM 2903 N N . TYR A 1 364 ? 17.040 17.210 -7.269 1.00 86.12 364 TYR A N 1
ATOM 2904 C CA . TYR A 1 364 ? 16.470 17.558 -5.958 1.00 86.12 364 TYR A CA 1
ATOM 2905 C C . TYR A 1 364 ? 15.869 18.966 -5.935 1.00 86.12 364 TYR A C 1
ATOM 2907 O O . TYR A 1 364 ? 14.790 19.174 -5.384 1.00 86.12 364 TYR A O 1
ATOM 2915 N N . LEU A 1 365 ? 16.541 19.946 -6.550 1.00 83.38 365 LEU A N 1
ATOM 2916 C CA . LEU A 1 365 ? 16.006 21.302 -6.653 1.00 83.38 365 LEU A CA 1
ATOM 2917 C C . LEU A 1 365 ? 14.688 21.318 -7.437 1.00 83.38 365 LEU A C 1
ATOM 2919 O O . LEU A 1 365 ? 13.737 21.964 -7.002 1.00 83.38 365 LEU A O 1
ATOM 2923 N N . LYS A 1 366 ? 14.619 20.597 -8.562 1.00 82.25 366 LYS A N 1
ATOM 2924 C CA . LYS A 1 366 ? 13.382 20.433 -9.332 1.00 82.25 366 LYS A CA 1
ATOM 2925 C C . LYS A 1 366 ? 12.280 19.822 -8.462 1.00 82.25 366 LYS A C 1
ATOM 2927 O O . LYS A 1 366 ? 11.213 20.420 -8.392 1.00 82.25 366 LYS A O 1
ATOM 2932 N N . THR A 1 367 ? 12.547 18.722 -7.757 1.00 80.88 367 THR A N 1
ATOM 2933 C CA . THR A 1 367 ? 11.569 18.047 -6.887 1.00 80.88 367 THR A CA 1
ATOM 2934 C C . THR A 1 367 ? 11.031 18.978 -5.799 1.00 80.88 367 THR A C 1
ATOM 2936 O O . THR A 1 367 ? 9.819 19.118 -5.655 1.00 80.88 367 THR A O 1
ATOM 2939 N N . VAL A 1 368 ? 11.908 19.703 -5.090 1.00 79.88 368 VAL A N 1
ATOM 2940 C CA . VAL A 1 368 ? 11.493 20.676 -4.058 1.00 79.88 368 VAL A CA 1
ATOM 2941 C C . VAL A 1 368 ? 10.618 21.782 -4.650 1.00 79.88 368 VAL A C 1
ATOM 2943 O O . VAL A 1 368 ? 9.639 22.211 -4.037 1.00 79.88 368 VAL A O 1
ATOM 2946 N N . LEU A 1 369 ? 10.970 22.278 -5.837 1.00 76.25 369 LEU A N 1
ATOM 2947 C CA . LEU A 1 369 ? 10.194 23.315 -6.510 1.00 76.25 369 LEU A CA 1
ATOM 2948 C C . LEU A 1 369 ? 8.847 22.791 -7.022 1.00 76.25 369 LEU A C 1
ATOM 2950 O O . LEU A 1 369 ? 7.877 23.544 -7.005 1.00 76.25 369 LEU A O 1
ATOM 2954 N N . GLU A 1 370 ? 8.779 21.535 -7.464 1.00 71.88 370 GLU A N 1
ATOM 2955 C CA . GLU A 1 370 ? 7.551 20.892 -7.934 1.00 71.88 370 GLU A CA 1
ATOM 2956 C C . GLU A 1 370 ? 6.576 20.602 -6.791 1.00 71.88 370 GLU A C 1
ATOM 2958 O O . GLU A 1 370 ? 5.405 20.932 -6.941 1.00 71.88 370 GLU A O 1
ATOM 2963 N N . GLN A 1 371 ? 7.048 20.101 -5.645 1.00 71.12 371 GLN A N 1
ATOM 2964 C CA . GLN A 1 371 ? 6.221 19.921 -4.439 1.00 71.12 371 GLN A CA 1
ATOM 2965 C C . GLN A 1 371 ? 5.672 21.267 -3.932 1.00 71.12 371 GLN A C 1
ATOM 2967 O O . GLN A 1 371 ? 4.503 21.419 -3.611 1.00 71.12 371 GLN A O 1
ATOM 2972 N N . ARG A 1 372 ? 6.486 22.331 -3.942 1.00 68.31 372 ARG A N 1
ATOM 2973 C CA . ARG A 1 372 ? 6.019 23.671 -3.524 1.00 68.31 372 ARG A CA 1
ATOM 2974 C C . ARG A 1 372 ? 5.105 24.348 -4.540 1.00 68.31 372 ARG A C 1
ATOM 2976 O O . ARG A 1 372 ? 4.417 25.324 -4.226 1.00 68.31 372 ARG A O 1
ATOM 2983 N N . ALA A 1 373 ? 5.131 23.898 -5.786 1.00 63.38 373 ALA A N 1
ATOM 2984 C CA . ALA A 1 373 ? 4.287 24.425 -6.834 1.00 63.38 373 ALA A CA 1
ATOM 2985 C C . ALA A 1 373 ? 2.906 23.75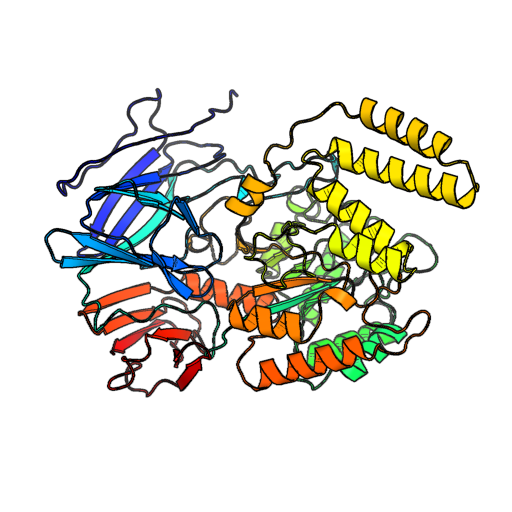8 -6.769 1.00 63.38 373 ALA A C 1
ATOM 2987 O O . ALA A 1 373 ? 2.614 22.850 -7.535 1.00 63.38 373 ALA A O 1
ATOM 2988 N N . GLN A 1 374 ? 2.022 24.294 -5.921 1.00 53.94 374 GLN A N 1
ATOM 2989 C CA . GLN A 1 374 ? 0.627 23.853 -5.723 1.00 53.94 374 GLN A CA 1
ATOM 2990 C C . GLN A 1 374 ? -0.279 23.882 -6.985 1.00 53.94 374 GLN A C 1
ATOM 2992 O O . GLN A 1 374 ? -1.490 23.742 -6.876 1.00 53.94 374 GLN A O 1
ATOM 2997 N N . THR A 1 375 ? 0.247 24.112 -8.196 1.00 51.19 375 THR A N 1
ATOM 2998 C CA . THR A 1 375 ? -0.552 24.264 -9.428 1.00 51.19 375 THR A CA 1
ATOM 2999 C C . THR A 1 375 ? 0.094 23.573 -10.634 1.00 51.19 375 THR A C 1
ATOM 3001 O O . THR A 1 375 ? 1.282 23.751 -10.917 1.00 51.19 375 THR A O 1
ATOM 3004 N N . SER A 1 376 ? -0.706 22.832 -11.410 1.00 50.06 376 SER A N 1
ATOM 3005 C CA . SER A 1 376 ? -0.293 22.132 -12.645 1.00 50.06 376 SER A CA 1
ATOM 3006 C C . SER A 1 376 ? 0.376 23.056 -13.673 1.00 50.06 376 SER A C 1
ATOM 3008 O O . SER A 1 376 ? 1.354 22.670 -14.319 1.00 50.06 376 SER A O 1
ATOM 3010 N N . GLY A 1 377 ? -0.069 24.315 -13.763 1.00 48.28 377 GLY A N 1
ATOM 3011 C CA . GLY A 1 377 ? 0.511 25.330 -14.650 1.00 48.28 377 GLY A CA 1
ATOM 3012 C C . GLY A 1 377 ? 1.979 25.659 -14.348 1.00 48.28 377 GLY A C 1
ATOM 3013 O O . GLY A 1 377 ? 2.717 26.079 -15.244 1.00 48.28 377 GLY A O 1
ATOM 3014 N N . ARG A 1 378 ? 2.453 25.426 -13.116 1.00 51.44 378 ARG A N 1
ATOM 3015 C CA . ARG A 1 378 ? 3.861 25.617 -12.748 1.00 51.44 378 ARG A CA 1
ATOM 3016 C C . ARG A 1 378 ? 4.752 24.439 -13.146 1.00 51.44 378 ARG A C 1
ATOM 3018 O O . ARG A 1 378 ? 5.904 24.696 -13.469 1.00 51.44 378 ARG A O 1
ATOM 3025 N N . ARG A 1 379 ? 4.252 23.198 -13.243 1.00 51.75 379 ARG A N 1
ATOM 3026 C CA . ARG A 1 379 ? 5.046 22.026 -13.691 1.00 51.75 379 ARG A CA 1
ATOM 3027 C C . ARG A 1 379 ? 5.528 22.163 -15.139 1.00 51.75 379 ARG A C 1
ATOM 3029 O O . ARG A 1 379 ? 6.723 22.050 -15.402 1.00 51.75 379 ARG A O 1
ATOM 3036 N N . SER A 1 380 ? 4.645 22.512 -16.084 1.00 52.91 380 SER A N 1
ATOM 3037 C CA . SER A 1 380 ? 5.056 22.742 -17.487 1.00 52.91 380 SER A CA 1
ATOM 3038 C C . SER A 1 380 ? 6.027 23.917 -17.621 1.00 52.91 380 SER A C 1
ATOM 3040 O O . SER A 1 380 ? 6.916 23.940 -18.469 1.00 52.91 380 SER A O 1
ATOM 3042 N N . THR A 1 381 ? 5.840 24.910 -16.760 1.00 54.50 381 THR A N 1
ATOM 3043 C CA . THR A 1 381 ? 6.609 26.150 -16.690 1.00 54.50 381 THR A CA 1
ATOM 3044 C C . THR A 1 381 ? 7.996 25.891 -16.089 1.00 54.50 381 THR A C 1
ATOM 3046 O O . THR A 1 381 ? 8.990 26.381 -16.617 1.00 54.50 381 THR A O 1
ATOM 3049 N N . MET A 1 382 ? 8.093 25.014 -15.089 1.00 55.81 382 MET A N 1
ATOM 3050 C CA . MET A 1 382 ? 9.339 24.534 -14.488 1.00 55.81 382 MET A CA 1
ATOM 3051 C C . MET A 1 382 ? 10.107 23.599 -15.425 1.00 55.81 382 MET A C 1
ATOM 3053 O O . MET A 1 382 ? 11.320 23.716 -15.544 1.00 55.81 382 MET A O 1
ATOM 3057 N N . SER A 1 383 ? 9.424 22.726 -16.169 1.00 56.34 383 SER A N 1
ATOM 3058 C CA . SER A 1 383 ? 10.059 21.915 -17.217 1.00 56.34 383 SER A CA 1
ATOM 3059 C C . SER A 1 383 ? 10.664 22.801 -18.318 1.00 56.34 383 SER A C 1
ATOM 3061 O O . SER A 1 383 ? 11.825 22.631 -18.701 1.00 56.34 383 SER A O 1
ATOM 3063 N N . LYS A 1 384 ? 9.940 23.848 -18.745 1.00 61.22 384 LYS A N 1
ATOM 3064 C CA . LYS A 1 384 ? 10.471 24.892 -19.642 1.00 61.22 384 LYS A CA 1
ATOM 3065 C C . LYS A 1 384 ? 11.635 25.661 -19.007 1.00 61.22 384 LYS A C 1
ATOM 3067 O O . LYS A 1 384 ? 12.607 25.949 -19.704 1.00 61.22 384 LYS A O 1
ATOM 3072 N N . LEU A 1 385 ? 11.573 25.944 -17.702 1.00 61.09 385 LEU A N 1
ATOM 3073 C CA . LEU A 1 385 ? 12.656 26.579 -16.952 1.00 61.09 385 LEU A CA 1
ATOM 3074 C C . LEU A 1 385 ? 13.913 25.721 -16.949 1.00 61.09 385 LEU A C 1
ATOM 3076 O O . LEU A 1 385 ? 14.972 26.203 -17.317 1.00 61.09 385 LEU A O 1
ATOM 3080 N N . MET A 1 386 ? 13.798 24.450 -16.579 1.00 59.34 386 MET A N 1
ATOM 3081 C CA . MET A 1 386 ? 14.918 23.517 -16.526 1.00 59.34 386 MET A CA 1
ATOM 3082 C C . MET A 1 386 ? 15.487 23.264 -17.922 1.00 59.34 386 MET A C 1
ATOM 3084 O O . MET A 1 386 ? 16.704 23.206 -18.085 1.00 59.34 386 MET A O 1
ATOM 3088 N N . GLY A 1 387 ? 14.640 23.225 -18.955 1.00 63.12 387 GLY A N 1
ATOM 3089 C CA . GLY A 1 387 ? 15.078 23.237 -20.351 1.00 63.12 387 GLY A CA 1
ATOM 3090 C C . GLY A 1 387 ? 15.879 24.494 -20.713 1.00 63.12 387 GLY A C 1
ATOM 3091 O O . GLY A 1 387 ? 16.911 24.393 -21.380 1.00 63.12 387 GLY A O 1
ATOM 3092 N N . ALA A 1 388 ? 15.456 25.671 -20.244 1.00 60.72 388 ALA A N 1
ATOM 3093 C CA . ALA A 1 388 ? 16.168 26.934 -20.444 1.00 60.72 388 ALA A CA 1
ATOM 3094 C C . ALA A 1 388 ? 17.478 27.008 -19.637 1.00 60.72 388 ALA A C 1
ATOM 3096 O O . ALA A 1 388 ? 18.504 27.404 -20.183 1.00 60.72 388 ALA A O 1
ATOM 3097 N N . VAL A 1 389 ? 17.479 26.561 -18.377 1.00 58.09 389 VAL A N 1
ATOM 3098 C CA . VAL A 1 389 ? 18.661 26.451 -17.505 1.00 58.09 389 VAL A CA 1
ATOM 3099 C C . VAL A 1 389 ? 19.681 25.508 -18.133 1.00 58.09 389 VAL A C 1
ATOM 3101 O O . VAL A 1 389 ? 20.839 25.883 -18.282 1.00 58.09 389 VAL A O 1
ATOM 3104 N N . ARG A 1 390 ? 19.251 24.328 -18.596 1.00 61.94 390 ARG A N 1
ATOM 3105 C CA . ARG A 1 390 ? 20.105 23.368 -19.306 1.00 61.94 390 ARG A CA 1
ATOM 3106 C C . ARG A 1 390 ? 20.692 23.980 -20.576 1.00 61.94 390 ARG A C 1
ATOM 3108 O O . ARG A 1 390 ? 21.898 23.895 -20.778 1.00 61.94 390 ARG A O 1
ATOM 3115 N N . LYS A 1 391 ? 19.877 24.648 -21.402 1.00 60.50 391 LYS A N 1
ATOM 3116 C CA . LYS A 1 391 ? 20.363 25.356 -22.601 1.00 60.50 391 LYS A CA 1
ATOM 3117 C C . LYS A 1 391 ? 21.366 26.459 -22.258 1.00 60.50 391 LYS A C 1
ATOM 3119 O O . LYS A 1 391 ? 22.360 26.599 -22.958 1.00 60.50 391 LYS A O 1
ATOM 3124 N N . ASN A 1 392 ? 21.135 27.219 -21.191 1.00 56.41 392 ASN A N 1
ATOM 3125 C CA . ASN A 1 392 ? 21.990 28.339 -20.796 1.00 56.41 392 ASN A CA 1
ATOM 3126 C C . ASN A 1 392 ? 23.296 27.887 -20.115 1.00 56.41 392 ASN A C 1
ATOM 3128 O O . ASN A 1 392 ? 24.328 28.515 -20.348 1.00 56.41 392 ASN A O 1
ATOM 3132 N N . LEU A 1 393 ? 23.279 26.785 -19.353 1.00 54.38 393 LEU A N 1
ATOM 3133 C CA . LEU A 1 393 ? 24.476 26.129 -18.807 1.00 54.38 393 LEU A CA 1
ATOM 3134 C C . LEU A 1 393 ? 25.352 25.558 -19.928 1.00 54.38 393 LEU A C 1
ATOM 3136 O O . LEU A 1 393 ? 26.557 25.791 -19.944 1.00 54.38 393 LEU A O 1
ATOM 3140 N N . VAL A 1 394 ? 24.740 24.883 -20.908 1.00 57.44 394 VAL A N 1
ATOM 3141 C CA . VAL A 1 394 ? 25.442 24.392 -22.107 1.00 57.44 394 VAL A CA 1
ATOM 3142 C C . VAL A 1 394 ? 25.988 25.557 -22.941 1.00 57.44 394 VAL A C 1
ATOM 3144 O O . VAL A 1 394 ? 27.096 25.479 -23.460 1.00 57.44 394 VAL A O 1
ATOM 3147 N N . ALA A 1 395 ? 25.257 26.671 -23.017 1.00 58.03 395 ALA A N 1
ATOM 3148 C CA . ALA A 1 395 ? 25.673 27.872 -23.739 1.00 58.03 395 ALA A CA 1
ATOM 3149 C C . ALA A 1 395 ? 26.614 28.809 -22.948 1.00 58.03 395 ALA A C 1
ATOM 3151 O O . ALA A 1 395 ? 26.899 29.902 -23.435 1.00 58.03 395 ALA A O 1
ATOM 3152 N N . LYS A 1 396 ? 27.073 28.428 -21.740 1.00 60.00 396 LYS A N 1
ATOM 3153 C CA . LYS A 1 396 ? 27.942 29.236 -20.850 1.00 60.00 396 LYS A CA 1
ATOM 3154 C C . LYS A 1 396 ? 27.477 30.694 -20.660 1.00 60.00 396 LYS A C 1
ATOM 3156 O O . LYS A 1 396 ? 28.294 31.610 -20.574 1.00 60.00 396 LYS A O 1
ATOM 3161 N N . LYS A 1 397 ? 26.165 30.946 -20.619 1.00 51.72 397 LYS A N 1
ATOM 3162 C CA . LYS A 1 397 ? 25.647 32.315 -20.448 1.00 51.72 397 LYS A CA 1
ATOM 3163 C C . LYS A 1 397 ? 25.813 32.811 -19.010 1.00 51.72 397 LYS A C 1
ATOM 3165 O O . LYS A 1 397 ? 25.808 32.029 -18.064 1.00 51.72 397 LYS A O 1
ATOM 3170 N N . SER A 1 398 ? 25.923 34.132 -18.854 1.00 60.25 398 SER A N 1
ATOM 3171 C CA . SER A 1 398 ? 26.064 34.784 -17.549 1.00 60.25 398 SER A CA 1
ATOM 3172 C C . SER A 1 398 ? 24.826 34.588 -16.662 1.00 60.25 398 SER A C 1
ATOM 3174 O O . SER A 1 398 ? 23.692 34.508 -17.145 1.00 60.25 398 SER A O 1
ATOM 3176 N N . ILE A 1 399 ? 25.045 34.568 -15.342 1.00 54.06 399 ILE A N 1
ATOM 3177 C CA . ILE A 1 399 ? 24.015 34.404 -14.297 1.00 54.06 399 ILE A CA 1
ATOM 3178 C C . ILE A 1 399 ? 22.839 35.385 -14.481 1.00 54.06 399 ILE A C 1
ATOM 3180 O O . ILE A 1 399 ? 21.686 35.018 -14.263 1.00 54.06 399 ILE A O 1
ATOM 3184 N N . GLY A 1 400 ? 23.092 36.604 -14.973 1.00 59.34 400 GLY A N 1
ATOM 3185 C CA . GLY A 1 400 ? 22.046 37.600 -15.239 1.00 59.34 400 GLY A CA 1
ATOM 3186 C C . GLY A 1 400 ? 21.041 37.198 -16.333 1.00 59.34 400 GLY A C 1
ATOM 3187 O O . GLY A 1 400 ? 19.865 37.552 -16.245 1.00 59.34 400 GLY A O 1
ATOM 3188 N N . GLY A 1 401 ? 21.462 36.416 -17.336 1.00 60.59 401 GLY A N 1
ATOM 3189 C CA . GLY A 1 401 ? 20.564 35.882 -18.368 1.00 60.59 401 GLY A CA 1
ATOM 3190 C C . GLY A 1 401 ? 19.612 34.818 -17.818 1.00 60.59 401 GLY A C 1
ATOM 3191 O O . GLY A 1 401 ? 18.425 34.820 -18.141 1.00 60.59 401 GLY A O 1
ATOM 3192 N N . LEU A 1 402 ? 20.118 33.980 -16.907 1.00 51.97 402 LEU A N 1
ATOM 3193 C CA . LEU A 1 402 ? 19.341 32.966 -16.196 1.00 51.97 402 LEU A CA 1
ATOM 3194 C C . LEU A 1 402 ? 18.199 33.608 -15.390 1.00 51.97 402 LEU A C 1
ATOM 3196 O O . LEU A 1 402 ? 17.050 33.194 -15.513 1.00 51.97 402 LEU A O 1
ATOM 3200 N N . VAL A 1 403 ? 18.497 34.666 -14.626 1.00 58.28 403 VAL A N 1
ATOM 3201 C CA . VAL A 1 403 ? 17.518 35.383 -13.784 1.00 58.28 403 VAL A CA 1
ATOM 3202 C C . VAL A 1 403 ? 16.399 36.017 -14.621 1.00 58.28 403 VAL A C 1
ATOM 3204 O O . VAL A 1 403 ? 15.227 35.971 -14.241 1.00 58.28 403 VAL A O 1
ATOM 3207 N N . LYS A 1 404 ? 16.725 36.571 -15.795 1.00 62.81 404 LYS A N 1
ATOM 3208 C CA . LYS A 1 404 ? 15.739 37.194 -16.692 1.00 62.81 404 LYS A CA 1
ATOM 3209 C C . LYS A 1 404 ? 14.804 36.169 -17.341 1.00 62.81 404 LYS A C 1
ATOM 3211 O O . LYS A 1 404 ? 13.608 36.438 -17.474 1.00 62.81 404 LYS A O 1
ATOM 3216 N N . ASP A 1 405 ? 15.330 35.007 -17.719 1.00 58.44 405 ASP A N 1
ATOM 3217 C CA . ASP A 1 405 ? 14.537 33.911 -18.285 1.00 58.44 405 ASP A CA 1
ATOM 3218 C C . ASP A 1 405 ? 13.637 33.270 -17.216 1.00 58.44 405 ASP A C 1
ATOM 3220 O O . ASP A 1 405 ? 12.456 33.029 -17.478 1.00 58.44 405 ASP A O 1
ATOM 3224 N N . ILE A 1 406 ? 14.142 33.128 -15.983 1.00 55.78 406 ILE A N 1
ATOM 3225 C CA . ILE A 1 406 ? 13.348 32.733 -14.811 1.00 55.78 406 ILE A CA 1
ATOM 3226 C C . ILE A 1 406 ? 12.162 33.691 -14.611 1.00 55.78 406 ILE A C 1
ATOM 3228 O O . ILE A 1 406 ? 11.015 33.255 -14.508 1.00 55.78 406 ILE A O 1
ATOM 3232 N N . GLY A 1 407 ? 12.404 35.005 -14.643 1.00 57.06 407 GLY A N 1
ATOM 3233 C CA . GLY A 1 407 ? 11.361 36.016 -14.439 1.00 57.06 407 GLY A CA 1
ATOM 3234 C C . GLY A 1 407 ? 10.250 36.033 -15.501 1.00 57.06 407 GLY A C 1
ATOM 3235 O O . GLY A 1 407 ? 9.125 36.424 -15.195 1.00 57.06 407 GLY A O 1
ATOM 3236 N N . LYS A 1 408 ? 10.525 35.605 -16.741 1.00 57.03 408 LYS A N 1
ATOM 3237 C CA . LYS A 1 408 ? 9.506 35.499 -17.807 1.00 57.03 408 LYS A CA 1
ATOM 3238 C C . LYS A 1 408 ? 8.619 34.272 -17.639 1.00 57.03 408 LYS A C 1
ATOM 3240 O O . LYS A 1 408 ? 7.419 34.341 -17.877 1.00 57.03 408 LYS A O 1
ATOM 3245 N N . VAL A 1 409 ? 9.217 33.170 -17.212 1.00 51.84 409 VAL A N 1
ATOM 3246 C CA . VAL A 1 409 ? 8.554 31.887 -16.983 1.00 51.84 409 VAL A CA 1
ATOM 3247 C C . VAL A 1 409 ? 7.501 32.009 -15.869 1.00 51.84 409 VAL A C 1
ATOM 3249 O O . VAL A 1 409 ? 6.374 31.556 -16.046 1.00 51.84 409 VAL A O 1
ATOM 3252 N N . PHE A 1 410 ? 7.791 32.753 -14.796 1.00 52.22 410 PHE A N 1
ATOM 3253 C CA . PHE A 1 410 ? 6.827 33.014 -13.715 1.00 52.22 410 PHE A CA 1
ATOM 3254 C C . PHE A 1 410 ? 5.618 33.889 -14.102 1.00 52.22 410 PHE A C 1
ATOM 3256 O O . PHE A 1 410 ? 4.626 33.878 -13.379 1.00 52.22 410 PHE A O 1
ATOM 3263 N N . ARG A 1 411 ? 5.655 34.626 -15.226 1.00 54.66 411 ARG A N 1
ATOM 3264 C CA . ARG A 1 411 ? 4.539 35.494 -15.665 1.00 54.66 411 ARG A CA 1
ATOM 3265 C C . ARG A 1 411 ? 3.482 34.785 -16.519 1.00 54.66 411 ARG A C 1
ATOM 3267 O O . ARG A 1 411 ? 2.425 35.362 -16.735 1.00 54.66 411 ARG A O 1
ATOM 3274 N N . TYR A 1 412 ? 3.756 33.577 -17.017 1.00 44.47 412 TYR A N 1
ATOM 3275 C CA . TYR A 1 412 ? 2.928 32.918 -18.041 1.00 44.47 412 TYR A CA 1
ATOM 3276 C C . TYR A 1 412 ? 2.035 31.770 -17.544 1.00 44.47 412 TYR A C 1
ATOM 3278 O O . TYR A 1 412 ? 1.363 31.139 -18.357 1.00 44.47 412 TYR A O 1
ATOM 3286 N N . SER A 1 413 ? 1.966 31.490 -16.242 1.00 46.06 413 SER A N 1
ATOM 3287 C CA . SER A 1 413 ? 1.019 30.494 -15.730 1.00 46.06 413 SER A CA 1
ATOM 3288 C C . SER A 1 413 ? -0.305 31.160 -15.349 1.00 46.06 413 SER A C 1
ATOM 3290 O O . SER A 1 413 ? -0.454 31.635 -14.223 1.00 46.06 413 SER A O 1
ATOM 3292 N N . ALA A 1 414 ? -1.273 31.180 -16.268 1.00 43.69 414 ALA A N 1
ATOM 3293 C CA . ALA A 1 414 ? -2.672 31.320 -15.875 1.00 43.69 414 ALA A CA 1
ATOM 3294 C C . ALA A 1 414 ? -3.015 30.106 -14.998 1.00 43.69 414 ALA A C 1
ATOM 3296 O O . ALA A 1 414 ? -2.956 28.962 -15.453 1.00 43.69 414 ALA A O 1
ATOM 3297 N N . ALA A 1 415 ? -3.241 30.353 -13.710 1.00 50.09 415 ALA A N 1
ATOM 3298 C CA . ALA A 1 415 ? -3.508 29.319 -12.728 1.00 50.09 415 ALA A CA 1
ATOM 3299 C C . ALA A 1 415 ? -4.900 28.737 -12.985 1.00 50.09 415 ALA A C 1
ATOM 3301 O O . ALA A 1 415 ? -5.906 29.377 -12.700 1.00 50.09 415 ALA A O 1
ATOM 3302 N N . GLN A 1 416 ? -4.965 27.523 -13.520 1.00 50.59 416 GLN A N 1
ATOM 3303 C CA . GLN A 1 416 ? -6.125 26.687 -13.246 1.00 50.59 416 GLN A CA 1
ATOM 3304 C C . GLN A 1 416 ? -5.916 26.121 -11.844 1.00 50.59 416 GLN A C 1
ATOM 3306 O O . GLN A 1 416 ? -4.875 25.515 -11.569 1.00 50.59 416 GLN A O 1
ATOM 3311 N N . ALA A 1 417 ? -6.858 26.406 -10.945 1.00 55.19 417 ALA A N 1
ATOM 3312 C CA . ALA A 1 417 ? -6.871 25.804 -9.624 1.00 55.19 417 ALA A CA 1
ATOM 3313 C C . ALA A 1 417 ? -6.929 24.280 -9.797 1.00 55.19 417 ALA A C 1
ATOM 3315 O O . ALA A 1 417 ? -7.734 23.774 -10.580 1.00 55.19 417 ALA A O 1
ATOM 3316 N N . LEU A 1 418 ? -6.036 23.559 -9.116 1.00 58.38 418 LEU A N 1
ATOM 3317 C CA . LEU A 1 418 ? -6.230 22.123 -8.945 1.00 58.38 418 LEU A CA 1
ATOM 3318 C C . LEU A 1 418 ? -7.512 21.926 -8.124 1.00 58.38 418 LEU A C 1
ATOM 3320 O O . LEU A 1 418 ? -7.779 22.755 -7.254 1.00 58.38 418 LEU A O 1
ATOM 3324 N N . PRO A 1 419 ? -8.288 20.856 -8.362 1.00 60.94 419 PRO A N 1
ATOM 3325 C CA . PRO A 1 419 ? -9.477 20.594 -7.554 1.00 60.94 419 PRO A CA 1
ATOM 3326 C C . PRO A 1 419 ? -9.140 20.303 -6.085 1.00 60.94 419 PRO A C 1
ATOM 3328 O O . PRO A 1 419 ? -10.000 20.503 -5.239 1.00 60.94 419 PRO A O 1
ATOM 3331 N N . TYR A 1 420 ? -7.902 19.878 -5.789 1.00 67.31 420 TYR A N 1
ATOM 3332 C CA . TYR A 1 420 ? -7.410 19.599 -4.436 1.00 67.31 420 TYR A CA 1
ATOM 3333 C C . TYR A 1 420 ? -5.972 20.091 -4.252 1.00 67.31 420 TYR A C 1
ATOM 3335 O O . TYR A 1 420 ? -5.146 20.031 -5.176 1.00 67.31 420 TYR A O 1
ATOM 3343 N N . THR A 1 421 ? -5.668 20.537 -3.039 1.00 71.75 421 THR A N 1
ATOM 3344 C CA . THR A 1 421 ? -4.322 20.847 -2.552 1.00 71.75 421 THR A CA 1
ATOM 3345 C C . THR A 1 421 ? -3.531 19.567 -2.248 1.00 71.75 421 THR A C 1
ATOM 3347 O O . THR A 1 421 ? -4.084 18.480 -2.114 1.00 71.75 421 THR A O 1
ATOM 3350 N N . GLU A 1 422 ? -2.203 19.670 -2.153 1.00 69.94 422 GLU A N 1
ATOM 3351 C CA . GLU A 1 422 ? -1.356 18.547 -1.712 1.00 69.94 422 GLU A CA 1
ATOM 3352 C C . GLU A 1 422 ? -1.632 18.156 -0.257 1.00 69.94 422 GLU A C 1
ATOM 3354 O O . GLU A 1 422 ? -1.556 16.983 0.084 1.00 69.94 422 GLU A O 1
ATOM 3359 N N . GLU A 1 423 ? -2.003 19.127 0.579 1.00 73.19 423 GLU A N 1
ATOM 3360 C CA . GLU A 1 423 ? -2.433 18.878 1.951 1.00 73.19 423 GLU A CA 1
ATOM 3361 C C . GLU A 1 423 ? -3.712 18.043 1.973 1.00 73.19 423 GLU A C 1
ATOM 3363 O O . GLU A 1 423 ? -3.721 16.997 2.605 1.00 73.19 423 GLU A O 1
ATOM 3368 N N . GLU A 1 424 ? -4.738 18.419 1.201 1.00 73.88 424 GLU A N 1
ATOM 3369 C CA . GLU A 1 424 ? -5.966 17.624 1.067 1.00 73.88 424 GLU A CA 1
ATOM 3370 C C . GLU A 1 424 ? -5.689 16.228 0.505 1.00 73.88 424 GLU A C 1
ATOM 3372 O O . GLU A 1 424 ? -6.278 15.260 0.966 1.00 73.88 424 GLU A O 1
ATOM 3377 N N . LEU A 1 425 ? -4.772 16.081 -0.451 1.00 71.31 425 LEU A N 1
ATOM 3378 C CA . LEU A 1 425 ? -4.405 14.760 -0.964 1.00 71.31 425 LEU A CA 1
ATOM 3379 C C . LEU A 1 425 ? -3.648 13.929 0.073 1.00 71.31 425 LEU A C 1
ATOM 3381 O O . LEU A 1 425 ? -3.947 12.759 0.234 1.00 71.31 425 LEU A O 1
ATOM 3385 N N . ASN A 1 426 ? -2.711 14.497 0.824 1.00 72.31 426 ASN A N 1
ATOM 3386 C CA . ASN A 1 426 ? -2.036 13.753 1.892 1.00 72.31 426 ASN A CA 1
ATOM 3387 C C . ASN A 1 426 ? -2.993 13.421 3.048 1.00 72.31 426 ASN A C 1
ATOM 3389 O O . ASN A 1 426 ? -2.850 12.393 3.707 1.00 72.31 426 ASN A O 1
ATOM 3393 N N . TYR A 1 427 ? -3.975 14.288 3.279 1.00 75.69 427 TYR A N 1
ATOM 3394 C CA . TYR A 1 427 ? -4.992 14.132 4.306 1.00 75.69 427 TYR A CA 1
ATOM 3395 C C . TYR A 1 427 ? -6.033 13.074 3.921 1.00 75.69 427 TYR A C 1
ATOM 3397 O O . TYR A 1 427 ? -6.414 12.248 4.747 1.00 75.69 427 TYR A O 1
ATOM 3405 N N . PHE A 1 428 ? -6.496 13.068 2.671 1.00 72.81 428 PHE A N 1
ATOM 3406 C CA . PHE A 1 428 ? -7.603 12.225 2.225 1.00 72.81 428 PHE A CA 1
ATOM 3407 C C . PHE A 1 428 ? -7.189 11.082 1.308 1.00 72.81 428 PHE A C 1
ATOM 3409 O O . PHE A 1 428 ? -8.037 10.253 1.047 1.00 72.81 428 PHE A O 1
ATOM 3416 N N . SER A 1 429 ? -5.963 10.982 0.798 1.00 71.88 429 SER A N 1
ATOM 3417 C CA . SER A 1 429 ? -5.600 9.900 -0.128 1.00 71.88 429 SER A CA 1
ATOM 3418 C C . SER A 1 429 ? -5.155 8.661 0.648 1.00 71.88 429 SER A C 1
ATOM 3420 O O . SER A 1 429 ? -4.010 8.617 1.106 1.00 71.88 429 SER A O 1
ATOM 3422 N N . PRO A 1 430 ? -5.997 7.620 0.774 1.00 81.94 430 PRO A N 1
ATOM 3423 C CA . PRO A 1 430 ? -5.563 6.376 1.375 1.00 81.94 430 PRO A CA 1
ATOM 3424 C C . PRO A 1 430 ? -4.573 5.673 0.442 1.00 81.94 430 PRO A C 1
ATOM 3426 O O . PRO A 1 430 ? -4.592 5.842 -0.782 1.00 81.94 430 PRO A O 1
ATOM 3429 N N . VAL A 1 431 ? -3.737 4.815 1.021 1.00 88.38 431 VAL A N 1
ATOM 3430 C CA . VAL A 1 431 ? -2.825 3.963 0.242 1.00 88.38 431 VAL A CA 1
ATOM 3431 C C . VAL A 1 431 ? -3.590 2.988 -0.650 1.00 88.38 431 VAL A C 1
ATOM 3433 O O . VAL A 1 431 ? -3.128 2.683 -1.745 1.00 88.38 431 VAL A O 1
ATOM 3436 N N . LEU A 1 432 ? -4.760 2.526 -0.201 1.00 90.69 432 LEU A N 1
ATOM 3437 C CA . LEU A 1 432 ? -5.670 1.666 -0.952 1.00 90.69 432 LEU A CA 1
ATOM 3438 C C . LEU A 1 432 ? -7.049 2.320 -1.039 1.00 90.69 432 LEU A C 1
ATOM 3440 O O . LEU A 1 432 ? -7.603 2.726 -0.020 1.00 90.69 432 LEU A O 1
ATOM 3444 N N . HIS A 1 433 ? -7.618 2.364 -2.235 1.00 86.88 433 HIS A N 1
ATOM 3445 C CA . HIS A 1 433 ? -8.983 2.823 -2.489 1.00 86.88 433 HIS A CA 1
ATOM 3446 C C . HIS A 1 433 ? -9.632 1.956 -3.565 1.00 86.88 433 HIS A C 1
ATOM 3448 O O . HIS A 1 433 ? -8.992 1.125 -4.196 1.00 86.88 433 HIS A O 1
ATOM 3454 N N . THR A 1 434 ? -10.931 2.080 -3.738 1.00 85.12 434 THR A N 1
ATOM 3455 C CA . THR A 1 434 ? -11.722 1.346 -4.728 1.00 85.12 434 THR A CA 1
ATOM 3456 C C . THR A 1 434 ? -11.843 2.156 -6.016 1.00 85.12 434 THR A C 1
ATOM 3458 O O . THR A 1 434 ? -11.702 3.372 -6.016 1.00 85.12 434 THR A O 1
ATOM 3461 N N . GLU A 1 435 ? -12.092 1.489 -7.146 1.00 80.31 435 GLU A N 1
ATOM 3462 C CA . GLU A 1 435 ? -12.374 2.198 -8.409 1.00 80.31 435 GLU A CA 1
ATOM 3463 C C . GLU A 1 435 ? -13.670 3.020 -8.315 1.00 80.31 435 GLU A C 1
ATOM 3465 O O . GLU A 1 435 ? -13.778 4.110 -8.877 1.00 80.31 435 GLU A O 1
ATOM 3470 N N . LEU A 1 436 ? -14.659 2.481 -7.596 1.00 77.12 436 LEU A N 1
ATOM 3471 C CA . LEU A 1 436 ? -15.894 3.173 -7.250 1.00 77.12 436 LEU A CA 1
ATOM 3472 C C . LEU A 1 436 ? -15.716 3.923 -5.936 1.00 77.12 436 LEU A C 1
ATOM 3474 O O . LEU A 1 436 ? -15.075 3.417 -5.024 1.00 77.12 436 LEU A O 1
ATOM 3478 N N . LYS A 1 437 ? -16.345 5.090 -5.805 1.00 74.75 437 LYS A N 1
ATOM 3479 C CA . LYS A 1 437 ? -16.233 5.921 -4.605 1.00 74.75 437 LYS A CA 1
ATOM 3480 C C . LYS A 1 437 ? -16.992 5.360 -3.394 1.00 74.75 437 LYS A C 1
ATOM 3482 O O . LYS A 1 437 ? -18.102 5.787 -3.085 1.00 74.75 437 LYS A O 1
ATOM 3487 N N . GLN A 1 438 ? -16.401 4.370 -2.736 1.00 75.56 438 GLN A N 1
ATOM 3488 C CA . GLN A 1 438 ? -16.984 3.699 -1.576 1.00 75.56 438 GLN A CA 1
ATOM 3489 C C . GLN A 1 438 ? -15.908 3.219 -0.593 1.00 75.56 438 GLN A C 1
ATOM 3491 O O . GLN A 1 438 ? -14.767 3.001 -1.004 1.00 75.56 438 GLN A O 1
ATOM 3496 N N . PRO A 1 439 ? -16.236 3.005 0.693 1.00 77.44 439 PRO A N 1
ATOM 3497 C CA . PRO A 1 439 ? -15.302 2.436 1.653 1.00 77.44 439 PRO A CA 1
ATOM 3498 C C . PRO A 1 439 ? -14.748 1.085 1.187 1.00 77.44 439 PRO A C 1
ATOM 3500 O O . PRO A 1 439 ? -15.491 0.223 0.710 1.00 77.44 439 PRO A O 1
ATOM 3503 N N . LEU A 1 440 ? -13.454 0.845 1.406 1.00 82.31 440 LEU A N 1
ATOM 3504 C CA . LEU A 1 440 ? -12.764 -0.352 0.907 1.00 82.31 440 LEU A CA 1
ATOM 3505 C C . LEU A 1 440 ? -13.412 -1.677 1.352 1.00 82.31 440 LEU A C 1
ATOM 3507 O O . LEU A 1 440 ? -13.421 -2.644 0.591 1.00 82.31 440 LEU A O 1
ATOM 3511 N N . TYR A 1 441 ? -13.962 -1.745 2.568 1.00 80.81 441 TYR A N 1
ATOM 3512 C CA . TYR A 1 441 ? -14.604 -2.963 3.081 1.00 80.81 441 TYR A CA 1
ATOM 3513 C C . TYR A 1 441 ? -15.999 -3.223 2.487 1.00 80.81 441 TYR A C 1
ATOM 3515 O O . TYR A 1 441 ? -16.454 -4.364 2.517 1.00 80.81 441 TYR A O 1
ATOM 3523 N N . THR A 1 442 ? -16.653 -2.200 1.923 1.00 79.31 442 THR A N 1
ATOM 3524 C CA . THR A 1 442 ? -17.952 -2.334 1.230 1.00 79.31 442 THR A CA 1
ATOM 3525 C C . THR A 1 442 ? -17.811 -2.819 -0.208 1.00 79.31 442 THR A C 1
ATOM 3527 O O . THR A 1 442 ? -18.812 -3.085 -0.862 1.00 79.31 442 THR A O 1
ATOM 3530 N N . ARG A 1 443 ? -16.572 -2.958 -0.698 1.00 84.88 443 ARG A N 1
ATOM 3531 C CA . ARG A 1 443 ? -16.308 -3.360 -2.075 1.00 84.88 443 ARG A CA 1
ATOM 3532 C C . ARG A 1 443 ? -16.915 -4.721 -2.398 1.00 84.88 443 ARG A C 1
ATOM 3534 O O . ARG A 1 443 ? -16.852 -5.672 -1.605 1.00 84.88 443 ARG A O 1
ATOM 3541 N N . GLU A 1 444 ? -17.324 -4.863 -3.645 1.00 84.00 444 GLU A N 1
ATOM 3542 C CA . GLU A 1 444 ? -17.670 -6.160 -4.199 1.00 84.00 444 GLU A CA 1
ATOM 3543 C C . GLU A 1 444 ? -16.416 -6.954 -4.582 1.00 84.00 444 GLU A C 1
ATOM 3545 O O . GLU A 1 444 ? -15.369 -6.408 -4.938 1.00 84.00 444 GLU A O 1
ATOM 3550 N N . ALA A 1 445 ? -16.503 -8.287 -4.535 1.00 83.00 445 ALA A N 1
ATOM 3551 C CA . ALA A 1 445 ? -15.339 -9.153 -4.753 1.00 83.00 445 ALA A CA 1
ATOM 3552 C C . ALA A 1 445 ? -14.652 -8.924 -6.115 1.00 83.00 445 ALA A C 1
ATOM 3554 O O . ALA A 1 445 ? -13.431 -9.062 -6.206 1.00 83.00 445 ALA A O 1
ATOM 3555 N N . HIS A 1 446 ? -15.437 -8.553 -7.131 1.00 82.31 446 HIS A N 1
ATOM 3556 C CA . HIS A 1 446 ? -15.018 -8.332 -8.515 1.00 82.31 446 HIS A CA 1
ATOM 3557 C C . HIS A 1 446 ? -14.495 -6.913 -8.793 1.00 82.31 446 HIS A C 1
ATOM 3559 O O . HIS A 1 446 ? -14.131 -6.615 -9.927 1.00 82.31 446 HIS A O 1
ATOM 3565 N N . GLU A 1 447 ? -14.496 -6.012 -7.812 1.00 88.38 447 GLU A N 1
ATOM 3566 C CA . GLU A 1 447 ? -14.012 -4.645 -7.998 1.00 88.38 447 GLU A CA 1
ATOM 3567 C C . GLU A 1 447 ? -12.496 -4.543 -7.857 1.00 88.38 447 GLU A C 1
ATOM 3569 O O . GLU A 1 447 ? -11.877 -5.265 -7.070 1.00 88.38 447 GLU A O 1
ATOM 3574 N N . LEU A 1 448 ? -11.915 -3.602 -8.606 1.00 92.12 448 LEU A N 1
ATOM 3575 C CA . LEU A 1 448 ? -10.493 -3.292 -8.548 1.00 92.12 448 LEU A CA 1
ATOM 3576 C C . LEU A 1 448 ? -10.198 -2.400 -7.341 1.00 92.12 448 LEU A C 1
ATOM 3578 O O . LEU A 1 448 ? -10.919 -1.437 -7.067 1.00 92.12 448 LEU A O 1
ATOM 3582 N N . VAL A 1 449 ? -9.100 -2.716 -6.663 1.00 92.75 449 VAL A N 1
ATOM 3583 C CA . VAL A 1 449 ? -8.479 -1.863 -5.656 1.00 92.75 449 VAL A CA 1
ATOM 3584 C C . VAL A 1 449 ? -7.373 -1.065 -6.324 1.00 92.75 449 VAL A C 1
ATOM 3586 O O . VAL A 1 449 ? -6.431 -1.611 -6.893 1.00 92.75 449 VAL A O 1
ATOM 3589 N N . LEU A 1 450 ? -7.485 0.243 -6.251 1.00 91.69 450 LEU A N 1
ATOM 3590 C CA . LEU A 1 450 ? -6.448 1.156 -6.658 1.00 91.69 450 LEU A CA 1
ATOM 3591 C C . LEU A 1 450 ? -5.454 1.338 -5.512 1.00 91.69 450 LEU A C 1
ATOM 3593 O O . LEU A 1 450 ? -5.839 1.358 -4.340 1.00 91.69 450 LEU A O 1
ATOM 3597 N N . PHE A 1 451 ? -4.174 1.467 -5.846 1.00 92.88 451 PHE A N 1
ATOM 3598 C CA . PHE A 1 451 ? -3.131 1.714 -4.855 1.00 92.88 451 PHE A CA 1
ATOM 3599 C C . PHE A 1 451 ? -2.254 2.905 -5.219 1.00 92.88 451 PHE A C 1
ATOM 3601 O O . PHE A 1 451 ? -1.977 3.154 -6.395 1.00 92.88 451 PHE A O 1
ATOM 3608 N N . ALA A 1 452 ? -1.821 3.613 -4.179 1.00 90.19 452 ALA A N 1
ATOM 3609 C CA . ALA A 1 452 ? -0.836 4.679 -4.241 1.00 90.19 452 ALA A CA 1
ATOM 3610 C C . ALA A 1 452 ? 0.577 4.133 -4.014 1.00 90.19 452 ALA A C 1
ATOM 3612 O O . ALA A 1 452 ? 0.775 3.134 -3.320 1.00 90.19 452 ALA A O 1
ATOM 3613 N N . THR A 1 453 ? 1.561 4.834 -4.559 1.00 92.75 453 THR A N 1
ATOM 3614 C CA . THR A 1 453 ? 2.986 4.507 -4.434 1.00 92.75 453 THR A CA 1
ATOM 3615 C C . THR A 1 453 ? 3.771 5.689 -3.880 1.00 92.75 453 THR A C 1
ATOM 3617 O O . THR A 1 453 ? 3.238 6.775 -3.674 1.00 92.75 453 THR A O 1
ATOM 3620 N N . GLN A 1 454 ? 5.054 5.486 -3.616 1.00 91.88 454 GLN A N 1
ATOM 3621 C CA . GLN A 1 454 ? 6.029 6.529 -3.341 1.00 91.88 454 GLN A CA 1
ATOM 3622 C C . GLN A 1 454 ? 7.043 6.544 -4.488 1.00 91.88 454 GLN A C 1
ATOM 3624 O O . GLN A 1 454 ? 7.733 5.547 -4.694 1.00 91.88 454 GLN A O 1
ATOM 3629 N N . GLU A 1 455 ? 7.153 7.652 -5.224 1.00 90.88 455 GLU A N 1
ATOM 3630 C CA . GLU A 1 455 ? 8.098 7.763 -6.344 1.00 90.88 455 GLU A CA 1
ATOM 3631 C C . GLU A 1 455 ? 9.547 7.742 -5.824 1.00 90.88 455 GLU A C 1
ATOM 3633 O O . GLU A 1 455 ? 10.004 8.677 -5.158 1.00 90.88 455 GLU A O 1
ATOM 3638 N N . VAL A 1 456 ? 10.302 6.686 -6.139 1.00 92.19 456 VAL A N 1
ATOM 3639 C CA . VAL A 1 456 ? 11.694 6.522 -5.699 1.00 92.19 456 VAL A CA 1
ATOM 3640 C C . VAL A 1 456 ? 12.650 6.883 -6.825 1.00 92.19 456 VAL A C 1
ATOM 3642 O O . VAL A 1 456 ? 13.164 6.044 -7.560 1.00 92.19 456 VAL A O 1
ATOM 3645 N N . VAL A 1 457 ? 12.917 8.184 -6.931 1.00 85.75 457 VAL A N 1
ATOM 3646 C CA . VAL A 1 457 ? 13.848 8.754 -7.917 1.00 85.75 457 VAL A CA 1
ATOM 3647 C C . VAL A 1 457 ? 15.285 8.870 -7.422 1.00 85.75 457 VAL A C 1
ATOM 3649 O O . VAL A 1 457 ? 16.156 9.196 -8.204 1.00 85.75 457 VAL A O 1
ATOM 3652 N N . HIS A 1 458 ? 15.572 8.668 -6.140 1.00 89.31 458 HIS A N 1
ATOM 3653 C CA . HIS A 1 458 ? 16.923 8.817 -5.585 1.00 89.31 458 HIS A CA 1
ATOM 3654 C C . HIS A 1 458 ? 17.317 7.562 -4.815 1.00 89.31 458 HIS A C 1
ATOM 3656 O O . HIS A 1 458 ? 17.615 7.614 -3.625 1.00 89.31 458 HIS A O 1
ATOM 3662 N N . THR A 1 459 ? 17.306 6.429 -5.518 1.00 92.12 459 THR A N 1
ATOM 3663 C CA . THR A 1 459 ? 17.478 5.079 -4.967 1.00 92.12 459 THR A CA 1
ATOM 3664 C C . THR A 1 459 ? 18.661 4.968 -4.006 1.00 92.12 459 THR A C 1
ATOM 3666 O O . THR A 1 459 ? 18.494 4.454 -2.908 1.00 92.12 459 THR A O 1
ATOM 3669 N N . GLN A 1 460 ? 19.823 5.534 -4.353 1.00 90.62 460 GLN A N 1
ATOM 3670 C CA . GLN A 1 460 ? 21.019 5.495 -3.498 1.00 90.62 460 GLN A CA 1
ATOM 3671 C C . GLN A 1 460 ? 20.840 6.215 -2.150 1.00 90.62 460 GLN A C 1
ATOM 3673 O O . GLN A 1 460 ? 21.431 5.813 -1.152 1.00 90.62 460 GLN A O 1
ATOM 3678 N N . ASP A 1 461 ? 20.081 7.313 -2.119 1.00 92.06 461 ASP A N 1
ATOM 3679 C CA . ASP A 1 461 ? 19.840 8.074 -0.888 1.00 92.06 461 ASP A CA 1
ATOM 3680 C C . ASP A 1 461 ? 18.617 7.547 -0.114 1.00 92.06 461 ASP A C 1
ATOM 3682 O O . ASP A 1 461 ? 18.512 7.798 1.084 1.00 92.06 461 ASP A O 1
ATOM 3686 N N . ALA A 1 462 ? 17.686 6.863 -0.787 1.00 94.31 462 ALA A N 1
ATOM 3687 C CA . ALA A 1 462 ? 16.466 6.320 -0.192 1.00 94.31 462 ALA A CA 1
ATOM 3688 C C . ALA A 1 462 ? 16.680 4.929 0.417 1.00 94.31 462 ALA A C 1
ATOM 3690 O O . ALA A 1 462 ? 16.315 4.679 1.565 1.00 94.31 462 ALA A O 1
ATOM 3691 N N . TYR A 1 463 ? 17.289 4.019 -0.339 1.00 96.62 463 TYR A N 1
ATOM 3692 C CA . TYR A 1 463 ? 17.467 2.625 0.047 1.00 96.62 463 TYR A CA 1
ATOM 3693 C C . TYR A 1 463 ? 18.797 2.435 0.761 1.00 96.62 463 TYR A C 1
ATOM 3695 O O . TYR A 1 463 ? 19.814 2.069 0.181 1.00 96.62 463 TYR A O 1
ATOM 3703 N N . THR A 1 464 ? 18.761 2.729 2.057 1.00 96.56 464 THR A N 1
ATOM 3704 C CA . THR A 1 464 ? 19.878 2.571 2.989 1.00 96.56 464 THR A CA 1
ATOM 3705 C C . THR A 1 464 ? 19.433 1.743 4.188 1.00 96.56 464 THR A C 1
ATOM 3707 O O . THR A 1 464 ? 18.245 1.707 4.513 1.00 96.56 464 THR A O 1
ATOM 3710 N N . GLU A 1 465 ? 20.379 1.106 4.875 1.00 96.69 465 GLU A N 1
ATOM 3711 C CA . GLU A 1 465 ? 20.104 0.364 6.111 1.00 96.69 465 GLU A CA 1
ATOM 3712 C C . GLU A 1 465 ? 19.435 1.247 7.174 1.00 96.69 465 GLU A C 1
ATOM 3714 O O . GLU A 1 465 ? 18.401 0.883 7.719 1.00 96.69 465 GLU A O 1
ATOM 3719 N N . THR A 1 466 ? 19.932 2.469 7.384 1.00 96.62 466 THR A N 1
ATOM 3720 C CA . THR A 1 466 ? 19.334 3.405 8.349 1.00 96.62 466 THR A CA 1
ATOM 3721 C C . THR A 1 466 ? 17.883 3.752 8.010 1.00 96.62 466 THR A C 1
ATOM 3723 O O . THR A 1 466 ? 17.042 3.837 8.903 1.00 96.62 466 THR A O 1
ATOM 3726 N N . ALA A 1 467 ? 17.561 3.947 6.728 1.00 96.38 467 ALA A N 1
ATOM 3727 C CA . ALA A 1 467 ? 16.184 4.216 6.314 1.00 96.38 467 ALA A CA 1
ATOM 3728 C C . ALA A 1 467 ? 15.273 2.996 6.544 1.00 96.38 467 ALA A C 1
ATOM 3730 O O . ALA A 1 467 ? 14.109 3.156 6.917 1.00 96.38 467 ALA A O 1
ATOM 3731 N N . LEU A 1 468 ? 15.810 1.785 6.370 1.00 97.31 468 LEU A N 1
ATOM 3732 C CA . LEU A 1 468 ? 15.116 0.531 6.651 1.00 97.31 468 LEU A CA 1
ATOM 3733 C C . LEU A 1 468 ? 14.831 0.361 8.152 1.00 97.31 468 LEU A C 1
ATOM 3735 O O . LEU A 1 468 ? 13.698 0.076 8.537 1.00 97.31 468 LEU A O 1
ATOM 3739 N N . GLU A 1 469 ? 15.833 0.591 9.001 1.00 96.31 469 GLU A N 1
ATOM 3740 C CA . GLU A 1 469 ? 15.699 0.565 10.463 1.00 96.31 469 GLU A CA 1
ATOM 3741 C C . GLU A 1 469 ? 14.678 1.593 10.954 1.00 96.31 469 GLU A C 1
ATOM 3743 O O . GLU A 1 469 ? 13.813 1.277 11.774 1.00 96.31 469 GLU A O 1
ATOM 3748 N N . GLN A 1 470 ? 14.731 2.814 10.412 1.00 95.56 470 GLN A N 1
ATOM 3749 C CA . GLN A 1 470 ? 13.759 3.858 10.714 1.00 95.56 470 GLN A CA 1
ATOM 3750 C C . GLN A 1 470 ? 12.342 3.423 10.320 1.00 95.56 470 GLN A C 1
ATOM 3752 O O . GLN A 1 470 ? 11.416 3.591 11.109 1.00 95.56 470 GLN A O 1
ATOM 3757 N N . MET A 1 471 ? 12.158 2.823 9.140 1.00 95.94 471 MET A N 1
ATOM 3758 C CA . MET A 1 471 ? 10.853 2.316 8.712 1.00 95.94 471 MET A CA 1
ATOM 3759 C C . MET A 1 471 ? 10.313 1.247 9.671 1.00 95.94 471 MET A C 1
ATOM 3761 O O . MET A 1 471 ? 9.135 1.293 10.018 1.00 95.94 471 MET A O 1
ATOM 3765 N N . ILE A 1 472 ? 11.159 0.319 10.138 1.00 95.88 472 ILE A N 1
ATOM 3766 C CA . ILE A 1 472 ? 10.782 -0.689 11.143 1.00 95.88 472 ILE A CA 1
ATOM 3767 C C . ILE A 1 472 ? 10.356 -0.013 12.451 1.00 95.88 472 ILE A C 1
ATOM 3769 O O . ILE A 1 472 ? 9.288 -0.323 12.980 1.00 95.88 472 ILE A O 1
ATOM 3773 N N . ALA A 1 473 ? 11.143 0.947 12.946 1.00 93.94 473 ALA A N 1
ATOM 3774 C CA . ALA A 1 473 ? 10.840 1.684 14.174 1.00 93.94 473 ALA A CA 1
ATOM 3775 C C . ALA A 1 473 ? 9.539 2.501 14.072 1.00 93.94 473 ALA A C 1
ATOM 3777 O O . ALA A 1 473 ? 8.793 2.624 15.042 1.00 93.94 473 ALA A O 1
ATOM 3778 N N . GLU A 1 474 ? 9.238 3.028 12.885 1.00 93.31 474 GLU A N 1
ATOM 3779 C CA . GLU A 1 474 ? 7.987 3.725 12.577 1.00 93.31 474 GLU A CA 1
ATOM 3780 C C . GLU A 1 474 ? 6.809 2.774 12.312 1.00 93.31 474 GLU A C 1
ATOM 3782 O O . GLU A 1 474 ? 5.691 3.235 12.066 1.00 93.31 474 GLU A O 1
ATOM 3787 N N . ARG A 1 475 ? 7.047 1.458 12.313 1.00 93.88 475 ARG A N 1
ATOM 3788 C CA . ARG A 1 475 ? 6.104 0.430 11.857 1.00 93.88 475 ARG A CA 1
ATOM 3789 C C . ARG A 1 475 ? 5.536 0.712 10.460 1.00 93.88 475 ARG A C 1
ATOM 3791 O O . ARG A 1 475 ? 4.365 0.451 10.172 1.00 93.88 475 ARG A O 1
ATOM 3798 N N . GLY A 1 476 ? 6.349 1.326 9.608 1.00 95.44 476 GLY A N 1
ATOM 3799 C CA . GLY A 1 476 ? 5.939 1.937 8.352 1.00 95.44 476 GLY A CA 1
ATOM 3800 C C . GLY A 1 476 ? 5.583 0.942 7.253 1.00 95.44 476 GLY A C 1
ATOM 3801 O O . GLY A 1 476 ? 5.845 -0.256 7.356 1.00 95.44 476 GLY A O 1
ATOM 3802 N N . LEU A 1 477 ? 4.979 1.472 6.192 1.00 96.94 477 LEU A N 1
ATOM 3803 C CA . LEU A 1 477 ? 4.733 0.763 4.939 1.00 96.94 477 LEU A CA 1
ATOM 3804 C C . LEU A 1 477 ? 5.493 1.471 3.825 1.00 96.94 477 LEU A C 1
ATOM 3806 O O . LEU A 1 477 ? 5.292 2.664 3.627 1.00 96.94 477 LEU A O 1
ATOM 3810 N N . HIS A 1 478 ? 6.301 0.743 3.069 1.00 97.62 478 HIS A N 1
ATOM 3811 C CA . HIS A 1 478 ? 6.876 1.232 1.823 1.00 97.62 478 HIS A CA 1
ATOM 3812 C C . HIS A 1 478 ? 6.189 0.564 0.631 1.00 97.62 478 HIS A C 1
ATOM 3814 O O . HIS A 1 478 ? 6.111 -0.662 0.586 1.00 97.62 478 HIS A O 1
ATOM 3820 N N . ILE A 1 479 ? 5.724 1.363 -0.333 1.00 97.50 479 ILE A N 1
ATOM 3821 C CA . ILE A 1 479 ? 5.310 0.901 -1.666 1.00 97.50 479 ILE A CA 1
ATOM 3822 C C . ILE A 1 479 ? 6.056 1.748 -2.694 1.00 97.50 479 ILE A C 1
ATOM 3824 O O . ILE A 1 479 ? 5.611 2.836 -3.055 1.00 97.50 479 ILE A O 1
ATOM 3828 N N . GLY A 1 480 ? 7.234 1.294 -3.109 1.00 96.38 480 GLY A N 1
ATOM 3829 C CA . GLY A 1 480 ? 8.105 2.056 -3.997 1.00 96.38 480 GLY A CA 1
ATOM 3830 C C . GLY A 1 480 ? 7.678 1.951 -5.455 1.00 96.38 480 GLY A C 1
ATOM 3831 O O . GLY A 1 480 ? 7.679 0.856 -6.006 1.00 96.38 480 GLY A O 1
ATOM 3832 N N . HIS A 1 481 ? 7.393 3.081 -6.095 1.00 95.44 481 HIS A N 1
ATOM 3833 C CA . HIS A 1 481 ? 7.374 3.212 -7.552 1.00 95.44 481 HIS A CA 1
ATOM 3834 C C . HIS A 1 481 ? 8.812 3.456 -8.008 1.00 95.44 481 HIS A C 1
ATOM 3836 O O . HIS A 1 481 ? 9.370 4.539 -7.809 1.00 95.44 481 HIS A O 1
ATOM 3842 N N . THR A 1 482 ? 9.442 2.413 -8.547 1.00 95.31 482 THR A N 1
ATOM 3843 C CA . THR A 1 482 ? 10.880 2.399 -8.832 1.00 95.31 482 THR A CA 1
ATOM 3844 C C . THR A 1 482 ? 11.172 2.250 -10.318 1.00 95.31 482 THR A C 1
ATOM 3846 O O . THR A 1 482 ? 10.384 1.696 -11.079 1.00 95.31 482 THR A O 1
ATOM 3849 N N . TYR A 1 483 ? 12.365 2.700 -10.702 1.00 94.19 483 TYR A N 1
ATOM 3850 C CA . TYR A 1 483 ? 12.990 2.411 -11.991 1.00 94.19 483 TYR A CA 1
ATOM 3851 C C . TYR A 1 483 ? 14.380 1.820 -11.725 1.00 94.19 483 TYR A C 1
ATOM 3853 O O . TYR A 1 483 ? 15.398 2.456 -12.009 1.00 94.19 483 TYR A O 1
ATOM 3861 N N . LEU A 1 484 ? 14.444 0.643 -11.095 1.00 95.06 484 LEU A N 1
ATOM 3862 C CA . LEU A 1 484 ? 15.681 0.071 -10.545 1.00 95.06 484 LEU A CA 1
ATOM 3863 C C . LEU A 1 484 ? 16.754 -0.143 -11.614 1.00 95.06 484 LEU A C 1
ATOM 3865 O O . LEU A 1 484 ? 17.941 0.030 -11.340 1.00 95.06 484 LEU A O 1
ATOM 3869 N N . LEU A 1 485 ? 16.346 -0.467 -12.846 1.00 94.38 485 LEU A N 1
ATOM 3870 C CA . LEU A 1 485 ? 17.274 -0.698 -13.957 1.00 94.38 485 LEU A CA 1
ATOM 3871 C C . LEU A 1 485 ? 17.678 0.576 -14.713 1.00 94.38 485 LEU A C 1
ATOM 3873 O O . LEU A 1 485 ? 18.390 0.521 -15.719 1.00 94.38 485 LEU A O 1
ATOM 3877 N N . ASN A 1 486 ? 17.271 1.746 -14.220 1.00 90.50 486 ASN A N 1
ATOM 3878 C CA . ASN A 1 486 ? 17.587 3.019 -14.839 1.00 90.50 486 ASN A CA 1
ATOM 3879 C C . ASN A 1 486 ? 18.997 3.510 -14.478 1.00 90.50 486 ASN A C 1
ATOM 3881 O O . ASN A 1 486 ? 19.332 3.744 -13.320 1.00 90.50 486 ASN A O 1
ATOM 3885 N N . LYS A 1 487 ? 19.810 3.767 -15.505 1.00 86.12 487 LYS A N 1
ATOM 3886 C CA . LYS A 1 487 ? 21.198 4.241 -15.372 1.00 86.12 487 LYS A CA 1
ATOM 3887 C C . LYS A 1 487 ? 21.364 5.761 -15.345 1.00 86.12 487 LYS A C 1
ATOM 3889 O O . LYS A 1 487 ? 22.492 6.260 -15.324 1.00 86.12 487 LYS A O 1
ATOM 3894 N N . LEU A 1 488 ? 20.279 6.533 -15.379 1.00 83.69 488 LEU A N 1
ATOM 3895 C CA . LEU A 1 488 ? 20.361 7.990 -15.308 1.00 83.69 488 LEU A CA 1
ATOM 3896 C C . LEU A 1 488 ? 20.987 8.410 -13.967 1.00 83.69 488 LEU A C 1
ATOM 3898 O O . LEU A 1 488 ? 20.496 7.979 -12.935 1.00 83.69 488 LEU A O 1
ATOM 3902 N N . PRO A 1 489 ? 22.009 9.290 -13.926 1.00 75.44 489 PRO A N 1
ATOM 3903 C CA . PRO A 1 489 ? 22.806 9.535 -12.712 1.00 75.44 489 PRO A CA 1
ATOM 3904 C C . PRO A 1 489 ? 22.047 10.002 -11.465 1.00 75.44 489 PRO A C 1
ATOM 3906 O O . PRO A 1 489 ? 22.602 9.977 -10.374 1.00 75.44 489 PRO A O 1
ATOM 3909 N N . TYR A 1 490 ? 20.830 10.517 -11.631 1.00 73.81 490 TYR A N 1
ATOM 3910 C CA . TYR A 1 490 ? 19.993 10.960 -10.522 1.00 73.81 490 TYR A CA 1
ATOM 3911 C C . TYR A 1 490 ? 19.020 9.878 -10.040 1.00 73.81 490 TYR A C 1
ATOM 3913 O O . TYR A 1 490 ? 18.658 9.957 -8.875 1.00 73.81 490 TYR A O 1
ATOM 3921 N N . LEU A 1 491 ? 18.662 8.906 -10.896 1.00 78.19 491 LEU A N 1
ATOM 3922 C CA . LEU A 1 491 ? 17.813 7.735 -10.604 1.00 78.19 491 LEU A CA 1
ATOM 3923 C C . LEU A 1 491 ? 18.636 6.512 -10.189 1.00 78.19 491 LEU A C 1
ATOM 3925 O O . LEU A 1 491 ? 18.213 5.713 -9.357 1.00 78.19 491 LEU A O 1
ATOM 3929 N N . ASN A 1 492 ? 19.830 6.389 -10.765 1.00 74.38 492 ASN A N 1
ATOM 3930 C CA . ASN A 1 492 ? 20.713 5.259 -10.579 1.00 74.38 492 ASN A CA 1
ATOM 3931 C C . ASN A 1 492 ? 21.306 5.266 -9.168 1.00 74.38 492 ASN A C 1
ATOM 3933 O O . ASN A 1 492 ?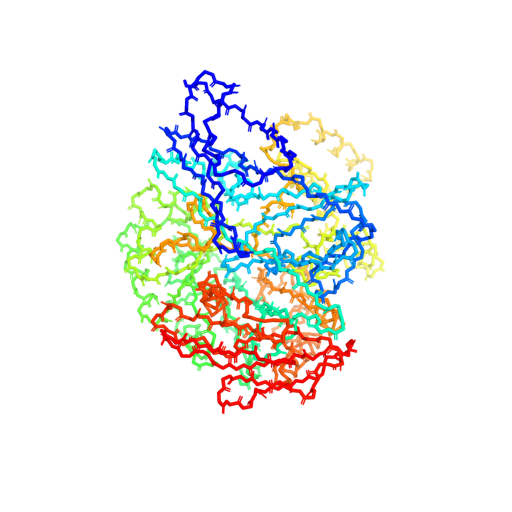 22.103 6.136 -8.820 1.00 74.38 492 ASN A O 1
ATOM 3937 N N . GLY A 1 493 ? 20.918 4.268 -8.383 1.00 81.81 493 GLY A N 1
ATOM 3938 C CA . GLY A 1 493 ? 21.611 3.865 -7.160 1.00 81.81 493 GLY A CA 1
ATOM 3939 C C . GLY A 1 493 ? 21.924 2.374 -7.111 1.00 81.81 493 GLY A C 1
ATOM 3940 O O . GLY A 1 493 ? 22.631 1.935 -6.210 1.00 81.81 493 GLY A O 1
ATOM 3941 N N . VAL A 1 494 ? 21.414 1.610 -8.078 1.00 93.12 494 VAL A N 1
ATOM 3942 C CA . VAL A 1 494 ? 21.573 0.156 -8.154 1.00 93.12 494 VAL A CA 1
ATOM 3943 C C . VAL A 1 494 ? 22.915 -0.208 -8.774 1.00 93.12 494 VAL A C 1
ATOM 3945 O O . VAL A 1 494 ? 23.573 -1.119 -8.286 1.00 93.12 494 VAL A O 1
ATOM 3948 N N . PHE A 1 495 ? 23.346 0.526 -9.804 1.00 93.75 495 PHE A N 1
ATOM 3949 C CA . PHE A 1 495 ? 24.582 0.259 -10.535 1.00 93.75 495 PHE A CA 1
ATOM 3950 C C . PHE A 1 495 ? 25.631 1.334 -10.292 1.00 93.75 495 PHE A C 1
ATOM 3952 O O . PHE A 1 495 ? 25.310 2.521 -10.159 1.00 93.75 495 PHE A O 1
ATOM 3959 N N . ASP A 1 496 ? 26.895 0.939 -10.348 1.00 89.38 496 ASP A N 1
ATOM 3960 C CA . ASP A 1 496 ? 28.002 1.878 -10.361 1.00 89.38 496 ASP A CA 1
ATOM 3961 C C . ASP A 1 496 ? 27.977 2.770 -11.610 1.00 89.38 496 ASP A C 1
ATOM 3963 O O . ASP A 1 496 ? 27.422 2.464 -12.673 1.00 89.38 496 ASP A O 1
ATOM 3967 N N . LYS A 1 497 ? 28.535 3.973 -11.465 1.00 82.31 497 LYS A N 1
ATOM 3968 C CA . LYS A 1 497 ? 28.390 5.026 -12.471 1.00 82.31 497 LYS A CA 1
ATOM 3969 C C . LYS A 1 497 ? 29.055 4.622 -13.790 1.00 82.31 497 LYS A C 1
ATOM 3971 O O . LYS A 1 497 ? 30.272 4.684 -13.925 1.00 82.31 497 LYS A O 1
ATOM 3976 N N . GLY A 1 498 ? 28.230 4.340 -14.797 1.00 81.25 498 GLY A N 1
ATOM 3977 C CA . GLY A 1 498 ? 28.691 3.995 -16.143 1.00 81.25 498 GLY A CA 1
ATOM 3978 C C . GLY A 1 498 ? 29.073 2.525 -16.323 1.00 81.25 498 GLY A C 1
ATOM 3979 O O . GLY A 1 498 ? 29.581 2.188 -17.389 1.00 81.25 498 GLY A O 1
ATOM 3980 N N . SER A 1 499 ? 28.813 1.666 -15.332 1.00 87.69 499 SER A N 1
ATOM 3981 C CA . SER A 1 499 ? 28.995 0.216 -15.431 1.00 87.69 499 SER A CA 1
ATOM 3982 C C . SER A 1 499 ? 27.647 -0.523 -15.359 1.00 87.69 499 SER A C 1
ATOM 3984 O O . SER A 1 499 ? 26.587 0.078 -15.161 1.00 87.69 499 SER A O 1
ATOM 3986 N N . ASN A 1 500 ? 27.692 -1.841 -15.575 1.00 91.06 500 ASN A N 1
ATOM 3987 C CA . ASN A 1 500 ? 26.593 -2.765 -15.267 1.00 91.06 500 ASN A CA 1
ATOM 3988 C C . ASN A 1 500 ? 26.831 -3.493 -13.939 1.00 91.06 500 ASN A C 1
ATOM 3990 O O . ASN A 1 500 ? 26.126 -4.453 -13.652 1.00 91.06 500 ASN A O 1
ATOM 3994 N N . GLU A 1 501 ? 27.840 -3.089 -13.172 1.00 94.38 501 GLU A N 1
ATOM 3995 C CA . GLU A 1 501 ? 28.158 -3.688 -11.879 1.00 94.38 501 GLU A CA 1
ATOM 3996 C C . GLU A 1 501 ? 27.271 -3.055 -10.812 1.00 94.38 501 GLU A C 1
ATOM 3998 O O . GLU A 1 501 ? 26.955 -1.865 -10.889 1.00 94.38 501 GLU A O 1
ATOM 4003 N N . LEU A 1 502 ? 26.829 -3.854 -9.844 1.00 95.62 502 LEU A N 1
ATOM 4004 C CA . LEU A 1 502 ? 26.013 -3.351 -8.746 1.00 95.62 502 LEU A CA 1
ATOM 4005 C C . LEU A 1 502 ? 26.845 -2.461 -7.830 1.00 95.62 502 LEU A C 1
ATOM 4007 O O . LEU A 1 502 ? 28.002 -2.762 -7.548 1.00 95.62 502 LEU A O 1
ATOM 4011 N N . SER A 1 503 ? 26.230 -1.396 -7.328 1.00 94.81 503 SER A N 1
ATOM 4012 C CA . SER A 1 503 ? 26.869 -0.534 -6.343 1.00 94.81 503 SER A CA 1
ATOM 4013 C C . SER A 1 503 ? 26.959 -1.235 -4.984 1.00 94.81 503 SER A C 1
ATOM 4015 O O . SER A 1 503 ? 26.057 -1.974 -4.578 1.00 94.81 503 SER A O 1
ATOM 4017 N N . GLU A 1 504 ? 28.020 -0.950 -4.229 1.00 94.81 504 GLU A N 1
ATOM 4018 C CA . GLU A 1 504 ? 28.197 -1.460 -2.859 1.00 94.81 504 GLU A CA 1
ATOM 4019 C C . GLU A 1 504 ? 27.019 -1.076 -1.945 1.00 94.81 504 GLU A C 1
ATOM 4021 O O . GLU A 1 504 ? 26.563 -1.875 -1.124 1.00 94.81 504 GLU A O 1
ATOM 4026 N N . GLY A 1 505 ? 26.479 0.135 -2.131 1.00 94.62 505 GLY A N 1
ATOM 4027 C CA . GLY A 1 505 ? 25.325 0.621 -1.377 1.00 94.62 505 GLY A CA 1
ATOM 4028 C C . GLY A 1 505 ? 24.068 -0.211 -1.632 1.00 94.62 505 GLY A C 1
ATOM 4029 O O . GLY A 1 505 ? 23.347 -0.533 -0.690 1.00 94.62 505 GLY A O 1
ATOM 4030 N N . TRP A 1 506 ? 23.832 -0.607 -2.886 1.00 95.69 506 TRP A N 1
ATOM 4031 C CA . TRP A 1 506 ? 22.707 -1.471 -3.239 1.00 95.69 506 TRP A CA 1
ATOM 4032 C C . TRP A 1 506 ? 22.866 -2.880 -2.671 1.00 95.69 506 TRP A C 1
ATOM 4034 O O . TRP A 1 506 ? 21.922 -3.405 -2.086 1.00 95.69 506 TRP A O 1
ATOM 4044 N N . ILE A 1 507 ? 24.060 -3.472 -2.781 1.00 97.19 507 ILE A N 1
ATOM 4045 C CA . ILE A 1 507 ? 24.346 -4.800 -2.217 1.00 97.19 507 ILE A CA 1
ATOM 4046 C C . ILE A 1 507 ? 24.096 -4.794 -0.705 1.00 97.19 507 ILE A C 1
ATOM 4048 O O . ILE A 1 507 ? 23.324 -5.615 -0.210 1.00 97.19 507 ILE A O 1
ATOM 4052 N N . THR A 1 508 ? 24.666 -3.817 0.004 1.00 97.31 508 THR A N 1
ATOM 4053 C CA . THR A 1 508 ? 24.478 -3.646 1.455 1.00 97.31 508 THR A CA 1
ATOM 4054 C C . THR A 1 508 ? 22.998 -3.509 1.816 1.00 97.31 508 THR A C 1
ATOM 4056 O O . THR A 1 508 ? 22.512 -4.158 2.743 1.00 97.31 508 THR A O 1
ATOM 4059 N N . PHE A 1 509 ? 22.248 -2.698 1.063 1.00 97.69 509 PHE A N 1
ATOM 4060 C CA . PHE A 1 509 ? 20.814 -2.535 1.287 1.00 97.69 509 PHE A CA 1
ATOM 4061 C C . PHE A 1 509 ? 20.042 -3.847 1.094 1.00 97.69 509 PHE A C 1
ATOM 4063 O O . PHE A 1 509 ? 19.229 -4.206 1.944 1.00 97.69 509 PHE A O 1
ATOM 4070 N N . VAL A 1 510 ? 20.302 -4.578 0.007 1.00 98.25 510 VAL A N 1
ATOM 4071 C CA . VAL A 1 510 ? 19.634 -5.852 -0.293 1.00 98.25 510 VAL A CA 1
ATOM 4072 C C . VAL A 1 510 ? 19.936 -6.904 0.777 1.00 98.25 510 VAL A C 1
ATOM 4074 O O . VAL A 1 510 ? 19.045 -7.657 1.176 1.00 98.25 510 VAL A O 1
ATOM 4077 N N . GLU A 1 511 ? 21.168 -6.951 1.279 1.00 98.50 511 GLU A N 1
ATOM 4078 C CA . GLU A 1 511 ? 21.549 -7.837 2.381 1.00 98.50 511 GLU A CA 1
ATOM 4079 C C . GLU A 1 511 ? 20.825 -7.483 3.681 1.00 98.50 511 GLU A C 1
ATOM 4081 O O . GLU A 1 511 ? 20.255 -8.376 4.315 1.00 98.50 511 GLU A O 1
ATOM 4086 N N . SER A 1 512 ? 20.767 -6.194 4.031 1.00 98.50 512 SER A N 1
ATOM 4087 C CA . SER A 1 512 ? 20.035 -5.712 5.206 1.00 98.50 512 SER A CA 1
ATOM 4088 C C . SER A 1 512 ? 18.534 -6.023 5.095 1.00 98.50 512 SER A C 1
ATOM 4090 O O . SER A 1 512 ? 17.958 -6.632 6.000 1.00 98.50 512 SER A O 1
ATOM 4092 N N . LEU A 1 513 ? 17.908 -5.738 3.944 1.00 98.69 513 LEU A N 1
ATOM 4093 C CA . LEU A 1 513 ? 16.501 -6.058 3.680 1.00 98.69 513 LEU A CA 1
ATOM 4094 C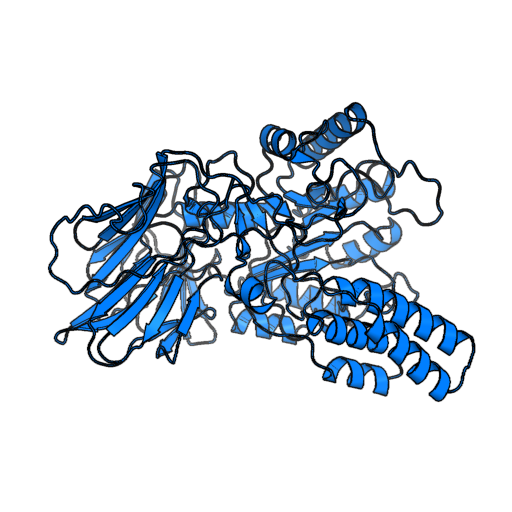 C . LEU A 1 513 ? 16.225 -7.561 3.802 1.00 98.69 513 LEU A C 1
ATOM 4096 O O . LEU A 1 513 ? 15.321 -7.962 4.535 1.00 98.69 513 LEU A O 1
ATOM 4100 N N . SER A 1 514 ? 17.030 -8.400 3.145 1.00 98.75 514 SER A N 1
ATOM 4101 C CA . SER A 1 514 ? 16.936 -9.862 3.256 1.00 98.75 514 SER A CA 1
ATOM 4102 C C . SER A 1 514 ? 17.061 -10.324 4.710 1.00 98.75 514 SER A C 1
ATOM 4104 O O . SER A 1 514 ? 16.328 -11.214 5.141 1.00 98.75 514 SER A O 1
ATOM 4106 N N . GLY A 1 515 ? 17.986 -9.743 5.477 1.00 98.62 515 GLY A N 1
ATOM 4107 C CA . GLY A 1 515 ? 18.151 -10.033 6.900 1.00 98.62 515 GLY A CA 1
ATOM 4108 C C . GLY A 1 515 ? 16.886 -9.731 7.707 1.00 98.62 515 GLY A C 1
ATOM 4109 O O . GLY A 1 515 ? 16.411 -10.591 8.449 1.00 98.62 515 GLY A O 1
ATOM 4110 N N . GLN A 1 516 ? 16.291 -8.551 7.509 1.00 98.50 516 GLN A N 1
ATOM 4111 C CA . GLN A 1 516 ? 15.081 -8.124 8.222 1.00 98.50 516 GLN A CA 1
ATOM 4112 C C . GLN A 1 516 ? 13.831 -8.927 7.832 1.00 98.50 516 GLN A C 1
ATOM 4114 O O . GLN A 1 516 ? 12.982 -9.194 8.689 1.00 98.50 516 GLN A O 1
ATOM 4119 N N . VAL A 1 517 ? 13.723 -9.355 6.570 1.00 98.56 517 VAL A N 1
ATOM 4120 C CA . VAL A 1 517 ? 12.652 -10.254 6.107 1.00 98.56 517 VAL A CA 1
ATOM 4121 C C . VAL A 1 517 ? 12.793 -11.634 6.752 1.00 98.56 517 VAL A C 1
ATOM 4123 O O . VAL A 1 517 ? 11.833 -12.145 7.327 1.00 98.56 517 VAL A O 1
ATOM 4126 N N . LYS A 1 518 ? 13.998 -12.219 6.750 1.00 98.19 518 LYS A N 1
ATOM 4127 C CA . LYS A 1 518 ? 14.263 -13.525 7.387 1.00 98.19 518 LYS A CA 1
ATOM 4128 C C . LYS A 1 518 ? 14.056 -13.501 8.902 1.00 98.19 518 LYS A C 1
ATOM 4130 O O . LYS A 1 518 ? 13.612 -14.496 9.466 1.00 98.19 518 LYS A O 1
ATOM 4135 N N . ALA A 1 519 ? 14.345 -12.374 9.553 1.00 97.19 519 ALA A N 1
ATOM 4136 C CA . ALA A 1 519 ? 14.090 -12.169 10.977 1.00 97.19 519 ALA A CA 1
ATOM 4137 C C . ALA A 1 519 ? 12.598 -11.962 11.317 1.00 97.19 519 ALA A C 1
ATOM 4139 O O . ALA A 1 519 ? 12.246 -11.887 12.493 1.00 97.19 519 ALA A O 1
ATOM 4140 N N . GLY A 1 520 ? 11.714 -11.844 10.317 1.00 96.75 520 GLY A N 1
ATOM 4141 C CA . GLY A 1 520 ? 10.289 -11.577 10.525 1.00 96.75 520 GLY A CA 1
ATOM 4142 C C . GLY A 1 520 ? 9.997 -10.158 11.025 1.00 96.75 520 GLY A C 1
ATOM 4143 O O . GLY A 1 520 ? 8.957 -9.918 11.638 1.00 96.75 520 GLY A O 1
ATOM 4144 N N . ASN A 1 521 ? 10.912 -9.206 10.820 1.00 97.44 521 ASN A N 1
ATOM 4145 C CA . ASN A 1 521 ? 10.703 -7.798 11.174 1.00 97.44 521 ASN A CA 1
ATOM 4146 C C . ASN A 1 521 ? 9.996 -7.037 10.055 1.00 97.44 521 ASN A C 1
ATOM 4148 O O . ASN A 1 521 ? 9.163 -6.172 10.329 1.00 97.44 521 ASN A O 1
ATOM 4152 N N . ILE A 1 522 ? 10.288 -7.403 8.806 1.00 98.38 522 ILE A N 1
ATOM 4153 C CA . ILE A 1 522 ? 9.650 -6.851 7.615 1.00 98.38 522 ILE A CA 1
ATOM 4154 C C . ILE A 1 522 ? 8.842 -7.936 6.923 1.00 98.38 522 ILE A C 1
ATOM 4156 O O . ILE A 1 522 ? 9.359 -8.997 6.579 1.00 98.38 522 ILE A O 1
ATOM 4160 N N . TRP A 1 523 ? 7.582 -7.630 6.647 1.00 98.62 523 TRP A N 1
ATOM 4161 C CA . TRP A 1 523 ? 6.810 -8.370 5.668 1.00 98.62 523 TRP A CA 1
ATOM 4162 C C . TRP A 1 523 ? 7.097 -7.791 4.279 1.00 98.62 523 TRP A C 1
ATOM 4164 O O . TRP A 1 523 ? 6.825 -6.618 4.024 1.00 98.62 523 TRP A O 1
ATOM 4174 N N . ASN A 1 524 ? 7.659 -8.607 3.385 1.00 98.62 524 ASN A N 1
ATOM 4175 C CA . ASN A 1 524 ? 7.960 -8.226 2.003 1.00 98.62 524 ASN A CA 1
ATOM 4176 C C . ASN A 1 524 ? 7.052 -8.986 1.018 1.00 98.62 524 ASN A C 1
ATOM 4178 O O . ASN A 1 524 ? 7.449 -10.024 0.485 1.00 98.62 524 ASN A O 1
ATOM 4182 N N . PRO A 1 525 ? 5.800 -8.527 0.827 1.00 98.50 525 PRO A N 1
ATOM 4183 C CA . PRO A 1 525 ? 4.882 -9.121 -0.131 1.00 98.50 525 PRO A CA 1
ATOM 4184 C C . PRO A 1 525 ? 5.056 -8.532 -1.538 1.00 98.50 525 PRO A C 1
ATOM 4186 O O . PRO A 1 525 ? 5.539 -7.415 -1.727 1.00 98.50 525 PRO A O 1
ATOM 4189 N N . THR A 1 526 ? 4.570 -9.270 -2.531 1.00 98.62 526 THR A N 1
ATOM 4190 C CA . THR A 1 526 ? 4.150 -8.702 -3.823 1.00 98.62 526 THR A CA 1
ATOM 4191 C C . THR A 1 526 ? 2.919 -7.803 -3.644 1.00 98.62 526 THR A C 1
ATOM 4193 O O . THR A 1 526 ? 2.227 -7.864 -2.623 1.00 98.62 526 THR A O 1
ATOM 4196 N N . MET A 1 527 ? 2.593 -6.978 -4.640 1.00 97.94 527 MET A N 1
ATOM 4197 C CA . MET A 1 527 ? 1.444 -6.077 -4.563 1.00 97.94 527 MET A CA 1
ATOM 4198 C C . MET A 1 527 ? 0.130 -6.866 -4.482 1.00 97.94 527 MET A C 1
ATOM 4200 O O . MET A 1 527 ? -0.740 -6.524 -3.677 1.00 97.94 527 MET A O 1
ATOM 4204 N N . GLN A 1 528 ? 0.003 -7.973 -5.224 1.00 97.06 528 GLN A N 1
ATOM 4205 C CA . GLN A 1 528 ? -1.160 -8.859 -5.118 1.00 97.06 528 GLN A CA 1
ATOM 4206 C C . GLN A 1 528 ? -1.322 -9.494 -3.727 1.00 97.06 528 GLN A C 1
ATOM 4208 O O . GLN A 1 528 ? -2.443 -9.608 -3.230 1.00 97.06 528 GLN A O 1
ATOM 4213 N N . GLU A 1 529 ? -0.225 -9.899 -3.078 1.00 97.56 529 GLU A N 1
ATOM 4214 C CA . GLU A 1 529 ? -0.257 -10.483 -1.732 1.00 97.56 529 GLU A CA 1
ATOM 4215 C C . GLU A 1 529 ? -0.648 -9.421 -0.701 1.00 97.56 529 GLU A C 1
ATOM 4217 O O . GLU A 1 529 ? -1.476 -9.687 0.173 1.00 97.56 529 GLU A O 1
ATOM 4222 N N . PHE A 1 530 ? -0.112 -8.205 -0.843 1.00 97.75 530 PHE A N 1
ATOM 4223 C CA . PHE A 1 530 ? -0.458 -7.077 0.013 1.00 97.75 530 PHE A CA 1
ATOM 4224 C C . PHE A 1 530 ? -1.938 -6.716 -0.083 1.00 97.75 530 PHE A C 1
ATOM 4226 O O . PHE A 1 530 ? -2.637 -6.722 0.932 1.00 97.75 530 PHE A O 1
ATOM 4233 N N . VAL A 1 531 ? -2.436 -6.447 -1.296 1.00 95.88 531 VAL A N 1
ATOM 4234 C CA . VAL A 1 531 ? -3.854 -6.129 -1.510 1.00 95.88 531 VAL A CA 1
ATOM 4235 C C . VAL A 1 531 ? -4.727 -7.287 -1.034 1.00 95.88 531 VAL A C 1
ATOM 4237 O O . VAL A 1 531 ? -5.688 -7.064 -0.301 1.00 95.88 531 VAL A O 1
ATOM 4240 N N . GLY A 1 532 ? -4.372 -8.530 -1.368 1.00 94.75 532 GLY A N 1
ATOM 4241 C CA . GLY A 1 532 ? -5.102 -9.718 -0.932 1.00 94.75 532 GLY A CA 1
ATOM 4242 C C . GLY A 1 532 ? -5.264 -9.801 0.587 1.00 94.75 532 GLY A C 1
ATOM 4243 O O . GLY A 1 532 ? -6.379 -10.000 1.071 1.00 94.75 532 GLY A O 1
ATOM 4244 N N . TYR A 1 533 ? -4.183 -9.593 1.341 1.00 95.50 533 TYR A N 1
ATOM 4245 C CA . TYR A 1 533 ? -4.215 -9.604 2.804 1.00 95.50 533 TYR A CA 1
ATOM 4246 C C . TYR A 1 533 ? -4.987 -8.413 3.385 1.00 95.50 533 TYR A C 1
ATOM 4248 O O . TYR A 1 533 ? -5.826 -8.597 4.265 1.00 95.50 533 TYR A O 1
ATOM 4256 N N . MET A 1 534 ? -4.794 -7.198 2.860 1.00 93.69 534 MET A N 1
ATOM 4257 C CA . MET A 1 534 ? -5.543 -6.028 3.337 1.00 93.69 534 MET A CA 1
ATOM 4258 C C . MET A 1 534 ? -7.049 -6.217 3.164 1.00 93.69 534 MET A C 1
ATOM 4260 O O . MET A 1 534 ? -7.827 -5.903 4.062 1.00 93.69 534 MET A O 1
ATOM 4264 N N . LEU A 1 535 ? -7.469 -6.819 2.053 1.00 90.62 535 LEU A N 1
ATOM 4265 C CA . LEU A 1 535 ? -8.869 -7.145 1.800 1.00 90.62 535 LEU A CA 1
ATOM 4266 C C . LEU A 1 535 ? -9.419 -8.243 2.712 1.00 90.62 535 LEU A C 1
ATOM 4268 O O . LEU A 1 535 ? -10.612 -8.237 3.025 1.00 90.62 535 LEU A O 1
ATOM 4272 N N . GLN A 1 536 ? -8.574 -9.176 3.151 1.00 91.31 536 GLN A N 1
ATOM 4273 C CA . GLN A 1 536 ? -8.943 -10.129 4.193 1.00 91.31 536 GLN A CA 1
ATOM 4274 C C . GLN A 1 536 ? -9.172 -9.414 5.528 1.00 91.31 536 GLN A C 1
ATOM 4276 O O . GLN A 1 536 ? -10.214 -9.633 6.148 1.00 91.31 536 GLN A O 1
ATOM 4281 N N . LEU A 1 537 ? -8.275 -8.502 5.922 1.00 91.12 537 LEU A N 1
ATOM 4282 C CA . LEU A 1 537 ? -8.433 -7.702 7.142 1.00 91.12 537 LEU A CA 1
ATOM 4283 C C . LEU A 1 537 ? -9.718 -6.874 7.129 1.00 91.12 537 LEU A C 1
ATOM 4285 O O . LEU A 1 537 ? -10.429 -6.840 8.130 1.00 91.12 537 LEU A O 1
ATOM 4289 N N . GLN A 1 538 ? -10.075 -6.290 5.981 1.00 86.94 538 GLN A N 1
ATOM 4290 C CA . GLN A 1 538 ? -11.332 -5.550 5.832 1.00 86.94 538 GLN A CA 1
ATOM 4291 C C . GLN A 1 538 ? -12.579 -6.398 6.117 1.00 86.94 538 GLN A C 1
ATOM 4293 O O . GLN A 1 538 ? -13.617 -5.861 6.483 1.00 86.94 538 GLN A O 1
ATOM 4298 N N . SER A 1 539 ? -12.488 -7.718 5.953 1.00 86.31 539 SER A N 1
ATOM 4299 C CA . SER A 1 539 ? -13.611 -8.635 6.154 1.00 86.31 539 SER A CA 1
ATOM 4300 C C . SER A 1 539 ? -13.677 -9.281 7.536 1.00 86.31 539 SER A C 1
ATOM 4302 O O . SER A 1 539 ? -14.621 -10.025 7.814 1.00 86.31 539 SER A O 1
ATOM 4304 N N . LEU A 1 540 ? -12.700 -9.005 8.400 1.00 90.75 540 LEU A N 1
ATOM 4305 C CA . LEU A 1 540 ? -12.709 -9.484 9.773 1.00 90.75 540 LEU A CA 1
ATOM 4306 C C . LEU A 1 540 ? -13.784 -8.776 10.582 1.00 90.75 540 LEU A C 1
ATOM 4308 O O . LEU A 1 540 ? -14.023 -7.578 10.416 1.00 90.75 540 LEU A O 1
ATOM 4312 N N . ARG A 1 541 ? -14.412 -9.518 11.492 1.00 91.31 541 ARG A N 1
ATOM 4313 C CA . ARG A 1 541 ? -15.239 -8.930 12.541 1.00 91.31 541 ARG A CA 1
ATOM 4314 C C . ARG A 1 541 ? -14.605 -9.175 13.897 1.00 91.31 541 ARG A C 1
ATOM 4316 O O . ARG A 1 541 ? -14.328 -10.320 14.235 1.00 91.31 541 ARG A O 1
ATOM 4323 N N . VAL A 1 542 ? -14.400 -8.107 14.658 1.00 90.88 542 VAL A N 1
ATOM 4324 C CA . VAL A 1 542 ? -13.870 -8.149 16.022 1.00 90.88 542 VAL A CA 1
ATOM 4325 C C . VAL A 1 542 ? -14.979 -7.720 16.974 1.00 90.88 542 VAL A C 1
ATOM 4327 O O . VAL A 1 542 ? -15.552 -6.642 16.829 1.00 90.88 542 VAL A O 1
ATOM 4330 N N . THR A 1 543 ? -15.314 -8.586 17.927 1.00 90.19 543 THR A N 1
ATOM 4331 C CA . THR A 1 543 ? -16.355 -8.344 18.934 1.00 90.19 543 THR A CA 1
ATOM 4332 C C . THR A 1 543 ? -15.765 -8.532 20.323 1.00 90.19 543 THR A C 1
ATOM 4334 O O . THR A 1 543 ? -15.280 -9.614 20.638 1.00 90.19 543 THR A O 1
ATOM 4337 N N . HIS A 1 544 ? -15.819 -7.510 21.176 1.00 87.69 544 HIS A N 1
ATOM 4338 C CA . HIS A 1 544 ? -15.418 -7.651 22.576 1.00 87.69 544 HIS A CA 1
ATOM 4339 C C . HIS A 1 544 ? -16.449 -8.509 23.322 1.00 87.69 544 HIS A C 1
ATOM 4341 O O . HIS A 1 544 ? -17.63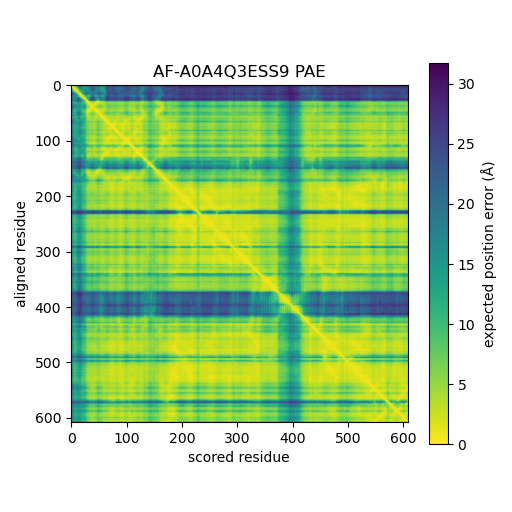7 -8.197 23.312 1.00 87.69 544 HIS A O 1
ATOM 4347 N N . LEU A 1 545 ? -15.997 -9.607 23.935 1.00 88.94 545 LEU A N 1
ATOM 4348 C CA . LEU A 1 545 ? -16.849 -10.520 24.707 1.00 88.94 545 LEU A CA 1
ATOM 4349 C C . LEU A 1 545 ? -16.812 -10.192 26.203 1.00 88.94 545 LEU A C 1
ATOM 4351 O O . LEU A 1 545 ? -17.806 -10.351 26.906 1.00 88.94 545 LEU A O 1
ATOM 4355 N N . SER A 1 546 ? -15.651 -9.760 26.693 1.00 86.88 546 SER A N 1
ATOM 4356 C CA . SER A 1 546 ? -15.416 -9.365 28.082 1.00 86.88 546 SER A CA 1
ATOM 4357 C C . SER A 1 546 ? -14.222 -8.399 28.154 1.00 86.88 546 SER A C 1
ATOM 4359 O O . SER A 1 546 ? -13.533 -8.223 27.145 1.00 86.88 546 SER A O 1
ATOM 4361 N N . PRO A 1 547 ? -13.896 -7.826 29.329 1.00 84.38 547 PRO A N 1
ATOM 4362 C CA . PRO A 1 547 ? -12.706 -6.981 29.492 1.00 84.38 547 PRO A CA 1
ATOM 4363 C C . PRO A 1 547 ? -11.376 -7.653 29.104 1.00 84.38 547 PRO A C 1
ATOM 4365 O O . PRO A 1 547 ? -10.384 -6.965 28.899 1.00 84.38 547 PRO A O 1
ATOM 4368 N N . ARG A 1 548 ? -11.350 -8.990 29.015 1.00 87.38 548 ARG A N 1
ATOM 4369 C CA . ARG A 1 548 ? -10.155 -9.806 28.740 1.00 87.38 548 ARG A CA 1
ATOM 4370 C C . ARG A 1 548 ? -10.306 -10.737 27.546 1.00 87.38 548 ARG A C 1
ATOM 4372 O O . ARG A 1 548 ? -9.525 -11.672 27.404 1.00 87.38 548 ARG A O 1
ATOM 4379 N N . SER A 1 549 ? -11.356 -10.580 26.742 1.00 90.44 549 SER A N 1
ATOM 4380 C CA . SER A 1 549 ? -11.535 -11.449 25.582 1.00 90.44 549 SER A CA 1
ATOM 4381 C C . SER A 1 549 ? -12.293 -10.793 24.442 1.00 90.44 549 SER A C 1
ATOM 4383 O O . SER A 1 549 ? -13.214 -9.996 24.640 1.00 90.44 549 SER A O 1
ATOM 4385 N N . MET A 1 550 ? -11.924 -11.179 23.227 1.00 92.62 550 MET A N 1
ATOM 4386 C CA . MET A 1 550 ? -12.599 -10.793 21.995 1.00 92.62 550 MET A CA 1
ATOM 4387 C C . MET A 1 550 ? -12.815 -12.006 21.094 1.00 92.62 550 MET A C 1
ATOM 4389 O O . MET A 1 550 ? -12.001 -12.927 21.059 1.00 92.62 550 MET A O 1
ATOM 4393 N N . LEU A 1 551 ? -13.916 -12.000 20.353 1.00 94.00 551 LEU A N 1
ATOM 4394 C CA . LEU A 1 551 ? -14.197 -12.921 19.263 1.00 94.00 551 LEU A CA 1
ATOM 4395 C C . LEU A 1 551 ? -13.734 -12.293 17.953 1.00 94.00 551 LEU A C 1
ATOM 4397 O O . LEU A 1 551 ? -14.122 -11.169 17.634 1.00 94.00 551 LEU A O 1
ATOM 4401 N N . ILE A 1 552 ? -12.957 -13.040 17.182 1.00 94.31 552 ILE A N 1
ATOM 4402 C CA . ILE A 1 552 ? -12.547 -12.671 15.833 1.00 94.31 552 ILE A CA 1
ATOM 4403 C C . ILE A 1 552 ? -13.212 -13.637 14.864 1.00 94.31 552 ILE A C 1
ATOM 4405 O O . ILE A 1 552 ? -12.986 -14.841 14.944 1.00 94.31 552 ILE A O 1
ATOM 4409 N N . GLU A 1 553 ? -14.019 -13.126 13.943 1.00 94.69 553 GLU A N 1
ATOM 4410 C CA . GLU A 1 553 ? -14.725 -13.927 12.945 1.00 94.69 553 GLU A CA 1
ATOM 4411 C C . GLU A 1 553 ? -14.119 -13.698 11.554 1.00 94.69 553 GLU A C 1
ATOM 4413 O O . GLU A 1 553 ? -14.087 -12.568 11.055 1.00 94.69 553 GLU A O 1
ATOM 4418 N N . ASN A 1 554 ? -13.691 -14.780 10.899 1.00 93.62 554 ASN A N 1
ATOM 4419 C CA . ASN A 1 554 ? -13.359 -14.784 9.479 1.00 93.62 554 ASN A CA 1
ATOM 4420 C C . ASN A 1 554 ? -14.573 -15.268 8.681 1.00 93.62 554 ASN A C 1
ATOM 4422 O O . ASN A 1 554 ? -14.821 -16.465 8.550 1.00 93.62 554 ASN A O 1
ATOM 4426 N N . LYS A 1 555 ? -15.326 -14.329 8.107 1.00 88.50 555 LYS A N 1
ATOM 4427 C CA . LYS A 1 555 ? -16.528 -14.641 7.316 1.00 88.50 555 LYS A CA 1
ATOM 4428 C C . LYS A 1 555 ? -16.232 -15.016 5.860 1.00 88.50 555 LYS A C 1
ATOM 4430 O O . LYS A 1 555 ? -17.160 -15.250 5.089 1.00 88.50 555 LYS A O 1
ATOM 4435 N N . ARG A 1 556 ? -14.962 -15.040 5.445 1.00 86.56 556 ARG A N 1
ATOM 4436 C CA . ARG A 1 556 ? -14.572 -15.370 4.068 1.00 86.56 556 ARG A CA 1
ATOM 4437 C C . ARG A 1 556 ? -14.373 -16.870 3.888 1.00 86.56 556 ARG A C 1
ATOM 4439 O O . ARG A 1 556 ? -14.212 -17.630 4.835 1.00 86.56 556 ARG A O 1
ATOM 4446 N N . ASN A 1 557 ? -14.322 -17.273 2.623 1.00 87.25 557 ASN A N 1
ATOM 4447 C CA . ASN A 1 557 ? -14.018 -18.632 2.178 1.00 87.25 557 ASN A CA 1
ATOM 4448 C C . ASN A 1 557 ? -12.508 -18.910 2.039 1.00 87.25 557 ASN A C 1
ATOM 4450 O O . ASN A 1 557 ? -12.123 -19.867 1.370 1.00 87.25 557 ASN A O 1
ATOM 4454 N N . LYS A 1 558 ? -11.653 -18.059 2.615 1.00 90.31 558 LYS A N 1
ATOM 4455 C CA . LYS A 1 558 ? -10.197 -18.218 2.613 1.00 90.31 558 LYS A CA 1
ATOM 4456 C C . LYS A 1 558 ? -9.660 -18.020 4.017 1.00 90.31 558 LYS A C 1
ATOM 4458 O O . LYS A 1 558 ? -10.141 -17.148 4.739 1.00 90.31 558 LYS A O 1
ATOM 4463 N N . ASP A 1 559 ? -8.653 -18.807 4.360 1.00 93.69 559 ASP A N 1
ATOM 4464 C CA . ASP A 1 559 ? -7.924 -18.660 5.610 1.00 93.69 559 ASP A CA 1
ATOM 4465 C C . ASP A 1 559 ? -7.229 -17.298 5.662 1.00 93.69 559 ASP A C 1
ATOM 4467 O O . ASP A 1 559 ? -6.748 -16.782 4.647 1.00 93.69 559 ASP A O 1
ATOM 4471 N N . ILE A 1 560 ? -7.160 -16.740 6.866 1.00 94.12 560 ILE A N 1
ATOM 4472 C CA . ILE A 1 560 ? -6.334 -15.576 7.169 1.00 94.12 560 ILE A CA 1
ATOM 4473 C C . ILE A 1 560 ? -5.124 -16.100 7.917 1.00 94.12 560 ILE A C 1
ATOM 4475 O O . ILE A 1 560 ? -5.237 -16.592 9.041 1.00 94.12 560 ILE A O 1
ATOM 4479 N N . VAL A 1 561 ? -3.974 -16.049 7.259 1.00 95.06 561 VAL A N 1
ATOM 4480 C CA . VAL A 1 561 ? -2.738 -16.648 7.753 1.00 95.06 561 VAL A CA 1
ATOM 4481 C C . VAL A 1 561 ? -1.889 -15.565 8.415 1.00 95.06 561 VAL A C 1
ATOM 4483 O O . VAL A 1 561 ? -1.677 -14.502 7.839 1.00 95.06 561 VAL A O 1
ATOM 4486 N N . GLY A 1 562 ? -1.410 -15.836 9.630 1.00 96.00 562 GLY A N 1
ATOM 4487 C CA . GLY A 1 562 ? -0.530 -14.934 10.369 1.00 96.00 562 GLY A CA 1
ATOM 4488 C C . GLY A 1 562 ? -1.205 -13.664 10.884 1.00 96.00 562 GLY A C 1
ATOM 4489 O O . GLY A 1 562 ? -0.513 -12.668 11.080 1.00 96.00 562 GLY A O 1
ATOM 4490 N N . LEU A 1 563 ? -2.521 -13.664 11.111 1.00 96.06 563 LEU A N 1
ATOM 4491 C CA . LEU A 1 563 ? -3.227 -12.509 11.662 1.00 96.06 563 LEU A CA 1
ATOM 4492 C C . LEU A 1 563 ? -2.582 -12.079 12.980 1.00 96.06 563 LEU A C 1
ATOM 4494 O O . LEU A 1 563 ? -2.497 -12.875 13.913 1.00 96.06 563 LEU A O 1
ATOM 4498 N N . SER A 1 564 ? -2.129 -10.831 13.044 1.00 95.56 564 SER A N 1
ATOM 4499 C CA . SER A 1 564 ? -1.299 -10.342 14.142 1.00 95.56 564 SER A CA 1
ATOM 4500 C C . SER A 1 564 ? -2.023 -9.313 14.995 1.00 95.56 564 SER A C 1
ATOM 4502 O O . SER A 1 564 ? -2.765 -8.476 14.491 1.00 95.56 564 SER A O 1
ATOM 4504 N N . PHE A 1 565 ? -1.753 -9.345 16.291 1.00 94.00 565 PHE A N 1
ATOM 4505 C CA . PHE A 1 565 ? -2.235 -8.399 17.283 1.00 94.00 565 PHE A CA 1
ATOM 4506 C C . PHE A 1 565 ? -1.074 -7.905 18.129 1.00 94.00 565 PHE A C 1
ATOM 4508 O O . PHE A 1 565 ? -0.056 -8.579 18.284 1.00 94.00 565 PHE A O 1
ATOM 4515 N N . MET A 1 566 ? -1.250 -6.722 18.693 1.00 92.25 566 MET A N 1
ATOM 4516 C CA . MET A 1 566 ? -0.262 -6.060 19.517 1.00 92.25 566 MET A CA 1
ATOM 4517 C C . MET A 1 566 ? -0.840 -5.780 20.899 1.00 92.25 566 MET A C 1
ATOM 4519 O O . MET A 1 566 ? -1.893 -5.160 21.020 1.00 92.25 566 MET A O 1
ATOM 4523 N N . ALA A 1 567 ? -0.141 -6.210 21.941 1.00 90.12 567 ALA A N 1
ATOM 4524 C CA . ALA A 1 567 ? -0.521 -5.999 23.331 1.00 90.12 567 ALA A CA 1
ATOM 4525 C C . ALA A 1 567 ? 0.554 -5.211 24.093 1.00 90.12 567 ALA A C 1
ATOM 4527 O O . ALA A 1 567 ? 1.730 -5.186 23.715 1.00 90.12 567 ALA A O 1
ATOM 4528 N N . GLY A 1 568 ? 0.146 -4.567 25.190 1.00 84.06 568 GLY A N 1
ATOM 4529 C CA . GLY A 1 568 ? 1.077 -3.937 26.125 1.00 84.06 568 GLY A CA 1
ATOM 4530 C C . GLY A 1 568 ? 2.002 -4.964 26.788 1.00 84.06 568 GLY A C 1
ATOM 4531 O O . GLY A 1 568 ? 1.651 -6.136 26.909 1.00 84.06 568 GLY A O 1
ATOM 4532 N N . SER A 1 569 ? 3.169 -4.520 27.263 1.00 77.12 569 SER A N 1
ATOM 4533 C CA . SER A 1 569 ? 4.221 -5.375 27.851 1.00 77.12 569 SER A CA 1
ATOM 4534 C C . SER A 1 569 ? 3.756 -6.265 29.013 1.00 77.12 569 SER A C 1
ATOM 4536 O O . SER A 1 569 ? 4.370 -7.290 29.293 1.00 77.12 569 SER A O 1
ATOM 4538 N N . ASN A 1 570 ? 2.672 -5.885 29.694 1.00 72.62 570 ASN A N 1
ATOM 4539 C CA . ASN A 1 570 ? 2.202 -6.526 30.924 1.00 72.62 570 ASN A CA 1
ATOM 4540 C C . ASN A 1 570 ? 1.197 -7.673 30.682 1.00 72.62 570 ASN A C 1
ATOM 4542 O O . ASN A 1 570 ? 0.700 -8.258 31.639 1.00 72.62 570 ASN A O 1
ATOM 4546 N N . VAL A 1 571 ? 0.892 -7.999 29.421 1.00 70.00 571 VAL A N 1
ATOM 4547 C CA . VAL A 1 571 ? -0.259 -8.837 29.022 1.00 70.00 571 VAL A CA 1
ATOM 4548 C C . VAL A 1 571 ? 0.101 -10.333 28.815 1.00 70.00 571 VAL A C 1
ATOM 4550 O O . VAL A 1 571 ? -0.747 -11.161 28.511 1.00 70.00 571 VAL A O 1
ATOM 4553 N N . LEU A 1 572 ? 1.361 -10.741 29.014 1.00 59.12 572 LEU A N 1
ATOM 4554 C CA . LEU A 1 572 ? 1.862 -12.071 28.602 1.00 59.12 572 LEU A CA 1
ATOM 4555 C C . LEU A 1 572 ? 1.352 -13.291 29.391 1.00 59.12 572 LEU A C 1
ATOM 4557 O O . LEU A 1 572 ? 1.547 -14.413 28.933 1.00 59.12 572 LEU A O 1
ATOM 4561 N N . ILE A 1 573 ? 0.740 -13.128 30.566 1.00 55.31 573 ILE A N 1
ATOM 4562 C CA . ILE A 1 573 ? 0.503 -14.268 31.475 1.00 55.31 573 ILE A CA 1
ATOM 4563 C C . ILE A 1 573 ? -0.680 -15.158 31.014 1.00 55.31 573 ILE A C 1
ATOM 4565 O O . ILE A 1 573 ? -0.798 -16.288 31.485 1.00 55.31 573 ILE A O 1
ATOM 4569 N N . GLY A 1 574 ? -1.520 -14.710 30.066 1.00 65.38 574 GLY A N 1
ATOM 4570 C CA . GLY A 1 574 ? -2.784 -15.388 29.726 1.00 65.38 574 GLY A CA 1
ATOM 4571 C C . GLY A 1 574 ? -3.173 -15.500 28.245 1.00 65.38 574 GLY A C 1
ATOM 4572 O O . GLY A 1 574 ? -4.323 -15.846 27.978 1.00 65.38 574 GLY A O 1
ATOM 4573 N N . LEU A 1 575 ? -2.273 -15.228 27.289 1.00 76.44 575 LEU A N 1
ATOM 4574 C CA . LEU A 1 575 ? -2.632 -15.195 25.861 1.00 76.44 575 LEU A CA 1
ATOM 4575 C C . LEU A 1 575 ? -3.119 -16.560 25.338 1.00 76.44 575 LEU A C 1
ATOM 4577 O O . LEU A 1 575 ? -2.379 -17.544 25.337 1.00 76.44 575 LEU A O 1
ATOM 4581 N N . ALA A 1 576 ? -4.352 -16.605 24.830 1.00 81.00 576 ALA A N 1
ATOM 4582 C CA . ALA A 1 576 ? -4.932 -17.775 24.166 1.00 81.00 576 ALA A CA 1
ATOM 4583 C C . ALA A 1 576 ? -5.455 -17.410 22.768 1.00 81.00 576 ALA A C 1
ATOM 4585 O O . ALA A 1 576 ? -6.083 -16.366 22.604 1.00 81.00 576 ALA A O 1
ATOM 4586 N N . TRP A 1 577 ? -5.225 -18.274 21.770 1.00 84.69 577 TRP A N 1
ATOM 4587 C CA . TRP A 1 577 ? -5.743 -18.145 20.402 1.00 84.69 577 TRP A CA 1
ATOM 4588 C C . TRP A 1 577 ? -6.635 -19.346 20.082 1.00 84.69 577 TRP A C 1
ATOM 4590 O O . TRP A 1 577 ? -6.206 -20.357 19.516 1.00 84.69 577 TRP A O 1
ATOM 4600 N N . GLY A 1 578 ? -7.892 -19.275 20.520 1.00 88.06 578 GLY A N 1
ATOM 4601 C CA . GLY A 1 578 ? -8.781 -20.434 20.517 1.00 88.06 578 GLY A CA 1
ATOM 4602 C C . GLY A 1 578 ? -8.196 -21.549 21.385 1.00 88.06 578 GLY A C 1
ATOM 4603 O O . GLY A 1 578 ? -7.894 -21.334 22.555 1.00 88.06 578 GLY A O 1
ATOM 4604 N N . SER A 1 579 ? -8.012 -22.739 20.812 1.00 84.12 579 SER A N 1
ATOM 4605 C CA . SER A 1 579 ? -7.387 -23.883 21.493 1.00 84.12 579 SER A CA 1
ATOM 4606 C C . SER A 1 579 ? -5.872 -23.991 21.274 1.00 84.12 579 SER A C 1
ATOM 4608 O O . SER A 1 579 ? -5.277 -24.998 21.654 1.00 84.12 579 SER A O 1
ATOM 4610 N N . VAL A 1 580 ? -5.247 -23.012 20.613 1.00 85.00 580 VAL A N 1
ATOM 4611 C CA . VAL A 1 580 ? -3.832 -23.050 20.220 1.00 85.00 580 VAL A CA 1
ATOM 4612 C C . VAL A 1 580 ? -3.070 -21.922 20.913 1.00 85.00 580 VAL A C 1
ATOM 4614 O O . VAL A 1 580 ? -3.601 -20.836 21.146 1.00 85.00 580 VAL A O 1
ATOM 4617 N N . GLN A 1 581 ? -1.809 -22.184 21.256 1.00 85.50 581 GLN A N 1
ATOM 4618 C CA . GLN A 1 581 ? -0.894 -21.149 21.731 1.00 85.50 581 GLN A CA 1
ATOM 4619 C C . GLN A 1 581 ? -0.439 -20.287 20.543 1.00 85.50 581 GLN A C 1
ATOM 4621 O O . GLN A 1 581 ? 0.087 -20.848 19.575 1.00 85.50 581 GLN A O 1
ATOM 4626 N N . PRO A 1 582 ? -0.651 -18.958 20.570 1.00 89.75 582 PRO A N 1
ATOM 4627 C CA . PRO A 1 582 ? -0.204 -18.099 19.484 1.00 89.75 582 PRO A CA 1
ATOM 4628 C C . PRO A 1 582 ? 1.325 -18.047 19.428 1.00 89.75 582 PRO A C 1
ATOM 4630 O O . PRO A 1 582 ? 2.017 -18.221 20.433 1.00 89.75 582 PRO A O 1
ATOM 4633 N N . GLN A 1 583 ? 1.858 -17.757 18.245 1.00 93.56 583 GLN A N 1
ATOM 4634 C CA . GLN A 1 583 ? 3.251 -17.334 18.130 1.00 93.56 583 GLN A CA 1
ATOM 4635 C C . GLN A 1 583 ? 3.362 -15.893 18.626 1.00 93.56 583 GLN A C 1
ATOM 4637 O O . GLN A 1 583 ? 2.410 -15.128 18.482 1.00 93.56 583 GLN A O 1
ATOM 4642 N N . TYR A 1 584 ? 4.495 -15.514 19.216 1.00 94.00 584 TYR A N 1
ATOM 4643 C CA . TYR A 1 584 ? 4.703 -14.145 19.675 1.00 94.00 584 TYR A CA 1
ATOM 4644 C C . TYR A 1 584 ? 6.174 -13.726 19.651 1.00 94.00 584 TYR A C 1
ATOM 4646 O O . TYR A 1 584 ? 7.078 -14.561 19.669 1.00 94.00 584 TYR A O 1
ATOM 4654 N N . LYS A 1 585 ? 6.405 -12.411 19.645 1.00 93.75 585 LYS A N 1
ATOM 4655 C CA . LYS A 1 585 ? 7.709 -11.784 19.869 1.00 93.75 585 LYS A CA 1
ATOM 4656 C C . LYS A 1 585 ? 7.547 -10.465 20.620 1.00 93.75 585 LYS A C 1
ATOM 4658 O O . LYS A 1 585 ? 6.520 -9.794 20.508 1.00 93.75 585 LYS A O 1
ATOM 4663 N N . GLN A 1 586 ? 8.574 -10.082 21.367 1.00 91.81 586 GLN A N 1
ATOM 4664 C CA . GLN A 1 586 ? 8.655 -8.746 21.943 1.00 91.81 586 GLN A CA 1
ATOM 4665 C C . GLN A 1 586 ? 9.263 -7.796 20.912 1.00 91.81 586 GLN A C 1
ATOM 4667 O O . GLN A 1 586 ? 10.263 -8.114 20.273 1.00 91.81 586 GLN A O 1
ATOM 4672 N N . THR A 1 587 ? 8.638 -6.642 20.739 1.00 87.62 587 THR A N 1
ATOM 4673 C CA . THR A 1 587 ? 9.122 -5.581 19.852 1.00 87.62 587 THR A CA 1
ATOM 4674 C C . THR A 1 587 ? 10.169 -4.718 20.551 1.00 87.62 587 THR A C 1
ATOM 4676 O O . THR A 1 587 ? 10.292 -4.736 21.779 1.00 87.62 587 THR A O 1
ATOM 4679 N N . SER A 1 588 ? 10.900 -3.913 19.781 1.00 79.25 588 SER A N 1
ATOM 4680 C CA . SER A 1 588 ? 11.956 -3.029 20.300 1.00 79.25 588 SER A CA 1
ATOM 4681 C C . SER A 1 588 ? 11.467 -2.004 21.334 1.00 79.25 588 SER A C 1
ATOM 4683 O O . SER A 1 588 ? 12.245 -1.567 22.178 1.00 79.25 588 SER A O 1
ATOM 4685 N N . ASN A 1 589 ? 10.178 -1.648 21.317 1.00 81.81 589 ASN A N 1
ATOM 4686 C CA . ASN A 1 589 ? 9.567 -0.725 22.278 1.00 81.81 589 ASN A CA 1
ATOM 4687 C C . ASN A 1 589 ? 8.910 -1.430 23.485 1.00 81.81 589 ASN A C 1
ATOM 4689 O O . ASN A 1 589 ? 8.235 -0.788 24.288 1.00 81.81 589 ASN A O 1
ATOM 4693 N N . GLY A 1 590 ? 9.085 -2.749 23.606 1.00 86.50 590 GLY A N 1
ATOM 4694 C CA . GLY A 1 590 ? 8.573 -3.554 24.711 1.00 86.50 590 GLY A CA 1
ATOM 4695 C C . GLY A 1 590 ? 7.140 -4.071 24.545 1.00 86.50 590 GLY A C 1
ATOM 4696 O O . GLY A 1 590 ? 6.718 -4.879 25.370 1.00 86.50 590 GLY A O 1
ATOM 4697 N N . GLN A 1 591 ? 6.405 -3.675 23.497 1.00 89.25 591 GLN A N 1
ATOM 4698 C CA . GLN A 1 591 ? 5.098 -4.266 23.166 1.00 89.25 591 GLN A CA 1
ATOM 4699 C C . GLN A 1 591 ? 5.258 -5.728 22.728 1.00 89.25 591 GLN A C 1
ATOM 4701 O O . GLN A 1 591 ? 6.300 -6.104 22.187 1.00 89.25 591 GLN A O 1
ATOM 4706 N N . ILE A 1 592 ? 4.219 -6.542 22.909 1.00 91.50 592 ILE A N 1
ATOM 4707 C CA . ILE A 1 592 ? 4.174 -7.921 22.408 1.00 91.50 592 ILE A CA 1
ATOM 4708 C C . ILE A 1 592 ? 3.378 -7.951 21.114 1.00 91.50 592 ILE A C 1
ATOM 4710 O O . ILE A 1 592 ? 2.225 -7.527 21.095 1.00 91.50 592 ILE A O 1
ATOM 4714 N N . LEU A 1 593 ? 3.970 -8.498 20.057 1.00 93.69 593 LEU A N 1
ATOM 4715 C CA . LEU A 1 593 ? 3.239 -8.926 18.871 1.00 93.69 593 LEU A CA 1
ATOM 4716 C C . LEU A 1 593 ? 2.965 -10.416 18.989 1.00 93.69 593 LEU A C 1
ATOM 4718 O O . LEU A 1 593 ? 3.897 -11.186 19.199 1.00 93.69 593 LEU A O 1
ATOM 4722 N N . PHE A 1 594 ? 1.712 -10.820 18.832 1.00 94.44 594 PHE A N 1
ATOM 4723 C CA . PHE A 1 594 ? 1.322 -12.222 18.763 1.00 94.44 594 PHE A CA 1
ATOM 4724 C C . PHE A 1 594 ? 0.441 -12.471 17.546 1.00 94.44 594 PHE A C 1
ATOM 4726 O O . PHE A 1 594 ? -0.249 -11.565 17.081 1.00 94.44 594 PHE A O 1
ATOM 4733 N N . TRP A 1 595 ? 0.481 -13.680 16.999 1.00 96.00 595 TRP A N 1
ATOM 4734 C CA . TRP A 1 595 ? -0.237 -13.998 15.775 1.00 96.00 595 TRP A CA 1
ATOM 4735 C C . TRP A 1 595 ? -0.642 -15.462 15.674 1.00 96.00 595 TRP A C 1
ATOM 4737 O O . TRP A 1 595 ? -0.059 -16.357 16.292 1.00 96.00 595 TRP A O 1
ATOM 4747 N N . GLY A 1 596 ? -1.654 -15.692 14.845 1.00 95.00 596 GLY A N 1
ATOM 4748 C CA . GLY A 1 596 ? -2.176 -17.012 14.536 1.00 95.00 596 GLY A CA 1
ATOM 4749 C C . GLY A 1 596 ? -2.997 -17.008 13.254 1.00 95.00 596 GLY A C 1
ATOM 4750 O O . GLY A 1 596 ? -3.229 -15.973 12.632 1.00 95.00 596 GLY A O 1
ATOM 4751 N N . ASN A 1 597 ? -3.433 -18.192 12.839 1.00 95.19 597 ASN A N 1
ATOM 4752 C CA . ASN A 1 597 ? -4.278 -18.342 11.658 1.00 95.19 597 ASN A CA 1
ATOM 4753 C C . ASN A 1 597 ? -5.752 -18.350 12.067 1.00 95.19 597 ASN A C 1
ATOM 4755 O O . ASN A 1 597 ? -6.092 -18.864 13.135 1.00 95.19 597 ASN A O 1
ATOM 4759 N N . ILE A 1 598 ? -6.623 -17.836 11.199 1.00 94.38 598 ILE A N 1
ATOM 4760 C CA . ILE A 1 598 ? -8.076 -17.991 11.312 1.00 94.38 598 ILE A CA 1
ATOM 4761 C C . ILE A 1 598 ? -8.587 -18.725 10.072 1.00 94.38 598 ILE A C 1
ATOM 4763 O O . ILE A 1 598 ? -8.586 -18.134 8.985 1.00 94.38 598 ILE A O 1
ATOM 4767 N N . PRO A 1 599 ? -9.034 -19.986 10.204 1.00 93.62 599 PRO A N 1
ATOM 4768 C CA . PRO A 1 599 ? -9.583 -20.725 9.077 1.00 93.62 599 PRO A CA 1
ATOM 4769 C C . PRO A 1 599 ? -10.790 -20.019 8.448 1.00 93.62 599 PRO A C 1
ATOM 4771 O O . PRO A 1 599 ? -11.513 -19.270 9.111 1.00 93.62 599 PRO A O 1
ATOM 4774 N N . ALA A 1 600 ? -11.018 -20.269 7.163 1.00 93.94 600 ALA A N 1
ATOM 4775 C CA . ALA A 1 600 ? -12.191 -19.799 6.438 1.00 93.94 600 ALA A CA 1
ATOM 4776 C C . ALA A 1 600 ? -13.492 -20.147 7.182 1.00 93.94 600 ALA A C 1
ATOM 4778 O O . ALA A 1 600 ? -13.664 -21.273 7.651 1.00 93.94 600 ALA A O 1
ATOM 4779 N N . GLY A 1 601 ? -14.416 -19.191 7.291 1.00 93.00 601 GLY A N 1
ATOM 4780 C CA . GLY A 1 601 ? -15.724 -19.385 7.924 1.00 93.00 601 GLY A CA 1
ATOM 4781 C C . GLY A 1 601 ? -15.691 -19.690 9.427 1.00 93.00 601 GLY A C 1
ATOM 4782 O O . GLY A 1 601 ? -16.711 -20.107 9.969 1.00 93.00 601 GLY A O 1
ATOM 4783 N N . ASN A 1 602 ? -14.546 -19.529 10.097 1.00 94.00 602 ASN A N 1
ATOM 4784 C CA . ASN A 1 602 ? -14.387 -19.835 11.518 1.00 94.00 602 ASN A CA 1
ATOM 4785 C C . ASN A 1 602 ? -14.289 -18.570 12.375 1.00 94.00 602 ASN A C 1
ATOM 4787 O O . ASN A 1 602 ? -14.032 -17.463 11.894 1.00 94.00 602 ASN A O 1
ATOM 4791 N N . SER A 1 603 ? -14.462 -18.764 13.679 1.00 94.31 603 SER A N 1
ATOM 4792 C CA . SER A 1 603 ? -14.257 -17.739 14.694 1.00 94.31 603 SER A CA 1
ATOM 4793 C C . SER A 1 603 ? -13.263 -18.208 15.745 1.00 94.31 603 SER A C 1
ATOM 4795 O O . SER A 1 603 ? -13.264 -19.382 16.116 1.00 94.31 603 SER A O 1
ATOM 4797 N N . ILE A 1 604 ? -12.453 -17.291 16.260 1.00 93.69 604 ILE A N 1
ATOM 4798 C CA . ILE A 1 604 ? -11.468 -17.566 17.304 1.00 93.69 604 ILE A CA 1
ATOM 4799 C C . ILE A 1 604 ? -11.663 -16.577 18.442 1.00 93.69 604 ILE A C 1
ATOM 4801 O O . ILE A 1 604 ? -11.771 -15.373 18.219 1.00 93.69 604 ILE A O 1
ATOM 4805 N N . THR A 1 605 ? -11.698 -17.089 19.669 1.00 93.62 605 THR A N 1
ATOM 4806 C CA . THR A 1 605 ? -11.628 -16.253 20.865 1.00 93.62 605 THR A CA 1
ATOM 4807 C C . THR A 1 605 ? -10.170 -15.990 21.202 1.00 93.62 605 THR A C 1
ATOM 4809 O O . THR A 1 605 ? -9.387 -16.929 21.354 1.00 93.62 605 THR A O 1
ATOM 4812 N N . VAL A 1 606 ? -9.824 -14.713 21.325 1.00 90.56 606 VAL A N 1
ATOM 4813 C CA . VAL A 1 606 ? -8.542 -14.260 21.853 1.00 90.56 606 VAL A CA 1
ATOM 4814 C C . VAL A 1 606 ? -8.770 -13.734 23.257 1.00 90.56 606 VAL A C 1
ATOM 4816 O O . VAL A 1 606 ? -9.594 -12.838 23.436 1.00 90.56 606 VAL A O 1
ATOM 4819 N N . SER A 1 607 ? -8.050 -14.294 24.225 1.00 88.56 607 SER A N 1
ATOM 4820 C CA . SER A 1 607 ? -8.108 -13.895 25.636 1.00 88.56 607 SER A CA 1
ATOM 4821 C C . SER A 1 607 ? -6.730 -13.474 26.133 1.00 88.56 607 SER A C 1
ATOM 4823 O O . SER A 1 607 ? -5.737 -13.995 25.619 1.00 88.56 607 SER A O 1
ATOM 4825 N N . TRP A 1 608 ? -6.670 -12.547 27.095 1.00 87.19 608 TRP A N 1
ATOM 4826 C CA . TRP A 1 608 ? -5.416 -11.985 27.605 1.00 87.19 608 TRP A CA 1
ATOM 4827 C C . TRP A 1 608 ? -5.431 -11.617 29.093 1.00 87.19 608 TRP A C 1
ATOM 4829 O O . TRP A 1 608 ? -6.520 -11.330 29.647 1.00 87.19 608 TRP A O 1
#